Protein AF-A0A376BBU1-F1 (afdb_monomer)

Secondary structure (DSSP, 8-state):
-----B----HHHHHHHHHHHHHHHHHHHHHHHHTSSSSSS-----------PPP-SS-PPPTTHHHHHHHHHHHHHTTS-S----TTS------HHHHHHTTSPPPSSSSS-----STT---HHHHHHHHTT-SSS-S------------HHHHHHHHHHHHHHHHHTT-TT-TTTHHHHHHHHHHHHHHHHTT-THHHHHHHTTSHHHHHHHHHHHHHHHHHHTT-HHHHHHHHHHHHHSTTB-GGGTHHHHHHHHHHHHHHHHHHS-TTS------HHHHHHHHHHHHT---SPP-TTS--SS-STTT--BTTB--HHHHHHHHHHHHHHHHHHHHHHHHHHTT-S-HHHHHHHHHHHHHHHHHHHHHHTSTTGGG-HHHHHHHHHHHHHHHHHHHHHHHH--S--THHHHHHHHHHHHHHHHHHHHHHHHHH-TT----HHHHHHHHHHHHHHHHHHHHHTTTT------------------------------TTTTS-S--------------------------------------------------------------------PPP-PPPP------

InterPro domains:
  IPR007224 Transcription initiation factor Rrn11, conserved region [PF04090] (188-401)
  IPR053029 Transcription initiation factor Rrn11 [PTHR28244] (144-420)

Mean predicted aligned error: 15.41 Å

Organism: NCBI:txid36035

Foldseek 3Di:
DDDFQFDDPDPVVVVLLQLVLLLVLLLVVVVQVVVVPPPDDDDDDDDDDDDDDDDDDDDFQDPCVCVVVVVVVVVVCVVPPDDPDDVPDDPPPDRSVLVSLSRDFQDQQDNDDDDDPDPPDPDPVVCVRVVVVVPDDDDDPDDPDPPPDPDPVNVVVSSVVSLVVLLPVPDPPDPVPPVNVVSVVSVVCCVVVVPDPPVVVVSLVVDPLSVVSVVLVVVLVVCVVVVVLVSNVVSVVVQVPDPRRQCLVCLVSVLVSQQSNVVVVCVPDDVPPVPVPPSVNLVVLVVLCVVQPADAADDSSDDDPDRCNRRHHHLAGDHPSVLVNLVVQLVVLLVQLVVQLVCVLVVNHDPVSNVVSLVSLVVSLVVLVVVCVGGPSVLDLSSLLSSLVSLLSSLQSLLSVLLSVLPPDPCLVVSVVSSVVSLVSSVVSVVVSCVRDVPDDDDPVVSVVSSVVSVCSSCVSVVVVPPPPPDPDDDDDDDDDDDDDDDDDDDDDDPPDPPPPPPPDDPPDPPDPPDDDDDDDDDDDDDDDDDDDDDDDDDDDDDDDDDDDDDDDDDDDDDDDDDDDDDDDDDDDDDDDDDDDDDDDDD

Nearest PDB structures (foldseek):
  5w64-assembly1_Q  TM=8.333E-01  e=3.632E-10  Saccharomyces cerevisiae S288C
  8e0m-assembly3_H  TM=5.101E-01  e=1.725E+00  synthetic construct
  8e0m-assembly4_J  TM=5.090E-01  e=2.253E+00  synthetic construct

pLDDT: mean 71.47, std 23.54, range [28.84, 98.5]

Structure (mmCIF, N/CA/C/O backbone):
data_AF-A0A376BBU1-F1
#
_entry.id   AF-A0A376BBU1-F1
#
loop_
_atom_site.group_PDB
_atom_site.id
_atom_site.type_symbol
_atom_site.label_atom_id
_atom_site.label_alt_id
_atom_site.label_comp_id
_atom_site.label_asym_id
_atom_site.label_entity_id
_atom_site.label_seq_id
_atom_site.pdbx_PDB_ins_code
_atom_site.Cartn_x
_atom_site.Cartn_y
_atom_site.Cartn_z
_atom_site.occupancy
_atom_site.B_iso_or_equiv
_atom_site.auth_seq_id
_atom_site.auth_comp_id
_atom_site.auth_asym_id
_atom_site.auth_atom_id
_atom_site.pdbx_PDB_model_num
ATOM 1 N N . MET A 1 1 ? 3.094 8.650 22.706 1.00 87.75 1 MET A N 1
ATOM 2 C CA . MET A 1 1 ? 3.603 9.532 21.637 1.00 87.75 1 MET A CA 1
ATOM 3 C C . MET A 1 1 ? 3.338 8.920 20.274 1.00 87.75 1 MET A C 1
ATOM 5 O O . MET A 1 1 ? 2.747 9.599 19.453 1.00 87.75 1 MET A O 1
ATOM 9 N N . PHE A 1 2 ? 3.695 7.652 20.062 1.00 91.94 2 PHE A N 1
ATOM 10 C CA . PHE A 1 2 ? 3.474 6.943 18.798 1.00 91.94 2 PHE A CA 1
ATOM 11 C C . PHE A 1 2 ? 2.466 5.797 18.958 1.00 91.94 2 PHE A C 1
ATOM 13 O O . PHE A 1 2 ? 2.210 5.356 20.085 1.00 91.94 2 PHE A O 1
ATOM 20 N N . GLU A 1 3 ? 1.883 5.346 17.846 1.00 90.44 3 GLU A N 1
ATOM 21 C CA . GLU A 1 3 ? 0.980 4.191 17.810 1.00 90.44 3 GLU A CA 1
ATOM 22 C C . GLU A 1 3 ? 1.734 2.904 18.178 1.00 90.44 3 GLU A C 1
ATOM 24 O O . GLU A 1 3 ? 2.892 2.715 17.812 1.00 90.44 3 GLU A O 1
ATOM 29 N N . VAL A 1 4 ? 1.088 2.016 18.937 1.00 92.81 4 VAL A N 1
ATOM 30 C CA . VAL A 1 4 ? 1.690 0.759 19.399 1.00 92.81 4 VAL A CA 1
ATOM 31 C C . VAL A 1 4 ? 1.165 -0.396 18.544 1.00 92.81 4 VAL A C 1
ATOM 33 O O . VAL A 1 4 ? -0.052 -0.564 18.465 1.00 92.81 4 VAL A O 1
ATOM 36 N N . PRO A 1 5 ? 2.031 -1.262 17.988 1.00 93.94 5 PRO A N 1
ATOM 37 C CA . PRO A 1 5 ? 1.639 -2.318 17.053 1.00 93.94 5 PRO A CA 1
ATOM 38 C C . PRO A 1 5 ? 1.051 -3.561 17.737 1.00 93.94 5 PRO A C 1
ATOM 40 O O . PRO A 1 5 ? 1.331 -4.693 17.346 1.00 93.94 5 PRO A O 1
ATOM 43 N N . ILE A 1 6 ? 0.262 -3.373 18.797 1.00 92.12 6 ILE A N 1
ATOM 44 C CA . ILE A 1 6 ? -0.328 -4.455 19.590 1.00 92.12 6 ILE A CA 1
ATOM 45 C C . ILE A 1 6 ? -1.846 -4.377 19.505 1.00 92.12 6 ILE A C 1
ATOM 47 O O . ILE A 1 6 ? -2.456 -3.348 19.800 1.00 92.12 6 ILE A O 1
ATOM 51 N N . VAL A 1 7 ? -2.478 -5.513 19.211 1.00 87.50 7 VAL A N 1
ATOM 52 C CA . VAL A 1 7 ? -3.931 -5.649 19.343 1.00 87.50 7 VAL A CA 1
ATOM 53 C C . VAL A 1 7 ? -4.288 -5.678 20.826 1.00 87.50 7 VAL A C 1
ATOM 55 O O . VAL A 1 7 ? -4.129 -6.692 21.511 1.00 87.50 7 VAL A O 1
ATOM 58 N N . SER A 1 8 ? -4.757 -4.552 21.361 1.00 82.19 8 SER A N 1
ATOM 59 C CA . SER A 1 8 ? -5.140 -4.500 22.770 1.00 82.19 8 SER A CA 1
ATOM 60 C C . SER A 1 8 ? -6.463 -5.247 22.997 1.00 82.19 8 SER A C 1
ATOM 62 O O . SER A 1 8 ? -7.545 -4.825 22.595 1.00 82.19 8 SER A O 1
ATOM 64 N N . HIS A 1 9 ? -6.404 -6.389 23.681 1.00 82.88 9 HIS A N 1
ATOM 65 C CA . HIS A 1 9 ? -7.596 -7.102 24.154 1.00 82.88 9 HIS A CA 1
ATOM 66 C C . HIS A 1 9 ? -7.992 -6.655 25.562 1.00 82.88 9 HIS A C 1
ATOM 68 O O . HIS A 1 9 ? -8.268 -7.471 26.438 1.00 82.88 9 HIS A O 1
ATOM 74 N N . ASN A 1 10 ? -8.014 -5.343 25.805 1.00 85.19 10 ASN A N 1
ATOM 75 C CA . ASN A 1 10 ? -8.431 -4.844 27.105 1.00 85.19 10 ASN A CA 1
ATOM 76 C C . ASN A 1 10 ? -9.963 -4.896 27.225 1.00 85.19 10 ASN A C 1
ATOM 78 O O . ASN A 1 10 ? -10.682 -4.141 26.564 1.00 85.19 10 ASN A O 1
ATOM 82 N N . GLY A 1 11 ? -10.457 -5.759 28.116 1.00 86.56 11 GLY A N 1
ATOM 83 C CA . GLY A 1 11 ? -11.881 -5.877 28.427 1.00 86.56 11 GLY A CA 1
ATOM 84 C C . GLY A 1 11 ? -12.520 -4.554 28.863 1.00 86.56 11 GLY A C 1
ATOM 85 O O . GLY A 1 11 ? -13.666 -4.295 28.511 1.00 86.56 11 GLY A O 1
ATOM 86 N N . GLN A 1 12 ? -11.779 -3.667 29.538 1.00 83.44 12 GLN A N 1
ATOM 87 C CA . GLN A 1 12 ? -12.269 -2.339 29.924 1.00 83.44 12 GLN A CA 1
ATOM 88 C C . GLN A 1 12 ? -12.493 -1.431 28.709 1.00 83.44 12 GLN A C 1
ATOM 90 O O . GLN A 1 12 ? -13.517 -0.753 28.651 1.00 83.44 12 GLN A O 1
ATOM 95 N N . ILE A 1 13 ? -11.587 -1.441 27.721 1.00 83.06 13 ILE A N 1
ATOM 96 C CA . ILE A 1 13 ? -11.756 -0.668 26.477 1.00 83.06 13 ILE A CA 1
ATOM 97 C C . ILE A 1 13 ? -12.969 -1.191 25.710 1.00 83.06 13 ILE A C 1
ATOM 99 O O . ILE A 1 13 ? -13.837 -0.402 25.338 1.00 83.06 13 ILE A O 1
ATOM 103 N N . LYS A 1 14 ? -13.079 -2.517 25.546 1.00 85.75 14 LYS A N 1
ATOM 104 C CA . LYS A 1 14 ? -14.235 -3.149 24.891 1.00 85.75 14 LYS A CA 1
ATOM 105 C C . LYS A 1 14 ? -15.542 -2.801 25.604 1.00 85.75 14 LYS A C 1
ATOM 107 O O . LYS A 1 14 ? -16.504 -2.400 24.960 1.00 85.75 14 LYS A O 1
ATOM 112 N N . ARG A 1 15 ? -15.575 -2.872 26.939 1.00 84.00 15 ARG A N 1
ATOM 113 C CA . ARG A 1 15 ? -16.748 -2.494 27.741 1.00 84.00 15 ARG A CA 1
ATOM 114 C C . ARG A 1 15 ? -17.107 -1.020 27.539 1.00 84.00 15 ARG A C 1
ATOM 116 O O . ARG A 1 15 ? -18.258 -0.723 27.243 1.00 84.00 15 ARG A O 1
ATOM 123 N N . LYS A 1 16 ? -16.135 -0.101 27.606 1.00 83.44 16 LYS A N 1
ATOM 124 C CA . LYS A 1 16 ? -16.347 1.333 27.330 1.00 83.44 16 LYS A CA 1
ATOM 125 C C . LYS A 1 16 ? -16.867 1.579 25.907 1.00 83.44 16 LYS A C 1
ATOM 127 O O . LYS A 1 16 ? -17.755 2.407 25.721 1.00 83.44 16 LYS A O 1
ATOM 132 N N . ALA A 1 17 ? -16.340 0.877 24.904 1.00 85.38 17 ALA A N 1
ATOM 133 C CA . ALA A 1 17 ? -16.813 0.963 23.522 1.00 85.38 17 ALA A CA 1
ATOM 134 C C . ALA A 1 17 ? -18.270 0.488 23.387 1.00 85.38 17 ALA A C 1
ATOM 136 O O . ALA A 1 17 ? -19.097 1.238 22.869 1.00 85.38 17 ALA A O 1
ATOM 137 N N . LYS A 1 18 ? -18.616 -0.673 23.963 1.00 86.62 18 LYS A N 1
ATOM 138 C CA . LYS A 1 18 ? -19.994 -1.193 23.995 1.00 86.62 18 LYS A CA 1
ATOM 139 C C . LYS A 1 18 ? -20.972 -0.204 24.633 1.00 86.62 18 LYS A C 1
ATOM 141 O O . LYS A 1 18 ? -22.039 0.052 24.081 1.00 86.62 18 LYS A O 1
ATOM 146 N N . ILE A 1 19 ? -20.595 0.403 25.761 1.00 84.31 19 ILE A N 1
ATOM 147 C CA . ILE A 1 19 ? -21.417 1.404 26.463 1.00 84.31 19 ILE A CA 1
ATOM 148 C C . ILE A 1 19 ? -21.656 2.632 25.582 1.00 84.31 19 ILE A C 1
ATOM 150 O O . ILE A 1 19 ? -22.796 3.075 25.438 1.00 84.31 19 ILE A O 1
ATOM 154 N N . ARG A 1 20 ? -20.598 3.156 24.947 1.00 85.19 20 ARG A N 1
ATOM 155 C CA . ARG A 1 20 ? -20.704 4.289 24.016 1.00 85.19 20 ARG A CA 1
ATOM 156 C C . ARG A 1 20 ? -21.619 3.967 22.838 1.00 85.19 20 ARG A C 1
ATOM 158 O O . ARG A 1 20 ? -22.455 4.794 22.481 1.00 85.19 20 ARG A O 1
ATOM 165 N N . CYS A 1 21 ? -21.504 2.772 22.266 1.00 89.88 21 CYS A N 1
ATOM 166 C CA . CYS A 1 21 ? -22.344 2.354 21.146 1.00 89.88 21 CYS A CA 1
ATOM 167 C C . CYS A 1 21 ? -23.810 2.182 21.557 1.00 89.88 21 CYS A C 1
ATOM 169 O O . CYS A 1 21 ? -24.688 2.703 20.871 1.00 89.88 21 CYS A O 1
ATOM 171 N N . LYS A 1 22 ? -24.081 1.561 22.715 1.00 87.19 22 LYS A N 1
ATOM 172 C CA . LYS A 1 22 ? -25.434 1.460 23.290 1.00 87.19 22 LYS A CA 1
ATOM 173 C C . LYS A 1 22 ? -26.057 2.843 23.496 1.00 87.19 22 LYS A C 1
ATOM 175 O O . LYS A 1 22 ? -27.188 3.071 23.076 1.00 87.19 22 LYS A O 1
ATOM 180 N N . TYR A 1 23 ? -25.308 3.784 24.074 1.00 85.56 23 TYR A N 1
ATOM 181 C CA . TYR A 1 23 ? -25.772 5.160 24.266 1.00 85.56 23 TYR A CA 1
ATOM 182 C C . TYR A 1 23 ? -26.099 5.855 22.934 1.00 85.56 23 TYR A C 1
ATOM 184 O O . TYR A 1 23 ? -27.194 6.395 22.781 1.00 85.56 23 TYR A O 1
ATOM 192 N N . LYS A 1 24 ? -25.190 5.797 21.947 1.00 88.31 24 LYS A N 1
ATOM 193 C CA . LYS A 1 24 ? -25.405 6.380 20.608 1.00 88.31 24 LYS A CA 1
ATOM 194 C C . LYS A 1 24 ? -26.621 5.776 19.904 1.00 88.31 24 LYS A C 1
ATOM 196 O O . LYS A 1 24 ? -27.410 6.505 19.307 1.00 88.31 24 LYS A O 1
ATOM 201 N N . PHE A 1 25 ? -26.795 4.461 20.005 1.00 89.00 25 PHE A N 1
ATOM 202 C CA . PHE A 1 25 ? -27.940 3.756 19.438 1.00 89.00 25 PHE A CA 1
ATOM 203 C C . PHE A 1 25 ? -29.266 4.231 20.053 1.00 89.00 25 PHE A C 1
ATOM 205 O O . PHE A 1 25 ? -30.192 4.590 19.325 1.00 89.00 25 PHE A O 1
ATOM 212 N N . LEU A 1 26 ? -29.349 4.299 21.387 1.00 85.38 26 LEU A N 1
ATOM 213 C CA . LEU A 1 26 ? -30.545 4.786 22.080 1.00 85.38 26 LEU A CA 1
ATOM 214 C C . LEU A 1 26 ? -30.841 6.247 21.731 1.00 85.38 26 LEU A C 1
ATOM 216 O O . LEU A 1 26 ? -31.986 6.582 21.436 1.00 85.38 26 LEU A O 1
ATOM 220 N N . LEU A 1 27 ? -29.819 7.107 21.694 1.00 85.00 27 LEU A N 1
ATOM 221 C CA . LEU A 1 27 ? -29.976 8.512 21.315 1.00 85.00 27 LEU A CA 1
ATOM 222 C C . LEU A 1 27 ? -30.592 8.657 19.914 1.00 85.00 27 LEU A C 1
ATOM 224 O O . LEU A 1 27 ? -31.517 9.448 19.728 1.00 85.00 27 LEU A O 1
ATOM 228 N N . LYS A 1 28 ? -30.134 7.847 18.952 1.00 86.75 28 LYS A N 1
ATOM 229 C CA . LYS A 1 28 ? -30.680 7.801 17.588 1.00 86.75 28 LYS A CA 1
ATOM 230 C C . LYS A 1 28 ? -32.158 7.392 17.578 1.00 86.75 28 LYS A C 1
ATOM 232 O O . LYS A 1 28 ? -32.964 8.076 16.954 1.00 86.75 28 LYS A O 1
ATOM 237 N N . LYS A 1 29 ? -32.521 6.345 18.331 1.00 85.38 29 LYS A N 1
ATOM 238 C CA . LYS A 1 29 ? -33.908 5.858 18.470 1.00 85.38 29 LYS A CA 1
ATOM 239 C C . LYS A 1 29 ? -34.849 6.895 19.101 1.00 85.38 29 LYS A C 1
ATOM 241 O O . LYS A 1 29 ? -36.017 6.982 18.743 1.00 85.38 29 LYS A O 1
ATOM 246 N N . TYR A 1 30 ? -34.365 7.696 20.050 1.00 81.25 30 TYR A N 1
ATOM 247 C CA . TYR A 1 30 ? -35.192 8.743 20.661 1.00 81.25 30 TYR A CA 1
ATOM 248 C C . TYR A 1 30 ? -35.372 9.968 19.766 1.00 81.25 30 TYR A C 1
ATOM 250 O O . TYR A 1 30 ? -36.423 10.606 19.835 1.00 81.25 30 TYR A O 1
ATOM 258 N N . ASN A 1 31 ? -34.383 10.292 18.931 1.00 79.94 31 ASN A N 1
ATOM 259 C CA . ASN A 1 31 ? -34.514 11.376 17.962 1.00 79.94 31 ASN A CA 1
ATOM 260 C C . ASN A 1 31 ? -35.543 11.037 16.878 1.00 79.94 31 ASN A C 1
ATOM 262 O O . ASN A 1 31 ? -36.361 11.894 16.566 1.00 79.94 31 ASN A O 1
ATOM 266 N N . SER A 1 32 ? -35.576 9.794 16.382 1.00 81.81 32 SER A N 1
ATOM 267 C CA . SER A 1 32 ? -36.566 9.375 15.377 1.00 81.81 32 SER A CA 1
ATOM 268 C C . SER A 1 32 ? -38.006 9.411 15.896 1.00 81.81 32 SER A C 1
ATOM 270 O O . SER A 1 32 ? -38.917 9.759 15.156 1.00 81.81 32 SER A O 1
ATOM 272 N N . ASN A 1 33 ? -38.223 9.095 17.175 1.00 75.50 33 ASN A N 1
ATOM 273 C CA . ASN A 1 33 ? -39.573 9.035 17.746 1.00 75.50 33 ASN A CA 1
ATOM 274 C C . ASN A 1 33 ? -40.124 10.413 18.153 1.00 75.50 33 ASN A C 1
ATOM 276 O O . ASN A 1 33 ? -41.327 10.559 18.347 1.00 75.50 33 ASN A O 1
ATOM 280 N N . GLY A 1 34 ? -39.260 11.419 18.323 1.00 66.19 34 GLY A N 1
ATOM 281 C CA . GLY A 1 34 ? -39.656 12.742 18.816 1.00 66.19 34 GLY A CA 1
ATOM 282 C C . GLY A 1 34 ? -40.423 13.598 17.808 1.00 66.19 34 GLY A C 1
ATOM 283 O O . GLY A 1 34 ? -41.141 14.502 18.228 1.00 66.19 34 GLY A O 1
ATOM 284 N N . ASP A 1 35 ? -40.296 13.309 16.515 1.00 62.62 35 ASP A N 1
ATOM 285 C CA . ASP A 1 35 ? -40.904 14.121 15.457 1.00 62.62 35 ASP A CA 1
ATOM 286 C C . ASP A 1 35 ? -42.304 13.627 15.048 1.00 62.62 35 ASP A C 1
ATOM 288 O O . ASP A 1 35 ? -43.030 14.335 14.358 1.00 62.62 35 ASP A O 1
ATOM 292 N N . GLY A 1 36 ? -42.720 12.439 15.505 1.00 63.09 36 GLY A N 1
ATOM 293 C CA . GLY A 1 36 ? -44.034 11.868 15.183 1.00 63.09 36 GLY A CA 1
ATOM 294 C C . GLY A 1 36 ? -45.197 12.396 16.034 1.00 63.09 36 GLY A C 1
ATOM 295 O O . GLY A 1 36 ? -46.349 12.294 15.624 1.00 63.09 36 GLY A O 1
ATOM 296 N N . GLU A 1 37 ? -44.933 12.975 17.209 1.00 59.56 37 GLU A N 1
ATOM 297 C CA . GLU A 1 37 ? -45.993 13.353 18.163 1.00 59.56 37 GLU A CA 1
ATOM 298 C C . GLU A 1 37 ? -46.434 14.827 18.083 1.00 59.56 37 GLU A C 1
ATOM 300 O O . GLU A 1 37 ? -47.460 15.187 18.660 1.00 59.56 37 GLU A O 1
ATOM 305 N N . SER A 1 38 ? -45.723 15.699 17.359 1.00 55.97 38 SER A N 1
ATOM 306 C CA . SER A 1 38 ? -46.049 17.136 17.288 1.00 55.97 38 SER A CA 1
ATOM 307 C C . SER A 1 38 ? -47.089 17.519 16.222 1.00 55.97 38 SER A C 1
ATOM 309 O O . SER A 1 38 ? -47.426 18.696 16.123 1.00 55.97 38 SER A O 1
ATOM 311 N N . GLY A 1 39 ? -47.622 16.568 15.443 1.00 50.75 39 GLY A N 1
ATOM 312 C CA . GLY A 1 39 ? -48.434 16.871 14.253 1.00 50.75 39 GLY A CA 1
ATOM 313 C C . GLY A 1 39 ? -49.953 16.651 14.319 1.00 50.75 39 GLY A C 1
ATOM 314 O O . GLY A 1 39 ? -50.632 17.045 13.380 1.00 50.75 39 GLY A O 1
ATOM 315 N N . SER A 1 40 ? -50.532 16.034 15.358 1.00 49.44 40 SER A N 1
ATOM 316 C CA . SER A 1 40 ? -51.905 15.484 15.228 1.00 49.44 40 SER A CA 1
ATOM 317 C C . SER A 1 40 ? -53.026 16.171 16.026 1.00 49.44 40 SER A C 1
ATOM 319 O O . SER A 1 40 ? -54.143 15.653 16.044 1.00 49.44 40 SER A O 1
ATOM 321 N N . LYS A 1 41 ? -52.813 17.309 16.695 1.00 49.50 41 LYS A N 1
ATOM 322 C CA . LYS A 1 41 ? -53.911 17.979 17.424 1.00 49.50 41 LYS A CA 1
ATOM 323 C C . LYS A 1 41 ? -53.887 19.492 17.214 1.00 49.50 41 LYS A C 1
ATOM 325 O O . LYS A 1 41 ? -53.156 20.186 17.909 1.00 49.50 41 LYS A O 1
ATOM 330 N N . ASN A 1 42 ? -54.729 19.938 16.274 1.00 48.91 42 ASN A N 1
ATOM 331 C CA . ASN A 1 42 ? -55.239 21.300 16.017 1.00 48.91 42 ASN A CA 1
ATOM 332 C C . ASN A 1 42 ? -54.819 21.899 14.665 1.00 48.91 42 ASN A C 1
ATOM 334 O O . ASN A 1 42 ? -53.860 22.658 14.592 1.00 48.91 42 ASN A O 1
ATOM 338 N N . SER A 1 43 ? -55.603 21.621 13.619 1.00 37.38 43 SER A N 1
ATOM 339 C CA . SER A 1 43 ? -55.862 22.562 12.520 1.00 37.38 43 SER A CA 1
ATOM 340 C C . SER A 1 43 ? -57.014 22.036 11.658 1.00 37.38 43 SER A C 1
ATOM 342 O O . SER A 1 43 ? -56.858 21.115 10.860 1.00 37.38 43 SER A O 1
ATOM 344 N N . SER A 1 44 ? -58.198 22.594 11.888 1.00 43.97 44 SER A N 1
ATOM 345 C CA . SER A 1 44 ? -59.315 22.590 10.954 1.00 43.97 44 SER A CA 1
ATOM 346 C C . SER A 1 44 ? -59.061 23.640 9.868 1.00 43.97 44 SER A C 1
ATOM 348 O O . SER A 1 44 ? -58.779 24.783 10.213 1.00 43.97 44 SER A O 1
ATOM 350 N N . VAL A 1 45 ? -59.274 23.252 8.607 1.00 48.47 45 VAL A N 1
ATOM 351 C CA . VAL A 1 45 ? -59.566 24.118 7.449 1.00 48.47 45 VAL A CA 1
ATOM 352 C C . VAL A 1 45 ? -58.487 25.156 7.121 1.00 48.47 45 VAL A C 1
ATOM 354 O O . VAL A 1 45 ? -58.538 26.269 7.616 1.00 48.47 45 VAL A O 1
ATOM 357 N N . PHE A 1 46 ? -57.559 24.804 6.229 1.00 36.97 46 PHE A N 1
ATOM 358 C CA . PHE A 1 46 ? -57.198 25.614 5.057 1.00 36.97 46 PHE A CA 1
ATOM 359 C C . PHE A 1 46 ? -56.415 24.739 4.069 1.00 36.97 46 PHE A C 1
ATOM 361 O O . PHE A 1 46 ? -55.546 23.960 4.461 1.00 36.97 46 PHE A O 1
ATOM 368 N N . ASP A 1 47 ? -56.795 24.845 2.801 1.00 40.50 47 ASP A N 1
ATOM 369 C CA . ASP A 1 47 ? -56.281 24.063 1.686 1.00 40.50 47 ASP A CA 1
ATOM 370 C C . ASP A 1 47 ? -54.818 24.374 1.330 1.00 40.50 47 ASP A C 1
ATOM 372 O O . ASP A 1 47 ? -54.363 25.514 1.388 1.00 40.50 47 ASP A O 1
ATOM 376 N N . ASN A 1 48 ? -54.183 23.323 0.807 1.00 38.66 48 ASN A N 1
ATOM 377 C CA . ASN A 1 48 ? -53.087 23.280 -0.163 1.00 38.66 48 ASN A CA 1
ATOM 378 C C . ASN A 1 48 ? -51.601 23.397 0.255 1.00 38.66 48 ASN A C 1
ATOM 380 O O . ASN A 1 48 ? -51.124 24.363 0.835 1.00 38.66 48 ASN A O 1
ATOM 384 N N . GLU A 1 49 ? -50.889 22.372 -0.245 1.00 36.84 49 GLU A N 1
ATOM 385 C CA . GLU A 1 49 ? -49.471 22.270 -0.630 1.00 36.84 49 GLU A CA 1
ATOM 386 C C . GLU A 1 49 ? -48.402 21.875 0.413 1.00 36.84 49 GLU A C 1
ATOM 388 O O . GLU A 1 49 ? -47.564 22.645 0.867 1.00 36.84 49 GLU A O 1
ATOM 393 N N . ASN A 1 50 ? -48.388 20.560 0.685 1.00 44.72 50 ASN A N 1
ATOM 394 C CA . ASN A 1 50 ? -47.235 19.641 0.651 1.00 44.72 50 ASN A CA 1
ATOM 395 C C . ASN A 1 50 ? -45.836 20.184 1.025 1.00 44.72 50 ASN A C 1
ATOM 397 O O . ASN A 1 50 ? -45.004 20.435 0.153 1.00 44.72 50 ASN A O 1
ATOM 401 N N . GLN A 1 51 ? -45.494 20.145 2.318 1.00 36.59 51 GLN A N 1
ATOM 402 C CA . GLN A 1 51 ? -44.101 20.047 2.780 1.00 36.59 51 GLN A CA 1
ATOM 403 C C . GLN A 1 51 ? -43.972 19.052 3.939 1.00 36.59 51 GLN A C 1
ATOM 405 O O . GLN A 1 51 ? -44.347 19.327 5.075 1.00 36.59 51 GLN A O 1
ATOM 410 N N . THR A 1 52 ? -43.417 17.876 3.648 1.00 37.22 52 THR A N 1
ATOM 411 C CA . THR A 1 52 ? -43.038 16.866 4.645 1.00 37.22 52 THR A CA 1
ATOM 412 C C . THR A 1 52 ? -41.602 17.147 5.095 1.00 37.22 52 THR A C 1
ATOM 414 O O . THR A 1 52 ? -40.663 16.992 4.317 1.00 37.22 52 THR A O 1
ATOM 417 N N . GLN A 1 53 ? -41.422 17.596 6.338 1.00 37.50 53 GLN A N 1
ATOM 418 C CA . GLN A 1 53 ? -40.110 17.859 6.938 1.00 37.50 53 GLN A CA 1
ATOM 419 C C . GLN A 1 53 ? -39.590 16.591 7.637 1.00 37.50 53 GLN A C 1
ATOM 421 O O . GLN A 1 53 ? -40.201 16.115 8.589 1.00 37.50 53 GLN A O 1
ATOM 426 N N . GLN A 1 54 ? -38.461 16.043 7.173 1.00 38.59 54 GLN A N 1
ATOM 427 C CA . GLN A 1 54 ? -37.680 15.015 7.875 1.00 38.59 54 GLN A CA 1
ATOM 428 C C . GLN A 1 54 ? -36.481 15.678 8.564 1.00 38.59 54 GLN A C 1
ATOM 430 O O . GLN A 1 54 ? -35.670 16.318 7.893 1.00 38.59 54 GLN A O 1
ATOM 435 N N . SER A 1 55 ? -36.339 15.505 9.881 1.00 35.44 55 SER A N 1
ATOM 436 C CA . SER A 1 55 ? -35.121 15.882 10.606 1.00 35.44 55 SER A CA 1
ATOM 437 C C . SER A 1 55 ? -34.082 14.756 10.500 1.00 35.44 55 SER A C 1
ATOM 439 O O . SER A 1 55 ? -34.406 13.574 10.639 1.00 35.44 55 SER A O 1
ATOM 441 N N . VAL A 1 56 ? -32.823 15.093 10.188 1.00 44.06 56 VAL A N 1
ATOM 442 C CA . VAL A 1 56 ? -31.754 14.098 9.990 1.00 44.06 56 VAL A CA 1
ATOM 443 C C . VAL A 1 56 ? -30.432 14.607 10.558 1.00 44.06 56 VAL A C 1
ATOM 445 O O . VAL A 1 56 ? -29.672 15.312 9.899 1.00 44.06 56 VAL A O 1
ATOM 448 N N . ILE A 1 57 ? -30.110 14.149 11.767 1.00 37.47 57 ILE A N 1
ATOM 449 C CA . ILE A 1 57 ? -28.737 14.121 12.276 1.00 37.47 57 ILE A CA 1
ATOM 450 C C . ILE A 1 57 ? -28.154 12.764 11.863 1.00 37.47 57 ILE A C 1
ATOM 452 O O . ILE A 1 57 ? -28.578 11.726 12.373 1.00 37.47 57 ILE A O 1
ATOM 456 N N . THR A 1 58 ? -27.168 12.782 10.955 1.00 40.84 58 THR A N 1
ATOM 457 C CA . THR A 1 58 ? -26.510 11.632 10.278 1.00 40.84 58 THR A CA 1
ATOM 458 C C . THR A 1 58 ? -27.403 10.876 9.269 1.00 40.84 58 THR A C 1
ATOM 460 O O . THR A 1 58 ? -28.499 10.459 9.635 1.00 40.84 58 THR A O 1
ATOM 463 N N . PRO A 1 59 ? -26.984 10.656 8.000 1.00 37.88 59 PRO A N 1
ATOM 464 C CA . PRO A 1 59 ? -27.803 9.918 7.034 1.00 37.88 59 PRO A CA 1
ATOM 465 C C . PRO A 1 59 ? -28.075 8.484 7.526 1.00 37.88 59 PRO A C 1
ATOM 467 O O . PRO A 1 59 ? -27.153 7.689 7.661 1.00 37.88 59 PRO A O 1
ATOM 470 N N . LEU A 1 60 ? -29.345 8.160 7.799 1.00 44.22 60 LEU A N 1
ATOM 471 C CA . LEU A 1 60 ? -29.822 6.781 7.945 1.00 44.22 60 LEU A CA 1
ATOM 472 C C . LEU A 1 60 ? -30.002 6.113 6.565 1.00 44.22 60 LEU A C 1
ATOM 474 O O . LEU A 1 60 ? -30.400 6.820 5.624 1.00 44.22 60 LEU A O 1
ATOM 478 N N . PRO A 1 61 ? -29.798 4.783 6.459 1.00 38.81 61 PRO A N 1
ATOM 479 C CA . PRO A 1 61 ? -30.334 3.978 5.360 1.00 38.81 61 PRO A CA 1
ATOM 480 C C . PRO A 1 61 ? -31.875 4.015 5.375 1.00 38.81 61 PRO A C 1
ATOM 482 O O . PRO A 1 61 ? -32.483 4.162 6.434 1.00 38.81 61 PRO A O 1
ATOM 485 N N . SER A 1 62 ? -32.500 3.943 4.204 1.00 41.91 62 SER A N 1
ATOM 486 C CA . SER A 1 62 ? -33.954 3.844 4.007 1.00 41.91 62 SER A CA 1
ATOM 487 C C . SER A 1 62 ? -34.489 2.438 4.328 1.00 41.91 62 SER A C 1
ATOM 489 O O . SER A 1 62 ? -33.730 1.479 4.293 1.00 41.91 62 SER A O 1
ATOM 491 N N . GLU A 1 63 ? -35.793 2.285 4.587 1.00 43.56 63 GLU A N 1
ATOM 492 C CA . GLU A 1 63 ? -36.452 0.994 4.908 1.00 43.56 63 GLU A CA 1
ATOM 493 C C . GLU A 1 63 ? -36.290 -0.091 3.816 1.00 43.56 63 GLU A C 1
ATOM 495 O O . GLU A 1 63 ? -36.436 -1.274 4.093 1.00 43.56 63 GLU A O 1
ATOM 500 N N . LEU A 1 64 ? -35.901 0.278 2.588 1.00 40.25 64 LEU A N 1
ATOM 501 C CA . LEU A 1 64 ? -35.561 -0.664 1.506 1.00 40.25 64 LEU A CA 1
ATOM 502 C C . LEU A 1 64 ? -34.088 -1.123 1.524 1.00 40.25 64 LEU A C 1
ATOM 504 O O . LEU A 1 64 ? -33.717 -2.037 0.788 1.00 40.25 64 LEU A O 1
ATOM 508 N N . ASP A 1 65 ? -33.239 -0.499 2.346 1.00 43.69 65 ASP A N 1
ATOM 509 C CA . ASP A 1 65 ? -31.861 -0.940 2.589 1.00 43.69 65 ASP A CA 1
ATOM 510 C C . ASP A 1 65 ? -31.816 -2.124 3.558 1.00 43.69 65 ASP A C 1
ATOM 512 O O . ASP A 1 65 ? -30.853 -2.890 3.530 1.00 43.69 65 ASP A O 1
ATOM 516 N N . GLU A 1 66 ? -32.880 -2.343 4.340 1.00 49.31 66 GLU A N 1
ATOM 517 C CA . GLU A 1 66 ? -33.040 -3.578 5.103 1.00 49.31 66 GLU A CA 1
ATOM 518 C C . GLU A 1 66 ? -33.104 -4.789 4.174 1.00 49.31 66 GLU A C 1
ATOM 520 O O . GLU A 1 66 ? -32.533 -5.803 4.522 1.00 49.31 66 GLU A O 1
ATOM 525 N N . GLU A 1 67 ? -33.658 -4.701 2.962 1.00 44.91 67 GLU A N 1
ATOM 526 C CA . GLU A 1 67 ? -33.764 -5.852 2.052 1.00 44.91 67 GLU A CA 1
ATOM 527 C C . GLU A 1 67 ? -32.428 -6.215 1.368 1.00 44.91 67 GLU A C 1
ATOM 529 O O . GLU A 1 67 ? -32.111 -7.390 1.213 1.00 44.91 67 GLU A O 1
ATOM 534 N N . TYR A 1 68 ? -31.579 -5.236 1.020 1.00 44.59 68 TYR A N 1
ATOM 535 C CA . TYR A 1 68 ? -30.241 -5.505 0.456 1.00 44.59 68 TYR A CA 1
ATOM 536 C C . TYR A 1 68 ? -29.230 -5.921 1.535 1.00 44.59 68 TYR A C 1
ATOM 538 O O . TYR A 1 68 ? -28.395 -6.802 1.314 1.00 44.59 68 TYR A O 1
ATOM 546 N N . ILE A 1 69 ? -29.331 -5.322 2.727 1.00 47.12 69 ILE A N 1
ATOM 547 C CA . ILE A 1 69 ? -28.591 -5.762 3.912 1.00 47.12 69 ILE A CA 1
ATOM 548 C C . ILE A 1 69 ? -29.084 -7.157 4.326 1.00 47.12 69 ILE A C 1
ATOM 550 O O . ILE A 1 69 ? -28.249 -8.021 4.563 1.00 47.12 69 ILE A O 1
ATOM 554 N N . ASN A 1 70 ? -30.391 -7.437 4.300 1.00 44.75 70 ASN A N 1
ATOM 555 C CA . ASN A 1 70 ? -30.962 -8.758 4.586 1.00 44.75 70 ASN A CA 1
ATOM 556 C C . ASN A 1 70 ? -30.644 -9.792 3.503 1.00 44.75 70 ASN A C 1
ATOM 558 O O . ASN A 1 70 ? -30.500 -10.950 3.859 1.00 44.75 70 ASN A O 1
ATOM 562 N N . ASN A 1 71 ? -30.458 -9.426 2.230 1.00 43.56 71 ASN A N 1
ATOM 563 C CA . ASN A 1 71 ? -30.042 -10.369 1.181 1.00 43.56 71 ASN A CA 1
ATOM 564 C C . ASN A 1 71 ? -28.551 -10.728 1.277 1.00 43.56 71 ASN A C 1
ATOM 566 O O . ASN A 1 71 ? -28.202 -11.901 1.179 1.00 43.56 71 ASN A O 1
ATOM 570 N N . ASN A 1 72 ? -27.671 -9.764 1.576 1.00 42.41 72 ASN A N 1
ATOM 571 C CA . ASN A 1 72 ? -26.273 -10.071 1.909 1.00 42.41 72 ASN A CA 1
ATOM 572 C C . ASN A 1 72 ? -26.130 -10.765 3.277 1.00 42.41 72 ASN A C 1
ATOM 574 O O . ASN A 1 72 ? -25.132 -11.440 3.515 1.00 42.41 72 ASN A O 1
ATOM 578 N N . ILE A 1 73 ? -27.102 -10.616 4.183 1.00 46.22 73 ILE A N 1
ATOM 579 C CA . ILE A 1 73 ? -27.163 -11.351 5.453 1.00 46.22 73 ILE A CA 1
ATOM 580 C C . ILE A 1 73 ? -27.757 -12.754 5.261 1.00 46.22 73 ILE A C 1
ATOM 582 O O . ILE A 1 73 ? -27.213 -13.672 5.853 1.00 46.22 73 ILE A O 1
ATOM 586 N N . ARG A 1 74 ? -28.770 -12.961 4.404 1.00 40.72 74 ARG A N 1
ATOM 587 C CA . ARG A 1 74 ? -29.363 -14.280 4.091 1.00 40.72 74 ARG A CA 1
ATOM 588 C C . ARG A 1 74 ? -28.334 -15.227 3.489 1.00 40.72 74 ARG A C 1
ATOM 590 O O . ARG A 1 74 ? -28.174 -16.332 3.985 1.00 40.72 74 ARG A O 1
ATOM 597 N N . ILE A 1 75 ? -27.542 -14.742 2.531 1.00 50.59 75 ILE A N 1
ATOM 598 C CA . ILE A 1 75 ? -26.439 -15.516 1.933 1.00 50.59 75 ILE A CA 1
ATOM 599 C C . ILE A 1 75 ? -25.362 -15.878 2.983 1.00 50.59 75 ILE A C 1
ATOM 601 O O . ILE A 1 75 ? -24.641 -16.855 2.821 1.00 50.59 75 ILE A O 1
ATOM 605 N N . ASN A 1 76 ? -25.268 -15.127 4.089 1.00 41.59 76 ASN A N 1
ATOM 606 C CA . ASN A 1 76 ? -24.338 -15.391 5.193 1.00 41.59 76 ASN A CA 1
ATOM 607 C C . ASN A 1 76 ? -24.990 -16.052 6.429 1.00 41.59 76 ASN A C 1
ATOM 609 O O . ASN A 1 76 ? -24.264 -16.370 7.368 1.00 41.59 76 ASN A O 1
ATOM 613 N N . SER A 1 77 ? -26.316 -16.250 6.458 1.00 41.41 77 SER A N 1
ATOM 614 C CA . SER A 1 77 ? -27.048 -16.920 7.549 1.00 41.41 77 SER A CA 1
ATOM 615 C C . SER A 1 77 ? -27.620 -18.279 7.143 1.00 41.41 77 SER A C 1
ATOM 617 O O . SER A 1 77 ? -28.054 -19.028 8.010 1.00 41.41 77 SER A O 1
ATOM 619 N N . GLU A 1 78 ? -27.591 -18.637 5.857 1.00 41.91 78 GLU A N 1
ATOM 620 C CA . GLU A 1 78 ? -27.991 -19.965 5.362 1.00 41.91 78 GLU A CA 1
ATOM 621 C C . GLU A 1 78 ? -27.024 -21.101 5.763 1.00 41.91 78 GLU A C 1
ATOM 623 O O . GLU A 1 78 ? -27.262 -22.255 5.423 1.00 41.91 78 GLU A O 1
ATOM 628 N N . GLY A 1 79 ? -25.963 -20.807 6.527 1.00 43.00 79 GLY A N 1
ATOM 629 C CA . GLY A 1 79 ? -25.042 -21.809 7.078 1.00 43.00 79 GLY A CA 1
ATOM 630 C C . GLY A 1 79 ? -25.307 -22.257 8.523 1.00 43.00 79 GLY A C 1
ATOM 631 O O . GLY A 1 79 ? -24.751 -23.274 8.915 1.00 43.00 79 GLY A O 1
ATOM 632 N N . ASP A 1 80 ? -26.138 -21.545 9.298 1.00 42.62 80 ASP A N 1
ATOM 633 C CA . ASP A 1 80 ? -26.294 -21.772 10.755 1.00 42.62 80 ASP A CA 1
ATOM 634 C C . ASP A 1 80 ? -27.770 -21.822 11.222 1.00 42.62 80 ASP A C 1
ATOM 636 O O . ASP A 1 80 ? -28.072 -21.654 12.402 1.00 42.62 80 ASP A O 1
ATOM 640 N N . LEU A 1 81 ? -28.722 -22.069 10.314 1.00 44.00 81 LEU A N 1
ATOM 641 C CA . LEU A 1 81 ? -30.150 -22.194 10.642 1.00 44.00 81 LEU A CA 1
ATOM 642 C C . LEU A 1 81 ? -30.550 -23.657 10.879 1.00 44.00 81 LEU A C 1
ATOM 644 O O . LEU A 1 81 ? -31.195 -24.290 10.046 1.00 44.00 81 LEU A O 1
ATOM 648 N N . ALA A 1 82 ? -30.193 -24.187 12.045 1.00 41.78 82 ALA A N 1
ATOM 649 C CA . ALA A 1 82 ? -30.886 -25.331 12.627 1.00 41.78 82 ALA A CA 1
ATOM 650 C C . ALA A 1 82 ? -30.981 -25.127 14.146 1.00 41.78 82 ALA A C 1
ATOM 652 O O . ALA A 1 82 ? -29.969 -25.219 14.837 1.00 41.78 82 ALA A O 1
ATOM 653 N N . ASN A 1 83 ? -32.209 -24.882 14.626 1.00 47.72 83 ASN A N 1
ATOM 654 C CA . ASN A 1 83 ? -32.667 -24.744 16.024 1.00 47.72 83 ASN A CA 1
ATOM 655 C C . ASN A 1 83 ? -32.915 -23.300 16.518 1.00 47.72 83 ASN A C 1
ATOM 657 O O . ASN A 1 83 ? -32.197 -22.798 17.378 1.00 47.72 83 ASN A O 1
ATOM 661 N N . GLU A 1 84 ? -33.996 -22.671 16.043 1.00 49.12 84 GLU A N 1
ATOM 662 C CA . GLU A 1 84 ? -34.632 -21.501 16.686 1.00 49.12 84 GLU A CA 1
ATOM 663 C C . GLU A 1 84 ? -36.086 -21.820 17.099 1.00 49.12 84 GLU A C 1
ATOM 665 O O . GLU A 1 84 ? -37.028 -21.156 16.684 1.00 49.12 84 GLU A O 1
ATOM 670 N N . GLU A 1 85 ? -36.286 -22.845 17.930 1.00 45.72 85 GLU A N 1
ATOM 671 C CA . GLU A 1 85 ? -37.561 -23.054 18.639 1.00 45.72 85 GLU A CA 1
ATOM 672 C C . GLU A 1 85 ? -37.299 -23.212 20.144 1.00 45.72 85 GLU A C 1
ATOM 674 O O . GLU A 1 85 ? -37.469 -24.284 20.712 1.00 45.72 85 GLU A O 1
ATOM 679 N N . ASP A 1 86 ? -36.827 -22.140 20.792 1.00 45.75 86 ASP A N 1
ATOM 680 C CA . ASP A 1 86 ? -36.840 -22.024 22.259 1.00 45.75 86 ASP A CA 1
ATOM 681 C C . ASP A 1 86 ? -36.887 -20.536 22.688 1.00 45.75 86 ASP A C 1
ATOM 683 O O . ASP A 1 86 ? -35.909 -19.926 23.130 1.00 45.75 86 ASP A O 1
ATOM 687 N N . GLU A 1 87 ? -38.062 -19.913 22.524 1.00 53.56 87 GLU A N 1
ATOM 688 C CA . GLU A 1 87 ? -38.341 -18.477 22.757 1.00 53.56 87 GLU A CA 1
ATOM 689 C C . GLU A 1 87 ? -38.325 -18.024 24.237 1.00 53.56 87 GLU A C 1
ATOM 691 O O . GLU A 1 87 ? -38.668 -16.883 24.540 1.00 53.56 87 GLU A O 1
ATOM 696 N N . ASN A 1 88 ? -37.892 -18.863 25.182 1.00 50.28 88 ASN A N 1
ATOM 697 C CA . ASN A 1 88 ? -37.841 -18.511 26.612 1.00 50.28 88 ASN A CA 1
ATOM 698 C C . ASN A 1 88 ? -36.428 -18.483 27.215 1.00 50.28 88 ASN A C 1
ATOM 700 O O . ASN A 1 88 ? -36.277 -18.370 28.436 1.00 50.28 88 ASN A O 1
ATOM 704 N N . SER A 1 89 ? -35.379 -18.563 26.394 1.00 46.31 89 SER A N 1
ATOM 705 C CA . SER A 1 89 ? -34.004 -18.487 26.892 1.00 46.31 89 SER A CA 1
ATOM 706 C C . SER A 1 89 ? -33.519 -17.034 27.015 1.00 46.31 89 SER A C 1
ATOM 708 O O . SER A 1 89 ? -33.732 -16.216 26.126 1.00 46.31 89 SER A O 1
ATOM 710 N N . LEU A 1 90 ? -32.926 -16.733 28.179 1.00 54.97 90 LEU A N 1
ATOM 711 C CA . LEU A 1 90 ? -32.189 -15.524 28.570 1.00 54.97 90 LEU A CA 1
ATOM 712 C C . LEU A 1 90 ? -32.040 -14.442 27.490 1.00 54.97 90 LEU A C 1
ATOM 714 O O . LEU A 1 90 ? -31.367 -14.662 26.488 1.00 54.97 90 LEU A O 1
ATOM 718 N N . GLU A 1 91 ? -32.548 -13.245 27.801 1.00 57.41 91 GLU A N 1
ATOM 719 C CA . GLU A 1 91 ? -32.283 -11.968 27.128 1.00 57.41 91 GLU A CA 1
ATOM 720 C C . GLU A 1 91 ? -30.850 -11.920 26.569 1.00 57.41 91 GLU A C 1
ATOM 722 O O . GLU A 1 91 ? -29.874 -11.675 27.284 1.00 57.41 91 GLU A O 1
ATOM 727 N N . SER A 1 92 ? -30.724 -12.266 25.287 1.00 59.91 92 SER A N 1
ATOM 728 C CA . SER A 1 92 ? -29.434 -12.475 24.651 1.00 59.91 92 SER A CA 1
ATOM 729 C C . SER A 1 92 ? -28.702 -11.141 24.556 1.00 59.91 92 SER A C 1
ATOM 731 O O . SER A 1 92 ? -29.301 -10.089 24.323 1.00 59.91 92 SER A O 1
ATOM 733 N N . ASP A 1 93 ? -27.392 -11.174 24.798 1.00 79.94 93 ASP A N 1
ATOM 734 C CA . ASP A 1 93 ? -26.512 -10.007 24.874 1.00 79.94 93 ASP A CA 1
ATOM 735 C C . ASP A 1 93 ? -26.550 -9.226 23.540 1.00 79.94 93 ASP A C 1
ATOM 737 O O . ASP A 1 93 ? -25.794 -9.491 22.604 1.00 79.94 93 ASP A O 1
ATOM 741 N N . VAL A 1 94 ? -27.480 -8.271 23.416 1.00 87.31 94 VAL A N 1
ATOM 742 C CA . VAL A 1 94 ? -27.703 -7.529 22.170 1.00 87.31 94 VAL A CA 1
ATOM 743 C C . VAL A 1 94 ? -26.435 -6.763 21.786 1.00 87.31 94 VAL A C 1
ATOM 745 O O . VAL A 1 94 ? -26.007 -5.850 22.500 1.00 87.31 94 VAL A O 1
ATOM 748 N N . ASP A 1 95 ? -25.870 -7.061 20.612 1.00 90.19 95 ASP A N 1
ATOM 749 C CA . ASP A 1 95 ? -24.718 -6.326 20.079 1.00 90.19 95 ASP A CA 1
ATOM 750 C C . ASP A 1 95 ? -25.138 -4.965 19.496 1.00 90.19 95 ASP A C 1
ATOM 752 O O . ASP A 1 95 ? -25.393 -4.785 18.299 1.00 90.19 95 ASP A O 1
ATOM 756 N N . TYR A 1 96 ? -25.228 -3.974 20.383 1.00 89.75 96 TYR A N 1
ATOM 757 C CA . TYR A 1 96 ? -25.511 -2.586 20.022 1.00 89.75 96 TYR A CA 1
ATOM 758 C C . TYR A 1 96 ? -24.454 -1.975 19.095 1.00 89.75 96 TYR A C 1
ATOM 760 O O . TYR A 1 96 ? -24.777 -1.047 18.356 1.00 89.75 96 TYR A O 1
ATOM 768 N N . GLU A 1 97 ? -23.207 -2.453 19.130 1.00 90.50 97 GLU A N 1
ATOM 769 C CA . GLU A 1 97 ? -22.128 -1.931 18.292 1.00 90.50 97 GLU A CA 1
ATOM 770 C C . GLU A 1 97 ? -22.341 -2.349 16.839 1.00 90.50 97 GLU A C 1
ATOM 772 O O . GLU A 1 97 ? -22.412 -1.485 15.964 1.00 90.50 97 GLU A O 1
ATOM 777 N N . SER A 1 98 ? -22.587 -3.637 16.587 1.00 90.88 98 SER A N 1
ATOM 778 C CA . SER A 1 98 ? -22.941 -4.109 15.246 1.00 90.88 98 SER A CA 1
ATOM 779 C C . SER A 1 98 ? -24.236 -3.477 14.733 1.00 90.88 98 SER A C 1
ATOM 781 O O . SER A 1 98 ? -24.291 -3.071 13.574 1.00 90.88 98 SER A O 1
ATOM 783 N N . LYS A 1 99 ? -25.271 -3.315 15.574 1.00 91.25 99 LYS A N 1
ATOM 784 C CA . LYS A 1 99 ? -26.514 -2.620 15.171 1.00 91.25 99 LYS A CA 1
ATOM 785 C C . LYS A 1 99 ? -26.277 -1.154 14.807 1.00 91.25 99 LYS A C 1
ATOM 787 O O . LYS A 1 99 ? -26.866 -0.665 13.846 1.00 91.25 99 LYS A O 1
ATOM 792 N N . LEU A 1 100 ? -25.425 -0.452 15.555 1.00 90.81 100 LEU A N 1
ATOM 793 C CA . LEU A 1 100 ? -25.073 0.934 15.258 1.00 90.81 100 LEU A CA 1
ATOM 794 C C . LEU A 1 100 ? -24.300 1.027 13.938 1.00 90.81 100 LEU A C 1
ATOM 796 O O . LEU A 1 100 ? -24.649 1.844 13.088 1.00 90.81 100 LEU A O 1
ATOM 800 N N . LEU A 1 101 ? -23.286 0.176 13.765 1.00 89.69 101 LEU A N 1
ATOM 801 C CA . LEU A 1 101 ? -22.389 0.194 12.612 1.00 89.69 101 LEU A CA 1
ATOM 802 C C . LEU A 1 101 ? -23.045 -0.298 11.322 1.00 89.69 101 LEU A C 1
ATOM 804 O O . LEU A 1 101 ? -22.645 0.164 10.265 1.00 89.69 101 LEU A O 1
ATOM 808 N N . LYS A 1 102 ? -24.100 -1.123 11.381 1.00 89.81 102 LYS A N 1
ATOM 809 C CA . LYS A 1 102 ? -24.922 -1.475 10.204 1.00 89.81 102 LYS A CA 1
ATOM 810 C C . LYS A 1 102 ? -25.491 -0.251 9.471 1.00 89.81 102 LYS A C 1
ATOM 812 O O . LYS A 1 102 ? -25.787 -0.339 8.287 1.00 89.81 102 LYS A O 1
ATOM 817 N N . GLY A 1 103 ? -25.644 0.884 10.158 1.00 87.62 103 GLY A N 1
ATOM 818 C CA . GLY A 1 103 ? -26.084 2.140 9.547 1.00 87.62 103 GLY A CA 1
ATOM 819 C C . GLY A 1 103 ? -24.984 2.938 8.839 1.00 87.62 103 GLY A C 1
ATOM 820 O O . GLY A 1 103 ? -25.290 4.003 8.311 1.00 87.62 103 GLY A O 1
ATOM 821 N N . TYR A 1 104 ? -23.733 2.471 8.863 1.00 89.75 104 TYR A N 1
ATOM 822 C CA . TYR A 1 104 ? -22.568 3.155 8.306 1.00 89.75 104 TYR A CA 1
ATOM 823 C C . TYR A 1 104 ? -21.816 2.224 7.351 1.00 89.75 104 TYR A C 1
ATOM 825 O O . TYR A 1 104 ? -21.682 1.030 7.607 1.00 89.75 104 TYR A O 1
ATOM 833 N N . ILE A 1 105 ? -21.282 2.783 6.268 1.00 89.62 105 ILE A N 1
ATOM 834 C CA . ILE A 1 105 ? -20.356 2.073 5.383 1.00 89.62 105 ILE A CA 1
ATOM 835 C C . ILE A 1 105 ? -18.944 2.365 5.884 1.00 89.62 105 ILE A C 1
ATOM 837 O O . ILE A 1 105 ? -18.550 3.528 5.992 1.00 89.62 105 ILE A O 1
ATOM 841 N N . LYS A 1 106 ? -18.178 1.327 6.214 1.00 91.12 106 LYS A N 1
ATOM 842 C CA . LYS A 1 106 ? -16.790 1.478 6.654 1.00 91.12 106 LYS A CA 1
ATOM 843 C C . LYS A 1 106 ? -15.909 1.700 5.425 1.00 91.12 106 LYS A C 1
ATOM 845 O O . LYS A 1 106 ? -16.057 0.933 4.465 1.00 91.12 106 LYS A O 1
ATOM 850 N N . PRO A 1 107 ? -15.037 2.722 5.438 1.00 91.56 107 PRO A N 1
ATOM 851 C CA . PRO A 1 107 ? -14.067 2.888 4.375 1.00 91.56 107 PRO A CA 1
ATOM 852 C C . PRO A 1 107 ? -13.061 1.737 4.460 1.00 91.56 107 PRO A C 1
ATOM 854 O O . PRO A 1 107 ? -12.666 1.302 5.544 1.00 91.56 107 PRO A O 1
ATOM 857 N N . GLU A 1 108 ? -12.735 1.182 3.303 1.00 89.56 108 GLU A N 1
ATOM 858 C CA . GLU A 1 108 ? -11.895 -0.010 3.185 1.00 89.56 108 GLU A CA 1
ATOM 859 C C . GLU A 1 108 ? -10.508 0.337 2.643 1.00 89.56 108 GLU A C 1
ATOM 861 O O . GLU A 1 108 ? -9.507 -0.181 3.128 1.00 89.56 108 GLU A O 1
ATOM 866 N N . ASN A 1 109 ? -10.472 1.252 1.675 1.00 88.69 109 ASN A N 1
ATOM 867 C CA . ASN A 1 109 ? -9.291 1.727 0.961 1.00 88.69 109 ASN A CA 1
ATOM 868 C C . ASN A 1 109 ? -8.770 3.086 1.467 1.00 88.69 109 ASN A C 1
ATOM 870 O O . ASN A 1 109 ? -7.688 3.510 1.069 1.00 88.69 109 ASN A O 1
ATOM 874 N N . THR A 1 110 ? -9.511 3.775 2.338 1.00 90.44 110 THR A N 1
ATOM 875 C CA . THR A 1 110 ? -9.141 5.080 2.907 1.00 90.44 110 THR A CA 1
ATOM 876 C C . THR A 1 110 ? -9.418 5.132 4.410 1.00 90.44 110 THR A C 1
ATOM 878 O O . THR A 1 110 ? -10.186 4.336 4.947 1.00 90.44 110 THR A O 1
ATOM 881 N N . TYR A 1 111 ? -8.788 6.068 5.123 1.00 89.31 111 TYR A N 1
ATOM 882 C CA . TYR A 1 111 ? -9.087 6.290 6.546 1.00 89.31 111 TYR A CA 1
ATOM 883 C C . TYR A 1 111 ? -10.482 6.879 6.760 1.00 89.31 111 TYR A C 1
ATOM 885 O O . TYR A 1 111 ? -11.197 6.518 7.693 1.00 89.31 111 TYR A O 1
ATOM 893 N N . GLU A 1 112 ? -10.853 7.802 5.880 1.00 90.88 112 GLU A N 1
ATOM 894 C CA . GLU A 1 112 ? -12.097 8.551 5.927 1.00 90.88 112 GLU A CA 1
ATOM 895 C C . GLU A 1 112 ? -12.710 8.577 4.530 1.00 90.88 112 GLU A C 1
ATOM 897 O O . GLU A 1 112 ? -12.005 8.477 3.521 1.00 90.88 112 GLU A O 1
ATOM 902 N N . TRP A 1 113 ? -14.033 8.701 4.471 1.00 86.31 113 TRP A N 1
ATOM 903 C CA . TRP A 1 113 ? -14.720 8.940 3.210 1.00 86.31 113 TRP A CA 1
ATOM 904 C C . TRP A 1 113 ? -14.510 10.395 2.802 1.00 86.31 113 TRP A C 1
ATOM 906 O O . TRP A 1 113 ? -15.044 11.305 3.438 1.00 86.31 113 TRP A O 1
ATOM 916 N N . TRP A 1 114 ? -13.733 10.589 1.743 1.00 84.94 114 TRP A N 1
ATOM 917 C CA . TRP A 1 114 ? -13.566 11.878 1.088 1.00 84.94 114 TRP A CA 1
ATOM 918 C C . TRP A 1 114 ? -14.585 11.971 -0.041 1.00 84.94 114 TRP A C 1
ATOM 920 O O . TRP A 1 114 ? -14.716 11.042 -0.831 1.00 84.94 114 TRP A O 1
ATOM 930 N N . PHE A 1 115 ? -15.329 13.073 -0.079 1.00 80.88 115 PHE A N 1
ATOM 931 C CA . PHE A 1 115 ? -16.303 13.346 -1.127 1.00 80.88 115 PHE A CA 1
ATOM 932 C C . PHE A 1 115 ? -15.858 14.585 -1.884 1.00 80.88 115 PHE A C 1
ATOM 934 O O . PHE A 1 115 ? -15.610 15.631 -1.272 1.00 80.88 115 PHE A O 1
ATOM 941 N N . ASP A 1 116 ? -15.793 14.479 -3.207 1.00 78.06 116 ASP A N 1
ATOM 942 C CA . ASP A 1 116 ? -15.575 15.642 -4.046 1.00 78.06 116 ASP A CA 1
ATOM 943 C C . ASP A 1 116 ? -16.798 16.553 -3.962 1.00 78.06 116 ASP A C 1
ATOM 945 O O . ASP A 1 116 ? -17.903 16.212 -4.378 1.00 78.06 116 ASP A O 1
ATOM 949 N N . ASN A 1 117 ? -16.596 17.763 -3.444 1.00 77.44 117 ASN A N 1
ATOM 950 C CA . ASN A 1 117 ? -17.643 18.786 -3.365 1.00 77.44 117 ASN A CA 1
ATOM 951 C C . ASN A 1 117 ? -18.044 19.344 -4.752 1.00 77.44 117 ASN A C 1
ATOM 953 O O . ASN A 1 117 ? -18.820 20.297 -4.832 1.00 77.44 117 ASN A O 1
ATOM 957 N N . GLY A 1 118 ? -17.489 18.803 -5.842 1.00 73.69 118 GLY A N 1
ATOM 958 C CA . GLY A 1 118 ? -17.745 19.230 -7.214 1.00 73.69 118 GLY A CA 1
ATOM 959 C C . GLY A 1 118 ? -18.968 18.542 -7.827 1.00 73.69 118 GLY A C 1
ATOM 960 O O . GLY A 1 118 ? -19.135 17.333 -7.720 1.00 73.69 118 GLY A O 1
ATOM 961 N N . ASN A 1 119 ? -19.790 19.306 -8.553 1.00 56.25 119 ASN A N 1
ATOM 962 C CA . ASN A 1 119 ? -21.033 18.866 -9.213 1.00 56.25 119 ASN A CA 1
ATOM 963 C C . ASN A 1 119 ? -20.884 17.759 -10.288 1.00 56.25 119 ASN A C 1
ATOM 965 O O . ASN A 1 119 ? -21.872 17.423 -10.937 1.00 56.25 119 ASN A O 1
ATOM 969 N N . ASN A 1 120 ? -19.693 17.193 -10.503 1.00 54.47 120 ASN A N 1
ATOM 970 C CA . ASN A 1 120 ? -19.401 16.371 -11.681 1.00 54.47 120 ASN A CA 1
ATOM 971 C C . ASN A 1 120 ? -19.145 14.880 -11.410 1.00 54.47 120 ASN A C 1
ATOM 973 O O . ASN A 1 120 ? -18.986 14.134 -12.376 1.00 54.47 120 ASN A O 1
ATOM 977 N N . SER A 1 121 ? -19.161 14.399 -10.161 1.00 52.41 121 SER A N 1
ATOM 978 C CA . SER A 1 121 ? -18.991 12.958 -9.920 1.00 52.41 121 SER A CA 1
ATOM 979 C C . SER A 1 121 ? -20.293 12.185 -10.190 1.00 52.41 121 SER A C 1
ATOM 981 O O . SER A 1 121 ? -21.252 12.203 -9.414 1.00 52.41 121 SER A O 1
ATOM 983 N N . LYS A 1 122 ? -20.339 11.501 -11.340 1.00 53.19 122 LYS A N 1
ATOM 984 C CA . LYS A 1 122 ? -21.369 10.520 -11.729 1.00 53.19 122 LYS A CA 1
ATOM 985 C C . LYS A 1 122 ? -20.986 9.111 -11.250 1.00 53.19 122 LYS A C 1
ATOM 987 O O . LYS A 1 122 ? -21.013 8.168 -12.037 1.00 53.19 122 LYS A O 1
ATOM 992 N N . ASN A 1 123 ? -20.624 8.929 -9.986 1.00 53.69 123 ASN A N 1
ATOM 993 C CA . ASN A 1 123 ? -20.321 7.590 -9.482 1.00 53.69 123 ASN A CA 1
ATOM 994 C C . ASN A 1 123 ? -21.585 6.732 -9.368 1.00 53.69 123 ASN A C 1
ATOM 996 O O . ASN A 1 123 ? -22.476 7.028 -8.580 1.00 53.69 123 ASN A O 1
ATOM 1000 N N . ASP A 1 124 ? -21.678 5.629 -10.115 1.00 53.41 124 ASP A N 1
ATOM 1001 C CA . ASP A 1 124 ? -22.870 4.764 -10.150 1.00 53.41 124 ASP A CA 1
ATOM 1002 C C . ASP A 1 124 ? -23.049 3.876 -8.904 1.00 53.41 124 ASP A C 1
ATOM 1004 O O . ASP A 1 124 ? -24.176 3.482 -8.579 1.00 53.41 124 ASP A O 1
ATOM 1008 N N . HIS A 1 125 ? -21.979 3.605 -8.151 1.00 52.94 125 HIS A N 1
ATOM 1009 C CA . HIS A 1 125 ? -22.081 2.962 -6.834 1.00 52.94 125 HIS A CA 1
ATOM 1010 C C . HIS A 1 125 ? -22.568 3.939 -5.752 1.00 52.94 125 HIS A C 1
ATOM 1012 O O . HIS A 1 125 ? -23.373 3.573 -4.893 1.00 52.94 125 HIS A O 1
ATOM 1018 N N . GLU A 1 126 ? -22.166 5.203 -5.862 1.00 53.56 126 GLU A N 1
ATOM 1019 C CA . GLU A 1 126 ? -22.525 6.314 -4.977 1.00 53.56 126 GLU A CA 1
ATOM 1020 C C . GLU A 1 126 ? -23.939 6.843 -5.270 1.00 53.56 126 GLU A C 1
ATOM 1022 O O . GLU A 1 126 ? -24.752 7.117 -4.378 1.00 53.56 126 GLU A O 1
ATOM 1027 N N . ALA A 1 127 ? -24.298 6.858 -6.550 1.00 50.69 127 ALA A N 1
ATOM 1028 C CA . ALA A 1 127 ? -25.600 7.248 -7.032 1.00 50.69 127 ALA A CA 1
ATOM 1029 C C . ALA A 1 127 ? -26.669 6.215 -6.680 1.00 50.69 127 ALA A C 1
ATOM 1031 O O . ALA A 1 127 ? -27.814 6.602 -6.539 1.00 50.69 127 ALA A O 1
ATOM 1032 N N . LYS A 1 128 ? -26.372 4.930 -6.460 1.00 55.62 128 LYS A N 1
ATOM 1033 C CA . LYS A 1 128 ? -27.398 3.993 -5.955 1.00 55.62 128 LYS A CA 1
ATOM 1034 C C . LYS A 1 128 ? -27.802 4.301 -4.507 1.00 55.62 128 LYS A C 1
ATOM 1036 O O . LYS A 1 128 ? -28.985 4.190 -4.184 1.00 55.62 128 LYS A O 1
ATOM 1041 N N . PHE A 1 129 ? -26.863 4.765 -3.678 1.00 53.38 129 PHE A N 1
ATOM 1042 C CA . PHE A 1 129 ? -27.133 5.159 -2.290 1.00 53.38 129 PHE A CA 1
ATOM 1043 C C . PHE A 1 129 ? -27.878 6.504 -2.205 1.00 53.38 129 PHE A C 1
ATOM 1045 O O . PHE A 1 129 ? -28.774 6.673 -1.378 1.00 53.38 129 PHE A O 1
ATOM 1052 N N . GLN A 1 130 ? -27.570 7.453 -3.099 1.00 52.34 130 GLN A N 1
ATOM 1053 C CA . GLN A 1 130 ? -28.233 8.765 -3.123 1.00 52.34 130 GLN A CA 1
ATOM 1054 C C . GLN A 1 130 ? -29.503 8.807 -4.006 1.00 52.34 130 GLN A C 1
ATOM 1056 O O . GLN A 1 130 ? -30.502 9.414 -3.614 1.00 52.34 130 GLN A O 1
ATOM 1061 N N . LYS A 1 131 ? -29.550 8.108 -5.154 1.00 51.94 131 LYS A N 1
ATOM 1062 C CA . LYS A 1 131 ? -30.703 8.099 -6.087 1.00 51.94 131 LYS A CA 1
ATOM 1063 C C . LYS A 1 131 ? -31.944 7.418 -5.501 1.00 51.94 131 LYS A C 1
ATOM 1065 O O . LYS A 1 131 ? -33.048 7.819 -5.860 1.00 51.94 131 LYS A O 1
ATOM 1070 N N . LYS A 1 132 ? -31.828 6.472 -4.556 1.00 51.91 132 LYS A N 1
ATOM 1071 C CA . LYS A 1 132 ? -33.020 5.915 -3.874 1.00 51.91 132 LYS A CA 1
ATOM 1072 C C . LYS A 1 132 ? -33.719 6.923 -2.945 1.00 51.91 132 LYS A C 1
ATOM 1074 O O . LYS A 1 132 ? -34.915 6.776 -2.713 1.00 51.91 132 LYS A O 1
ATOM 1079 N N . LYS A 1 133 ? -33.040 8.001 -2.516 1.00 50.97 133 LYS A N 1
ATOM 1080 C CA . LYS A 1 133 ? -33.670 9.167 -1.856 1.00 50.97 133 LYS A CA 1
ATOM 1081 C C . LYS A 1 133 ? -34.164 10.243 -2.838 1.00 50.97 133 LYS A C 1
ATOM 1083 O O . LYS A 1 133 ? -34.967 11.081 -2.444 1.00 50.97 133 LYS A O 1
ATOM 1088 N N . LYS A 1 134 ? -33.760 10.206 -4.117 1.00 48.12 134 LYS A N 1
ATOM 1089 C CA . LYS A 1 134 ? -34.096 11.219 -5.143 1.00 48.12 134 LYS A CA 1
ATOM 1090 C C . LYS A 1 134 ? -35.475 11.062 -5.806 1.00 48.12 134 LYS A C 1
ATOM 1092 O O . LYS A 1 134 ? -35.778 11.802 -6.737 1.00 48.12 134 LYS A O 1
ATOM 1097 N N . LYS A 1 135 ? -36.356 10.153 -5.367 1.00 51.75 135 LYS A N 1
ATOM 1098 C CA . LYS A 1 135 ? -37.639 9.946 -6.077 1.00 51.75 135 LYS A CA 1
ATOM 1099 C C . LYS A 1 135 ? -38.657 11.094 -5.963 1.00 51.75 135 LYS A C 1
ATOM 1101 O O . LYS A 1 135 ? -39.698 11.004 -6.605 1.00 51.75 135 LYS A O 1
ATOM 1106 N N . LYS A 1 136 ? -38.382 12.181 -5.229 1.00 48.62 136 LYS A N 1
ATOM 1107 C CA . LYS A 1 136 ? -39.220 13.395 -5.237 1.00 48.62 136 LYS A CA 1
ATOM 1108 C C . LYS A 1 136 ? -38.389 14.682 -5.094 1.00 48.62 136 LYS A C 1
ATOM 1110 O O . LYS A 1 136 ? -38.183 15.156 -3.987 1.00 48.62 136 LYS A O 1
ATOM 1115 N N . GLY A 1 137 ? -37.985 15.259 -6.229 1.00 48.28 137 GLY A N 1
ATOM 1116 C CA . GLY A 1 137 ? -37.781 16.709 -6.379 1.00 48.28 137 GLY A CA 1
ATOM 1117 C C . GLY A 1 137 ? -36.340 17.239 -6.351 1.00 48.28 137 GLY A C 1
ATOM 1118 O O . GLY A 1 137 ? -35.705 17.246 -5.306 1.00 48.28 137 GLY A O 1
ATOM 1119 N N . GLY A 1 138 ? -35.907 17.797 -7.491 1.00 54.88 138 GLY A N 1
ATOM 1120 C CA . GLY A 1 138 ? -34.943 18.907 -7.587 1.00 54.88 138 GLY A CA 1
ATOM 1121 C C . GLY A 1 138 ? -33.455 18.551 -7.500 1.00 54.88 138 GLY A C 1
ATOM 1122 O O . GLY A 1 138 ? -32.963 18.109 -6.471 1.00 54.88 138 GLY A O 1
ATOM 1123 N N . ASP A 1 139 ? -32.714 18.811 -8.575 1.00 54.00 139 ASP A N 1
ATOM 1124 C CA . ASP A 1 139 ? -31.377 18.261 -8.835 1.00 54.00 139 ASP A CA 1
ATOM 1125 C C . ASP A 1 139 ? -30.182 19.012 -8.203 1.00 54.00 139 ASP A C 1
ATOM 1127 O O . ASP A 1 139 ? -29.059 18.875 -8.671 1.00 54.00 139 ASP A O 1
ATOM 1131 N N . ASN A 1 140 ? -30.366 19.761 -7.110 1.00 57.06 140 ASN A N 1
ATOM 1132 C CA . ASN A 1 140 ? -29.259 20.483 -6.463 1.00 57.06 140 ASN A CA 1
ATOM 1133 C C . ASN A 1 140 ? -28.984 19.943 -5.054 1.00 57.06 140 ASN A C 1
ATOM 1135 O O . ASN A 1 140 ? -29.720 20.197 -4.103 1.00 57.06 140 ASN A O 1
ATOM 1139 N N . HIS A 1 141 ? -27.890 19.188 -4.934 1.00 55.91 141 HIS A N 1
ATOM 1140 C CA . HIS A 1 141 ? -27.528 18.363 -3.778 1.00 55.91 141 HIS A CA 1
ATOM 1141 C C . HIS A 1 141 ? -26.905 19.124 -2.593 1.00 55.91 141 HIS A C 1
ATOM 1143 O O . HIS A 1 141 ? -26.208 18.527 -1.774 1.00 55.91 141 HIS A O 1
ATOM 1149 N N . VAL A 1 142 ? -27.173 20.421 -2.435 1.00 67.31 142 VAL A N 1
ATOM 1150 C CA . VAL A 1 142 ? -26.803 21.112 -1.194 1.00 67.31 142 VAL A CA 1
ATOM 1151 C C . VAL A 1 142 ? -27.865 20.770 -0.161 1.00 67.31 142 VAL A C 1
ATOM 1153 O O . VAL A 1 142 ? -29.014 21.196 -0.280 1.00 67.31 142 VAL A O 1
ATOM 1156 N N . ARG A 1 143 ? -27.501 19.969 0.850 1.00 68.50 143 ARG A N 1
ATOM 1157 C CA . ARG A 1 143 ? -28.407 19.719 1.978 1.00 68.50 143 ARG A CA 1
ATOM 1158 C C . ARG A 1 143 ? -28.826 21.080 2.545 1.00 68.50 143 ARG A C 1
ATOM 1160 O O . ARG A 1 143 ? -27.940 21.887 2.834 1.00 68.50 143 ARG A O 1
ATOM 1167 N N . PRO A 1 144 ? -30.134 21.360 2.685 1.00 77.31 144 PRO A N 1
ATOM 1168 C CA . PRO A 1 144 ? -30.571 22.625 3.247 1.00 77.31 144 PRO A CA 1
ATOM 1169 C C . PRO A 1 144 ? -29.940 22.781 4.629 1.00 77.31 144 PRO A C 1
ATOM 1171 O O . PRO A 1 144 ? -29.896 21.825 5.407 1.00 77.31 144 PRO A O 1
ATOM 1174 N N . ILE A 1 145 ? -29.417 23.976 4.910 1.00 83.38 145 ILE A N 1
ATOM 1175 C CA . ILE A 1 145 ? -28.873 24.292 6.229 1.00 83.38 145 ILE A CA 1
ATOM 1176 C C . ILE A 1 145 ? -30.008 24.099 7.231 1.00 83.38 145 ILE A C 1
ATOM 1178 O O . ILE A 1 145 ? -30.999 24.834 7.197 1.00 83.38 145 ILE A O 1
ATOM 1182 N N . ASP A 1 146 ? -29.868 23.104 8.106 1.00 81.31 146 ASP A N 1
ATOM 1183 C CA . ASP A 1 146 ? -30.825 22.880 9.178 1.00 81.31 146 ASP A CA 1
ATOM 1184 C C . ASP A 1 146 ? -30.748 24.065 10.148 1.00 81.31 146 ASP A C 1
ATOM 1186 O O . ASP A 1 146 ? -29.757 24.264 10.852 1.00 81.31 146 ASP A O 1
ATOM 1190 N N . ARG A 1 147 ? -31.790 24.902 10.139 1.00 84.00 147 ARG A N 1
ATOM 1191 C CA . ARG A 1 147 ? -31.889 26.075 11.017 1.00 84.00 147 ARG A CA 1
ATOM 1192 C C . ARG A 1 147 ? -32.316 25.701 12.438 1.00 84.00 147 ARG A C 1
ATOM 1194 O O . ARG A 1 147 ? -32.386 26.588 13.290 1.00 84.00 147 ARG A O 1
ATOM 1201 N N . GLN A 1 148 ? -32.616 24.430 12.723 1.00 79.31 148 GLN A N 1
ATOM 1202 C CA . GLN A 1 148 ? -32.976 24.006 14.070 1.00 79.31 148 GLN A CA 1
ATOM 1203 C C . GLN A 1 148 ? -31.752 24.035 14.988 1.00 79.31 148 GLN A C 1
ATOM 1205 O O . GLN A 1 148 ? -30.970 23.091 15.084 1.00 79.31 148 GLN A O 1
ATOM 1210 N N . VAL A 1 149 ? -31.608 25.134 15.731 1.00 72.62 149 VAL A N 1
ATOM 1211 C CA . VAL A 1 149 ? -30.607 25.237 16.793 1.00 72.62 149 VAL A CA 1
ATOM 1212 C C . VAL A 1 149 ? -30.920 24.196 17.865 1.00 72.62 149 VAL A C 1
ATOM 1214 O O . VAL A 1 149 ? -31.994 24.193 18.477 1.00 72.62 149 VAL A O 1
ATOM 1217 N N . VAL A 1 150 ? -29.959 23.310 18.118 1.00 80.44 150 VAL A N 1
ATOM 1218 C CA . VAL A 1 150 ? -30.047 22.293 19.165 1.00 80.44 150 VAL A CA 1
ATOM 1219 C C . VAL A 1 150 ? -30.144 22.984 20.530 1.00 80.44 150 VAL A C 1
ATOM 1221 O O . VAL A 1 150 ? -29.160 23.440 21.105 1.00 80.44 150 VAL A O 1
ATOM 1224 N N . ASN A 1 151 ? -31.361 23.079 21.069 1.00 87.50 151 ASN A N 1
ATOM 1225 C CA . ASN A 1 151 ? -31.589 23.698 22.370 1.00 87.50 151 ASN A CA 1
ATOM 1226 C C . ASN A 1 151 ? -31.036 22.802 23.492 1.00 87.50 151 ASN A C 1
ATOM 1228 O O . ASN A 1 151 ? -31.418 21.633 23.610 1.00 87.50 151 ASN A O 1
ATOM 1232 N N . SER A 1 152 ? -30.214 23.370 24.381 1.00 88.38 152 SER A N 1
ATOM 1233 C CA . SER A 1 152 ? -29.670 22.692 25.570 1.00 88.38 152 SER A CA 1
ATOM 1234 C C . SER A 1 152 ? -30.745 21.965 26.395 1.00 88.38 152 SER A C 1
ATOM 1236 O O . SER A 1 152 ? -30.508 20.860 26.885 1.00 88.38 152 SER A O 1
ATOM 1238 N N . LYS A 1 153 ? -31.964 22.520 26.507 1.00 89.69 153 LYS A N 1
ATOM 1239 C CA . LYS A 1 153 ? -33.087 21.868 27.208 1.00 89.69 153 LYS A CA 1
ATOM 1240 C C . LYS A 1 153 ? -33.523 20.564 26.526 1.00 89.69 153 LYS A C 1
ATOM 1242 O O . LYS A 1 153 ? -33.797 19.585 27.221 1.00 89.69 153 LYS A O 1
ATOM 1247 N N . ARG A 1 154 ? -33.555 20.529 25.185 1.00 85.00 154 ARG A N 1
ATOM 1248 C CA . ARG A 1 154 ? -33.891 19.327 24.395 1.00 85.00 154 ARG A CA 1
ATOM 1249 C C . ARG A 1 154 ? -32.812 18.262 24.576 1.00 85.00 154 ARG A C 1
ATOM 1251 O O . ARG A 1 154 ? -33.156 17.127 24.891 1.00 85.00 154 ARG A O 1
ATOM 1258 N N . VAL A 1 155 ? -31.534 18.647 24.492 1.00 84.44 155 VAL A N 1
ATOM 1259 C CA . VAL A 1 155 ? -30.396 17.739 24.733 1.00 84.44 155 VAL A CA 1
ATOM 1260 C C . VAL A 1 155 ? -30.471 17.142 26.133 1.00 84.44 155 VAL A C 1
ATOM 1262 O O . VAL A 1 155 ? -30.505 15.927 26.267 1.00 84.44 155 VAL A O 1
ATOM 1265 N N . LYS A 1 156 ? -30.619 17.967 27.178 1.00 87.94 156 LYS A N 1
ATOM 1266 C CA . LYS A 1 156 ? -30.738 17.486 28.566 1.00 87.94 156 LYS A CA 1
ATOM 1267 C C . LYS A 1 156 ? -31.916 16.525 28.753 1.00 87.94 156 LYS A C 1
ATOM 1269 O O . LYS A 1 156 ? -31.768 15.510 29.431 1.00 87.94 156 LYS A O 1
ATOM 1274 N N . LYS A 1 157 ? -33.077 16.811 28.147 1.00 89.00 157 LYS A N 1
ATOM 1275 C CA . LYS A 1 157 ? -34.260 15.934 28.211 1.00 89.00 157 LYS A CA 1
ATOM 1276 C C . LYS A 1 157 ? -34.003 14.591 27.521 1.00 89.00 157 LYS A C 1
ATOM 1278 O O . LYS A 1 157 ? -34.365 13.558 28.079 1.00 89.00 157 LYS A O 1
ATOM 1283 N N . LEU A 1 158 ? -33.374 14.599 26.345 1.00 82.88 158 LEU A N 1
ATOM 1284 C CA . LEU A 1 158 ? -33.007 13.388 25.603 1.00 82.88 158 LEU A CA 1
ATOM 1285 C C . LEU A 1 158 ? -31.964 12.564 26.358 1.00 82.88 158 LEU A C 1
ATOM 1287 O O . LEU A 1 158 ? -32.185 11.380 26.588 1.00 82.88 158 LEU A O 1
ATOM 1291 N N . THR A 1 159 ? -30.887 13.191 26.830 1.00 84.50 159 THR A N 1
ATOM 1292 C CA . THR A 1 159 ? -29.853 12.528 27.631 1.00 84.50 159 THR A CA 1
ATOM 1293 C C . THR A 1 159 ? -30.450 11.904 28.890 1.00 84.50 159 THR A C 1
ATOM 1295 O O . THR A 1 159 ? -30.167 10.746 29.175 1.00 84.50 159 THR A O 1
ATOM 1298 N N . LYS A 1 160 ? -31.351 12.603 29.599 1.00 87.81 160 LYS A N 1
ATOM 1299 C CA . LYS A 1 160 ? -32.044 12.046 30.772 1.00 87.81 160 LYS A CA 1
ATOM 1300 C C . LYS A 1 160 ? -32.910 10.835 30.412 1.00 87.81 160 LYS A C 1
ATOM 1302 O O . LYS A 1 160 ? -32.876 9.842 31.128 1.00 87.81 160 LYS A O 1
ATOM 1307 N N . LYS A 1 161 ? -33.656 10.883 29.300 1.00 86.50 161 LYS A N 1
ATOM 1308 C CA . LYS A 1 161 ? -34.434 9.726 28.818 1.00 86.50 161 LYS A CA 1
ATOM 1309 C C . LYS A 1 161 ? -33.531 8.532 28.504 1.00 86.50 161 LYS A C 1
ATOM 1311 O O . LYS A 1 161 ? -33.845 7.424 28.923 1.00 86.50 161 LYS A O 1
ATOM 1316 N N . VAL A 1 162 ? -32.408 8.761 27.820 1.00 83.56 162 VAL A N 1
ATOM 1317 C CA . VAL A 1 162 ? -31.446 7.703 27.479 1.00 83.56 162 VAL A CA 1
ATOM 1318 C C . VAL A 1 162 ? -30.831 7.095 28.741 1.00 83.56 162 VAL A C 1
ATOM 1320 O O . VAL A 1 162 ? -30.814 5.873 28.857 1.00 83.56 162 VAL A O 1
ATOM 1323 N N . ILE A 1 163 ? -30.395 7.917 29.702 1.00 82.19 163 ILE A N 1
ATOM 1324 C CA . ILE A 1 163 ? -29.852 7.448 30.989 1.00 82.19 163 ILE A CA 1
ATOM 1325 C C . ILE A 1 163 ? -30.890 6.598 31.723 1.00 82.19 163 ILE A C 1
ATOM 1327 O O . ILE A 1 163 ? -30.611 5.447 32.041 1.00 82.19 163 ILE A O 1
ATOM 1331 N N . ASN A 1 164 ? -32.113 7.108 31.886 1.00 84.25 164 ASN A N 1
ATOM 1332 C CA . ASN A 1 164 ? -33.182 6.375 32.560 1.00 84.25 164 ASN A CA 1
ATOM 1333 C C . ASN A 1 164 ? -33.512 5.054 31.845 1.00 84.25 164 ASN A C 1
ATOM 1335 O O . ASN A 1 164 ? -33.751 4.046 32.498 1.00 84.25 164 ASN A O 1
ATOM 1339 N N . SER A 1 165 ? -33.505 5.032 30.507 1.00 81.12 165 SER A N 1
ATOM 1340 C CA . SER A 1 165 ? -33.737 3.802 29.738 1.00 81.12 165 SER A CA 1
ATOM 1341 C C . SER A 1 165 ? -32.600 2.788 29.884 1.00 81.12 165 SER A C 1
ATOM 1343 O O . SER A 1 165 ? -32.845 1.585 29.914 1.00 81.12 165 SER A O 1
ATOM 1345 N N . ALA A 1 166 ? -31.358 3.266 30.009 1.00 71.81 166 ALA A N 1
ATOM 1346 C CA . ALA A 1 166 ? -30.197 2.419 30.232 1.00 71.81 166 ALA A CA 1
ATOM 1347 C C . ALA A 1 166 ? -30.195 1.820 31.646 1.00 71.81 166 ALA A C 1
ATOM 1349 O O . ALA A 1 166 ? -29.765 0.680 31.800 1.00 71.81 166 ALA A O 1
ATOM 1350 N N . GLU A 1 167 ? -30.699 2.559 32.639 1.00 72.50 167 GLU A N 1
ATOM 1351 C CA . GLU A 1 167 ? -30.880 2.094 34.019 1.00 72.50 167 GLU A CA 1
ATOM 1352 C C . GLU A 1 167 ? -32.060 1.114 34.147 1.00 72.50 167 GLU A C 1
ATOM 1354 O O . GLU A 1 167 ? -31.934 0.086 34.809 1.00 72.50 167 GLU A O 1
ATOM 1359 N N . PHE A 1 168 ? -33.185 1.387 33.474 1.00 66.94 168 PHE A N 1
ATOM 1360 C CA . PHE A 1 168 ? -34.410 0.581 33.564 1.00 66.94 168 PHE A CA 1
ATOM 1361 C C . PHE A 1 168 ? -34.313 -0.767 32.837 1.00 66.94 168 PHE A C 1
ATOM 1363 O O . PHE A 1 168 ? -34.804 -1.774 33.339 1.00 66.94 168 PHE A O 1
ATOM 1370 N N . ALA A 1 169 ? -33.603 -0.827 31.705 1.00 62.72 169 ALA A N 1
ATOM 1371 C CA . ALA A 1 169 ? -33.328 -2.084 31.000 1.00 62.72 169 ALA A CA 1
ATOM 1372 C C . ALA A 1 169 ? -32.428 -3.058 31.799 1.00 62.72 169 ALA A C 1
ATOM 1374 O O . ALA A 1 169 ? -32.065 -4.110 31.292 1.00 62.72 169 ALA A O 1
ATOM 1375 N N . GLY A 1 170 ? -32.018 -2.700 33.022 1.00 57.00 170 GLY A N 1
ATOM 1376 C CA . GLY A 1 170 ? -31.235 -3.548 33.918 1.00 57.00 170 GLY A CA 1
ATOM 1377 C C . GLY A 1 170 ? -32.038 -4.520 34.791 1.00 57.00 170 GLY A C 1
ATOM 1378 O O . GLY A 1 170 ? -31.394 -5.298 35.488 1.00 57.00 170 GLY A O 1
ATOM 1379 N N . GLY A 1 171 ? -33.380 -4.480 34.766 1.00 50.91 171 GLY A N 1
ATOM 1380 C CA . GLY A 1 171 ? -34.279 -5.436 35.433 1.00 50.91 171 GLY A CA 1
ATOM 1381 C C . GLY A 1 171 ? -34.186 -5.489 36.971 1.00 50.91 171 GLY A C 1
ATOM 1382 O O . GLY A 1 171 ? -33.115 -5.582 37.567 1.00 50.91 171 GLY A O 1
ATOM 1383 N N . GLU A 1 172 ? -35.331 -5.502 37.652 1.00 49.97 172 GLU A N 1
ATOM 1384 C CA . GLU A 1 172 ? -35.454 -5.447 39.123 1.00 49.97 172 GLU A CA 1
ATOM 1385 C C . GLU A 1 172 ? -34.853 -6.650 39.890 1.00 49.97 172 GLU A C 1
ATOM 1387 O O . GLU A 1 172 ? -34.796 -6.635 41.118 1.00 49.97 172 GLU A O 1
ATOM 1392 N N . ASN A 1 173 ? -34.313 -7.661 39.200 1.00 47.00 173 ASN A N 1
ATOM 1393 C CA . ASN A 1 173 ? -33.819 -8.897 39.816 1.00 47.00 173 ASN A CA 1
ATOM 1394 C C . ASN A 1 173 ? -32.300 -8.978 40.049 1.00 47.00 173 ASN A C 1
ATOM 1396 O O . ASN A 1 173 ? -31.809 -10.014 40.496 1.00 47.00 173 ASN A O 1
ATOM 1400 N N . THR A 1 174 ? -31.522 -7.912 39.834 1.00 45.91 174 THR A N 1
ATOM 1401 C CA . THR A 1 174 ? -30.067 -7.956 40.081 1.00 45.91 174 THR A CA 1
ATOM 1402 C C . THR A 1 174 ? -29.650 -7.174 41.334 1.00 45.91 174 THR A C 1
ATOM 1404 O O . THR A 1 174 ? -29.162 -6.050 41.279 1.00 45.91 174 THR A O 1
ATOM 1407 N N . LYS A 1 175 ? -29.717 -7.812 42.514 1.00 53.28 175 LYS A N 1
ATOM 1408 C CA . LYS A 1 175 ? -29.075 -7.308 43.755 1.00 53.28 175 LYS A CA 1
ATOM 1409 C C . LYS A 1 175 ? -27.534 -7.194 43.659 1.00 53.28 175 LYS A C 1
ATOM 1411 O O . LYS A 1 175 ? -26.894 -6.710 44.586 1.00 53.28 175 LYS A O 1
ATOM 1416 N N . HIS A 1 176 ? -26.929 -7.538 42.518 1.00 49.38 176 HIS A N 1
ATOM 1417 C CA . HIS A 1 176 ? -25.506 -7.344 42.196 1.00 49.38 176 HIS A CA 1
ATOM 1418 C C . HIS A 1 176 ? -25.209 -6.036 41.422 1.00 49.38 176 HIS A C 1
ATOM 1420 O O . HIS A 1 176 ? -24.267 -5.959 40.631 1.00 49.38 176 HIS A O 1
ATOM 1426 N N . ASN A 1 177 ? -26.003 -4.983 41.644 1.00 48.47 177 ASN A N 1
ATOM 1427 C CA . ASN A 1 177 ? -26.066 -3.782 40.800 1.00 48.47 177 ASN A CA 1
ATOM 1428 C C . ASN A 1 177 ? -24.912 -2.758 40.952 1.00 48.47 177 ASN A C 1
ATOM 1430 O O . ASN A 1 177 ? -25.084 -1.566 40.687 1.00 48.47 177 ASN A O 1
ATOM 1434 N N . THR A 1 178 ? -23.707 -3.186 41.343 1.00 57.16 178 THR A N 1
ATOM 1435 C CA . THR A 1 178 ? -22.499 -2.338 41.249 1.00 57.16 178 THR A CA 1
ATOM 1436 C C . THR A 1 178 ? -22.181 -1.985 39.791 1.00 57.16 178 THR A C 1
ATOM 1438 O O . THR A 1 178 ? -21.725 -0.881 39.503 1.00 57.16 178 THR A O 1
ATOM 1441 N N . LYS A 1 179 ? -22.540 -2.868 38.848 1.00 59.56 179 LYS A N 1
ATOM 1442 C CA . LYS A 1 179 ? -22.306 -2.700 37.405 1.00 59.56 179 LYS A CA 1
ATOM 1443 C C . LYS A 1 179 ? -23.132 -1.576 36.752 1.00 59.56 179 LYS A C 1
ATOM 1445 O O . LYS A 1 179 ? -22.628 -0.960 35.816 1.00 59.56 179 LYS A O 1
ATOM 1450 N N . ASN A 1 180 ? -24.349 -1.267 37.225 1.00 56.84 180 ASN A N 1
ATOM 1451 C CA . ASN A 1 180 ? -25.134 -0.141 36.681 1.00 56.84 180 ASN A CA 1
ATOM 1452 C C . ASN A 1 180 ? -24.715 1.215 37.262 1.00 56.84 180 ASN A C 1
ATOM 1454 O O . ASN A 1 180 ? -24.662 2.196 36.527 1.00 56.84 180 ASN A O 1
ATOM 1458 N N . LYS A 1 181 ? -24.300 1.278 38.536 1.00 65.88 181 LYS A N 1
ATOM 1459 C CA . LYS A 1 181 ? -23.652 2.493 39.062 1.00 65.88 181 LYS A CA 1
ATOM 1460 C C . LYS A 1 181 ? -22.342 2.782 38.325 1.00 65.88 181 LYS A C 1
ATOM 1462 O O . LYS A 1 181 ? -22.095 3.930 37.969 1.00 65.88 181 LYS A O 1
ATOM 1467 N N . GLU A 1 182 ? -21.552 1.750 38.017 1.00 66.31 182 GLU A N 1
ATOM 1468 C CA . GLU A 1 182 ? -20.376 1.877 37.145 1.00 66.31 182 GLU A CA 1
ATOM 1469 C C . GLU A 1 182 ? -20.732 2.415 35.757 1.00 66.31 182 GLU A C 1
ATOM 1471 O O . GLU A 1 182 ? -19.987 3.234 35.239 1.00 66.31 182 GLU A O 1
ATOM 1476 N N . LEU A 1 183 ? -21.850 1.993 35.155 1.00 66.00 183 LEU A N 1
ATOM 1477 C CA . LEU A 1 183 ? -22.318 2.491 33.857 1.00 66.00 183 LEU A CA 1
ATOM 1478 C C . LEU A 1 183 ? -22.651 3.981 33.899 1.00 66.00 183 LEU A C 1
ATOM 1480 O O . LEU A 1 183 ? -22.190 4.717 33.031 1.00 66.00 183 LEU A O 1
ATOM 1484 N N . THR A 1 184 ? -23.407 4.437 34.899 1.00 67.00 184 THR A N 1
ATOM 1485 C CA . THR A 1 184 ? -23.775 5.854 35.035 1.00 67.00 184 THR A CA 1
ATOM 1486 C C . THR A 1 184 ? -22.551 6.712 35.374 1.00 67.00 184 THR A C 1
ATOM 1488 O O . THR A 1 184 ? -22.396 7.808 34.833 1.00 67.00 184 THR A O 1
ATOM 1491 N N . ILE A 1 185 ? -21.628 6.204 36.200 1.00 74.12 185 ILE A N 1
ATOM 1492 C CA . ILE A 1 185 ? -20.340 6.859 36.476 1.00 74.12 185 ILE A CA 1
ATOM 1493 C C . ILE A 1 185 ? -19.490 6.907 35.206 1.00 74.12 185 ILE A C 1
ATOM 1495 O O . ILE A 1 185 ? -19.034 7.984 34.847 1.00 74.12 185 ILE A O 1
ATOM 1499 N N . LEU A 1 186 ? -19.344 5.797 34.478 1.00 68.44 186 LEU A N 1
ATOM 1500 C CA . LEU A 1 186 ? -18.598 5.733 33.219 1.00 68.44 186 LEU A CA 1
ATOM 1501 C C . LEU A 1 186 ? -19.199 6.638 32.159 1.00 68.44 186 LEU A C 1
ATOM 1503 O O . LEU A 1 186 ? -18.450 7.268 31.432 1.00 68.44 186 LEU A O 1
ATOM 1507 N N . LEU A 1 187 ? -20.523 6.720 32.053 1.00 70.69 187 LEU A N 1
ATOM 1508 C CA . LEU A 1 187 ? -21.179 7.604 31.099 1.00 70.69 187 LEU A CA 1
ATOM 1509 C C . LEU A 1 187 ? -20.898 9.066 31.452 1.00 70.69 187 LEU A C 1
ATOM 1511 O O . LEU A 1 187 ? -20.509 9.839 30.584 1.00 70.69 187 LEU A O 1
ATOM 1515 N N . ASN A 1 188 ? -21.026 9.427 32.729 1.00 73.19 188 ASN A N 1
ATOM 1516 C CA . ASN A 1 188 ? -20.693 10.763 33.210 1.00 73.19 188 ASN A CA 1
ATOM 1517 C C . ASN A 1 188 ? -19.201 11.073 33.058 1.00 73.19 188 ASN A C 1
ATOM 1519 O O . ASN A 1 188 ? -18.851 12.201 32.737 1.00 73.19 188 ASN A O 1
ATOM 1523 N N . GLU A 1 189 ? -18.318 10.096 33.254 1.00 73.00 189 GLU A N 1
ATOM 1524 C CA . GLU A 1 189 ? -16.889 10.243 33.002 1.00 73.00 189 GLU A CA 1
ATOM 1525 C C . GLU A 1 189 ? -16.598 10.382 31.515 1.00 73.00 189 GLU A C 1
ATOM 1527 O O . GLU A 1 189 ? -15.847 11.269 31.154 1.00 73.00 189 GLU A O 1
ATOM 1532 N N . ILE A 1 190 ? -17.206 9.576 30.646 1.00 69.44 190 ILE A N 1
ATOM 1533 C CA . ILE A 1 190 ? -17.043 9.673 29.191 1.00 69.44 190 ILE A CA 1
ATOM 1534 C C . ILE A 1 190 ? -17.500 11.054 28.718 1.00 69.44 190 ILE A C 1
ATOM 1536 O O . ILE A 1 190 ? -16.752 11.723 28.017 1.00 69.44 190 ILE A O 1
ATOM 1540 N N . LEU A 1 191 ? -18.669 11.519 29.170 1.00 68.62 191 LEU A N 1
ATOM 1541 C CA . LEU A 1 191 ? -19.201 12.844 28.839 1.00 68.62 191 LEU A CA 1
ATOM 1542 C C . LEU A 1 191 ? -18.348 13.991 29.405 1.00 68.62 191 LEU A C 1
ATOM 1544 O O . LEU A 1 191 ? -18.321 15.070 28.825 1.00 68.62 191 LEU A O 1
ATOM 1548 N N . LYS A 1 192 ? -17.654 13.781 30.530 1.00 74.88 192 LYS A N 1
ATOM 1549 C CA . LYS A 1 192 ? -16.741 14.774 31.124 1.00 74.88 192 LYS A CA 1
ATOM 1550 C C . LYS A 1 192 ? -15.315 14.708 30.561 1.00 74.88 192 LYS A C 1
ATOM 1552 O O . LYS A 1 192 ? -14.604 15.704 30.633 1.00 74.88 192 LYS A O 1
ATOM 1557 N N . ARG A 1 193 ? -14.875 13.553 30.046 1.00 63.38 193 ARG A N 1
ATOM 1558 C CA . ARG A 1 193 ? -13.480 13.239 29.677 1.00 63.38 193 ARG A CA 1
ATOM 1559 C C . ARG A 1 193 ? -13.245 13.079 28.176 1.00 63.38 193 ARG A C 1
ATOM 1561 O O . ARG A 1 193 ? -12.180 12.582 27.816 1.00 63.38 193 ARG A O 1
ATOM 1568 N N . GLU A 1 194 ? -14.140 13.525 27.292 1.00 59.56 194 GLU A N 1
ATOM 1569 C CA . GLU A 1 194 ? -13.855 13.534 25.840 1.00 59.56 194 GLU A CA 1
ATOM 1570 C C . GLU A 1 194 ? -12.525 14.246 25.475 1.00 59.56 194 GLU A C 1
ATOM 1572 O O . GLU A 1 194 ? -12.008 14.032 24.385 1.00 59.56 194 GLU A O 1
ATOM 1577 N N . ASN A 1 195 ? -11.887 14.954 26.422 1.00 55.19 195 ASN A N 1
ATOM 1578 C CA . ASN A 1 195 ? -10.595 15.627 26.266 1.00 55.19 195 ASN A CA 1
ATOM 1579 C C . ASN A 1 195 ? -9.362 14.950 26.930 1.00 55.19 195 ASN A C 1
ATOM 1581 O O . ASN A 1 195 ? -8.282 15.531 26.883 1.00 55.19 195 ASN A O 1
ATOM 1585 N N . SER A 1 196 ? -9.451 13.767 27.564 1.00 59.91 196 SER A N 1
ATOM 1586 C CA . SER A 1 196 ? -8.296 13.159 28.273 1.00 59.91 196 SER A CA 1
ATOM 1587 C C . SER A 1 196 ? -7.619 12.030 27.481 1.00 59.91 196 SER A C 1
ATOM 1589 O O . SER A 1 196 ? -7.960 10.853 27.611 1.00 59.91 196 SER A O 1
ATOM 1591 N N . SER A 1 197 ? -6.596 12.367 26.693 1.00 59.75 197 SER A N 1
ATOM 1592 C CA . SER A 1 197 ? -5.697 11.403 26.031 1.00 59.75 197 SER A CA 1
ATOM 1593 C C . SER A 1 197 ? -4.822 10.595 27.011 1.00 59.75 197 SER A C 1
ATOM 1595 O O . SER A 1 197 ? -4.252 9.567 26.633 1.00 59.75 197 SER A O 1
ATOM 1597 N N . ALA A 1 198 ? -4.747 11.009 28.281 1.00 62.03 198 ALA A N 1
ATOM 1598 C CA . ALA A 1 198 ? -3.911 10.393 29.313 1.00 62.03 198 ALA A CA 1
ATOM 1599 C C . ALA A 1 198 ? -4.336 8.955 29.680 1.00 62.03 198 ALA A C 1
ATOM 1601 O O . ALA A 1 198 ? -3.496 8.133 30.055 1.00 62.03 198 ALA A O 1
ATOM 1602 N N . ASP A 1 199 ? -5.618 8.610 29.515 1.00 63.56 199 ASP A N 1
ATOM 1603 C CA . ASP A 1 199 ? -6.151 7.295 29.899 1.00 63.56 199 ASP A CA 1
ATOM 1604 C C . ASP A 1 199 ? -5.623 6.144 29.014 1.00 63.56 199 ASP A C 1
ATOM 1606 O O . ASP A 1 199 ? -5.558 4.998 29.458 1.00 63.56 199 ASP A O 1
ATOM 1610 N N . ASN A 1 200 ? -5.188 6.419 27.781 1.00 66.44 200 ASN A N 1
ATOM 1611 C CA . ASN A 1 200 ? -4.648 5.375 26.902 1.00 66.44 200 ASN A CA 1
ATOM 1612 C C . ASN A 1 200 ? -3.246 4.913 27.343 1.00 66.44 200 ASN A C 1
ATOM 1614 O O . ASN A 1 200 ? -2.922 3.728 27.242 1.00 66.44 200 ASN A O 1
ATOM 1618 N N . ILE A 1 201 ? -2.437 5.822 27.899 1.00 64.31 201 ILE A N 1
ATOM 1619 C CA . ILE A 1 201 ? -1.085 5.518 28.398 1.00 64.31 201 ILE A CA 1
ATOM 1620 C C . ILE A 1 201 ? -1.166 4.669 29.673 1.00 64.31 201 ILE A C 1
ATOM 1622 O O . ILE A 1 201 ? -0.423 3.700 29.829 1.00 64.31 201 ILE A O 1
ATOM 1626 N N . THR A 1 202 ? -2.111 4.971 30.568 1.00 65.62 202 THR A N 1
ATOM 1627 C CA . THR A 1 202 ? -2.270 4.210 31.820 1.00 65.62 202 THR A CA 1
ATOM 1628 C C . THR A 1 202 ? -2.679 2.758 31.569 1.00 65.62 202 THR A C 1
ATOM 1630 O O . THR A 1 202 ? -2.253 1.861 32.296 1.00 65.62 202 THR A O 1
ATOM 1633 N N . ILE A 1 203 ? -3.444 2.499 30.507 1.00 70.69 203 ILE A N 1
ATOM 1634 C CA . ILE A 1 203 ? -3.829 1.145 30.100 1.00 70.69 203 ILE A CA 1
ATOM 1635 C C . ILE A 1 203 ? -2.627 0.344 29.586 1.00 70.69 203 ILE A C 1
ATOM 1637 O O . ILE A 1 203 ? -2.482 -0.829 29.940 1.00 70.69 203 ILE A O 1
ATOM 1641 N N . LEU A 1 204 ? -1.761 0.964 28.782 1.00 69.69 204 LEU A N 1
ATOM 1642 C CA . LEU A 1 204 ? -0.527 0.337 28.298 1.00 69.69 204 LEU A CA 1
ATOM 1643 C C . LEU A 1 204 ? 0.420 -0.003 29.459 1.00 69.69 204 LEU A C 1
ATOM 1645 O O . LEU A 1 204 ? 1.016 -1.077 29.463 1.00 69.69 204 LEU A O 1
ATOM 1649 N N . ASN A 1 205 ? 0.475 0.854 30.482 1.00 72.44 205 ASN A N 1
ATOM 1650 C CA . ASN A 1 205 ? 1.371 0.704 31.631 1.00 72.44 205 ASN A CA 1
ATOM 1651 C C . ASN A 1 205 ? 1.058 -0.485 32.553 1.00 72.44 205 ASN A C 1
ATOM 1653 O O . ASN A 1 205 ? 1.917 -0.860 33.348 1.00 72.44 205 ASN A O 1
ATOM 1657 N N . ARG A 1 206 ? -0.135 -1.091 32.471 1.00 82.62 206 ARG A N 1
ATOM 1658 C CA . ARG A 1 206 ? -0.496 -2.230 33.337 1.00 82.62 206 ARG A CA 1
ATOM 1659 C C . ARG A 1 206 ? 0.153 -3.547 32.924 1.00 82.62 206 ARG A C 1
ATOM 1661 O O . ARG A 1 206 ? 0.291 -4.432 33.760 1.00 82.62 206 ARG A O 1
ATOM 1668 N N . ASN A 1 207 ? 0.519 -3.702 31.652 1.00 88.56 207 ASN A N 1
ATOM 1669 C CA . ASN A 1 207 ? 1.187 -4.905 31.169 1.00 88.56 207 ASN A CA 1
ATOM 1670 C C . ASN A 1 207 ? 2.657 -4.586 30.891 1.00 88.56 207 ASN A C 1
ATOM 1672 O O . ASN A 1 207 ? 2.962 -3.737 30.053 1.00 88.56 207 ASN A O 1
ATOM 1676 N N . PHE A 1 208 ? 3.550 -5.298 31.577 1.00 92.56 208 PHE A N 1
ATOM 1677 C CA . PHE A 1 208 ? 4.995 -5.149 31.440 1.00 92.56 208 PHE A CA 1
ATOM 1678 C C . PHE A 1 208 ? 5.446 -5.242 29.975 1.00 92.56 208 PHE A C 1
ATOM 1680 O O . PHE A 1 208 ? 6.147 -4.354 29.494 1.00 92.56 208 PHE A O 1
ATOM 1687 N N . LEU A 1 209 ? 4.952 -6.236 29.227 1.00 93.19 209 LEU A N 1
ATOM 1688 C CA . LEU A 1 209 ? 5.276 -6.396 27.807 1.00 93.19 209 LEU A CA 1
ATOM 1689 C C . LEU A 1 209 ? 4.839 -5.175 26.989 1.00 93.19 209 LEU A C 1
ATOM 1691 O O . LEU A 1 209 ? 5.620 -4.652 26.201 1.00 93.19 209 LEU A O 1
ATOM 1695 N N . ASN A 1 210 ? 3.618 -4.678 27.202 1.00 92.25 210 ASN A N 1
ATOM 1696 C CA . ASN A 1 210 ? 3.101 -3.523 26.461 1.00 92.25 210 ASN A CA 1
ATOM 1697 C C . ASN A 1 210 ? 3.907 -2.253 26.755 1.00 92.25 210 ASN A C 1
ATOM 1699 O O . ASN A 1 210 ? 4.152 -1.465 25.844 1.00 92.25 210 ASN A O 1
ATOM 1703 N N . LYS A 1 211 ? 4.350 -2.073 28.006 1.00 93.19 211 LYS A N 1
ATOM 1704 C CA . LYS A 1 211 ? 5.242 -0.975 28.395 1.00 93.19 211 LYS A CA 1
ATOM 1705 C C . LYS A 1 211 ? 6.586 -1.073 27.668 1.00 93.19 211 LYS A C 1
ATOM 1707 O O . LYS A 1 211 ? 7.068 -0.067 27.151 1.00 93.19 211 LYS A O 1
ATOM 1712 N N . HIS A 1 212 ? 7.161 -2.272 27.564 1.00 94.88 212 HIS A N 1
ATOM 1713 C CA . HIS A 1 212 ? 8.390 -2.486 26.797 1.00 94.88 212 HIS A CA 1
ATOM 1714 C C . HIS A 1 212 ? 8.208 -2.214 25.309 1.00 94.88 212 HIS A C 1
ATOM 1716 O O . HIS A 1 212 ? 9.022 -1.498 24.736 1.00 94.88 212 HIS A O 1
ATOM 1722 N N . VAL A 1 213 ? 7.133 -2.710 24.693 1.00 96.00 213 VAL A N 1
ATOM 1723 C CA . VAL A 1 213 ? 6.855 -2.435 23.277 1.00 96.00 213 VAL A CA 1
ATOM 1724 C C . VAL A 1 213 ? 6.660 -0.938 23.045 1.00 96.00 213 VAL A C 1
ATOM 1726 O O . VAL A 1 213 ? 7.248 -0.393 22.118 1.00 96.00 213 VAL A O 1
ATOM 1729 N N . TYR A 1 214 ? 5.917 -0.244 23.910 1.00 95.00 214 TYR A N 1
ATOM 1730 C CA . TYR A 1 214 ? 5.752 1.210 23.825 1.00 95.00 214 TYR A CA 1
ATOM 1731 C C . TYR A 1 214 ? 7.093 1.958 23.898 1.00 95.00 214 TYR A C 1
ATOM 1733 O O . TYR A 1 214 ? 7.355 2.850 23.085 1.00 95.00 214 TYR A O 1
ATOM 1741 N N . ASN A 1 215 ? 7.961 1.577 24.839 1.00 95.75 215 ASN A N 1
ATOM 1742 C CA . ASN A 1 215 ? 9.289 2.171 24.976 1.00 95.75 215 ASN A CA 1
ATOM 1743 C C . ASN A 1 215 ? 10.162 1.880 23.751 1.00 95.75 215 ASN A C 1
ATOM 1745 O O . ASN A 1 215 ? 10.789 2.797 23.233 1.00 95.75 215 ASN A O 1
ATOM 1749 N N . LEU A 1 216 ? 10.162 0.640 23.250 1.00 97.56 216 LEU A N 1
ATOM 1750 C CA . LEU A 1 216 ? 10.911 0.253 22.053 1.00 97.56 216 LEU A CA 1
ATOM 1751 C C . LEU A 1 216 ? 10.445 1.026 20.819 1.00 97.56 216 LEU A C 1
ATOM 1753 O O . LEU A 1 216 ? 11.281 1.554 20.099 1.00 97.56 216 LEU A O 1
ATOM 1757 N N . ILE A 1 217 ? 9.135 1.162 20.603 1.00 97.38 217 ILE A N 1
ATOM 1758 C CA . ILE A 1 217 ? 8.584 1.959 19.497 1.00 97.38 217 ILE A CA 1
ATOM 1759 C C . ILE A 1 217 ? 8.991 3.426 19.629 1.00 97.38 217 ILE A C 1
ATOM 1761 O O . ILE A 1 217 ? 9.446 4.031 18.663 1.00 97.38 217 ILE A O 1
ATOM 1765 N N . THR A 1 218 ? 8.901 3.993 20.834 1.00 96.69 218 THR A N 1
ATOM 1766 C CA . THR A 1 218 ? 9.329 5.376 21.079 1.00 96.69 218 THR A CA 1
ATOM 1767 C C . THR A 1 218 ? 10.821 5.547 20.791 1.00 96.69 218 THR A C 1
ATOM 1769 O O . THR A 1 218 ? 11.207 6.471 20.082 1.00 96.69 218 THR A O 1
ATOM 1772 N N . MET A 1 219 ? 11.664 4.626 21.266 1.00 98.06 219 MET A N 1
ATOM 1773 C CA . MET A 1 219 ? 13.099 4.628 20.975 1.00 98.06 219 MET A CA 1
ATOM 1774 C C . MET A 1 219 ? 13.387 4.449 19.484 1.00 98.06 219 MET A C 1
ATOM 1776 O O . MET A 1 219 ? 14.318 5.070 18.983 1.00 98.06 219 MET A O 1
ATOM 1780 N N . TRP A 1 220 ? 12.608 3.630 18.774 1.00 98.06 220 TRP A N 1
ATOM 1781 C CA . TRP A 1 220 ? 12.768 3.414 17.339 1.00 98.06 220 TRP A CA 1
ATOM 1782 C C . TRP A 1 220 ? 12.476 4.689 16.556 1.00 98.06 220 TRP A C 1
ATOM 1784 O O . TRP A 1 220 ? 13.314 5.111 15.769 1.00 98.06 220 TRP A O 1
ATOM 1794 N N . HIS A 1 221 ? 11.354 5.359 16.830 1.00 98.00 221 HIS A N 1
ATOM 1795 C CA . HIS A 1 221 ? 11.030 6.639 16.197 1.00 98.00 221 HIS A CA 1
ATOM 1796 C C . HIS A 1 221 ? 12.075 7.717 16.495 1.00 98.00 221 HIS A C 1
ATOM 1798 O O . HIS A 1 221 ? 12.478 8.436 15.584 1.00 98.00 221 HIS A O 1
ATOM 1804 N N . MET A 1 222 ? 12.555 7.807 17.740 1.00 98.06 222 MET A N 1
ATOM 1805 C CA . MET A 1 222 ? 13.616 8.755 18.096 1.00 98.06 222 MET A CA 1
ATOM 1806 C C . MET A 1 222 ? 14.940 8.425 17.391 1.00 98.06 222 MET A C 1
ATOM 1808 O O . MET A 1 222 ? 15.644 9.335 16.965 1.00 98.06 222 MET A O 1
ATOM 1812 N N . ALA A 1 223 ? 15.270 7.142 17.220 1.00 98.00 223 ALA A N 1
ATOM 1813 C CA . ALA A 1 223 ? 16.455 6.719 16.478 1.00 98.00 223 ALA A CA 1
ATOM 1814 C C . ALA A 1 223 ? 16.327 6.995 14.969 1.00 98.00 223 ALA A C 1
ATOM 1816 O O . ALA A 1 223 ? 17.301 7.434 14.365 1.00 98.00 223 ALA A O 1
ATOM 1817 N N . ILE A 1 224 ? 15.137 6.811 14.378 1.00 97.62 224 ILE A N 1
ATOM 1818 C CA . ILE A 1 224 ? 14.857 7.179 12.978 1.00 97.62 224 ILE A CA 1
ATOM 1819 C C . ILE A 1 224 ? 15.020 8.690 12.803 1.00 97.62 224 ILE A C 1
ATOM 1821 O O . ILE A 1 224 ? 15.679 9.132 11.867 1.00 97.62 224 ILE A O 1
ATOM 1825 N N . TYR A 1 225 ? 14.465 9.481 13.727 1.00 97.62 225 TYR A N 1
ATOM 1826 C CA . TYR A 1 225 ? 14.609 10.936 13.720 1.00 97.62 225 TYR A CA 1
ATOM 1827 C C . TYR A 1 225 ? 16.080 11.368 13.823 1.00 97.62 225 TYR A C 1
ATOM 1829 O O . TYR A 1 225 ? 16.511 12.270 13.113 1.00 97.62 225 TYR A O 1
ATOM 1837 N N . GLY A 1 226 ? 16.866 10.682 14.658 1.00 97.75 226 GLY A N 1
ATOM 1838 C CA . GLY A 1 226 ? 18.311 10.883 14.776 1.00 97.75 226 GLY A CA 1
ATOM 1839 C C . GLY A 1 226 ? 19.155 10.235 13.671 1.00 97.75 226 GLY A C 1
ATOM 1840 O O . GLY A 1 226 ? 20.376 10.320 13.741 1.00 97.75 226 GLY A O 1
ATOM 1841 N N . GLN A 1 227 ? 18.538 9.573 12.683 1.00 96.75 227 GLN A N 1
ATOM 1842 C CA . GLN A 1 227 ? 19.210 8.839 11.599 1.00 96.75 227 GLN A CA 1
ATOM 1843 C C . GLN A 1 227 ? 20.241 7.790 12.076 1.00 96.75 227 GLN A C 1
ATOM 1845 O O . GLN A 1 227 ? 21.199 7.463 11.370 1.00 96.75 227 GLN A O 1
ATOM 1850 N N . ASP A 1 228 ? 20.043 7.223 13.271 1.00 97.31 228 ASP A N 1
ATOM 1851 C CA . ASP A 1 228 ? 20.866 6.138 13.818 1.00 97.31 228 ASP A CA 1
ATOM 1852 C C . ASP A 1 228 ? 20.319 4.781 13.347 1.00 97.31 228 ASP A C 1
ATOM 1854 O O . ASP A 1 228 ? 19.575 4.080 14.046 1.00 97.31 228 ASP A O 1
ATOM 1858 N N . TRP A 1 229 ? 20.660 4.418 12.108 1.00 96.50 229 TRP A N 1
ATOM 1859 C CA . TRP A 1 229 ? 20.117 3.233 11.436 1.00 96.50 229 TRP A CA 1
ATOM 1860 C C . TRP A 1 229 ? 20.564 1.911 12.068 1.00 96.50 229 TRP A C 1
ATOM 1862 O O . TRP A 1 229 ? 19.798 0.947 12.066 1.00 96.50 229 TRP A O 1
ATOM 1872 N N . ASN A 1 230 ? 21.747 1.875 12.689 1.00 95.81 230 ASN A N 1
ATOM 1873 C CA . ASN A 1 230 ? 22.238 0.703 13.416 1.00 95.81 230 ASN A CA 1
ATOM 1874 C C . ASN A 1 230 ? 21.354 0.405 14.628 1.00 95.81 230 ASN A C 1
ATOM 1876 O O . ASN A 1 230 ? 20.944 -0.739 14.858 1.00 95.81 230 ASN A O 1
ATOM 1880 N N . ARG A 1 231 ? 21.008 1.444 15.395 1.00 97.56 231 ARG A N 1
ATOM 1881 C CA . ARG A 1 231 ? 20.077 1.318 16.515 1.00 97.56 231 ARG A CA 1
ATOM 1882 C C . ARG A 1 231 ? 18.666 0.990 16.044 1.00 97.56 231 ARG A C 1
ATOM 1884 O O . ARG A 1 231 ? 18.035 0.115 16.635 1.00 97.56 231 ARG A O 1
ATOM 1891 N N . CYS A 1 232 ? 18.193 1.622 14.969 1.00 98.06 232 CYS A N 1
ATOM 1892 C CA . CYS A 1 232 ? 16.893 1.307 14.373 1.00 98.06 232 CYS A CA 1
ATOM 1893 C C . CYS A 1 232 ? 16.792 -0.170 13.990 1.00 98.06 232 CYS A C 1
ATOM 1895 O O . CYS A 1 232 ? 15.829 -0.832 14.365 1.00 98.06 232 CYS A O 1
ATOM 1897 N N . TYR A 1 233 ? 17.805 -0.706 13.304 1.00 97.62 233 TYR A N 1
ATOM 1898 C CA . TYR A 1 233 ? 17.831 -2.098 12.863 1.00 97.62 233 TYR A CA 1
ATOM 1899 C C . TYR A 1 233 ? 17.809 -3.084 14.039 1.00 97.62 233 TYR A C 1
ATOM 1901 O O . TYR A 1 233 ? 17.056 -4.062 14.016 1.00 97.62 233 TYR A O 1
ATOM 1909 N N . LYS A 1 234 ? 18.572 -2.805 15.107 1.00 97.94 234 LYS A N 1
ATOM 1910 C CA . LYS A 1 234 ? 18.550 -3.604 16.345 1.00 97.94 234 LYS A CA 1
ATOM 1911 C C . LYS A 1 234 ? 17.177 -3.567 17.019 1.00 97.94 234 LYS A C 1
ATOM 1913 O O . LYS A 1 234 ? 16.658 -4.616 17.395 1.00 97.94 234 LYS A O 1
ATOM 1918 N N . ILE A 1 235 ? 16.566 -2.386 17.141 1.00 98.31 235 ILE A N 1
ATOM 1919 C CA . ILE A 1 235 ? 15.237 -2.247 17.755 1.00 98.31 235 ILE A CA 1
ATOM 1920 C C . ILE A 1 235 ? 14.174 -2.961 16.912 1.00 98.31 235 ILE A C 1
ATOM 1922 O O . ILE A 1 235 ? 13.388 -3.731 17.460 1.00 98.31 235 ILE A O 1
ATOM 1926 N N . PHE A 1 236 ? 14.185 -2.770 15.592 1.00 98.06 236 PHE A N 1
ATOM 1927 C CA . PHE A 1 236 ? 13.282 -3.450 14.663 1.00 98.06 236 PHE A CA 1
ATOM 1928 C C . PHE A 1 236 ? 13.408 -4.975 14.772 1.00 98.06 236 PHE A C 1
ATOM 1930 O O . PHE A 1 236 ? 12.408 -5.671 14.932 1.00 98.06 236 PHE A O 1
ATOM 1937 N N . SER A 1 237 ? 14.642 -5.484 14.803 1.00 97.44 237 SER A N 1
ATOM 1938 C CA . SER A 1 237 ? 14.949 -6.905 14.995 1.00 97.44 237 SER A CA 1
ATOM 1939 C C . SER A 1 237 ? 14.380 -7.467 16.302 1.00 97.44 237 SER A C 1
ATOM 1941 O O . SER A 1 237 ? 13.896 -8.599 16.330 1.00 97.44 237 SER A O 1
ATOM 1943 N N . ILE A 1 238 ? 14.434 -6.706 17.396 1.00 98.19 238 ILE A N 1
ATOM 1944 C CA . ILE A 1 238 ? 13.839 -7.120 18.673 1.00 98.19 238 ILE A CA 1
ATOM 1945 C C . ILE A 1 238 ? 12.311 -7.105 18.569 1.00 98.19 238 ILE A C 1
ATOM 1947 O O . ILE A 1 238 ? 11.674 -8.084 18.947 1.00 98.19 238 ILE A O 1
ATOM 1951 N N . LEU A 1 239 ? 11.725 -6.034 18.023 1.00 97.69 239 LEU A N 1
ATOM 1952 C CA . LEU A 1 239 ? 10.274 -5.873 17.898 1.00 97.69 239 LEU A CA 1
ATOM 1953 C C . LEU A 1 239 ? 9.633 -7.035 17.131 1.00 97.69 239 LEU A C 1
ATOM 1955 O O . LEU A 1 239 ? 8.706 -7.651 17.642 1.00 97.69 239 LEU A O 1
ATOM 1959 N N . ILE A 1 240 ? 10.146 -7.408 15.959 1.00 97.06 240 ILE A N 1
ATOM 1960 C CA . ILE A 1 240 ? 9.539 -8.491 15.159 1.00 97.06 240 ILE A CA 1
ATOM 1961 C C . ILE A 1 240 ? 9.547 -9.862 15.859 1.00 97.06 240 ILE A C 1
ATOM 1963 O O . ILE A 1 240 ? 8.777 -10.740 15.485 1.00 97.06 240 ILE A O 1
ATOM 1967 N N . ARG A 1 241 ? 10.400 -10.055 16.876 1.00 97.50 241 ARG A N 1
ATOM 1968 C CA . ARG A 1 241 ? 10.475 -11.292 17.670 1.00 97.50 241 ARG A CA 1
ATOM 1969 C C . ARG A 1 241 ? 9.522 -11.297 18.866 1.00 97.50 241 ARG A C 1
ATOM 1971 O O . ARG A 1 241 ? 9.313 -12.349 19.468 1.00 97.50 241 ARG A O 1
ATOM 1978 N N . LEU A 1 242 ? 8.962 -10.147 19.242 1.00 96.69 242 LEU A N 1
ATOM 1979 C CA . LEU A 1 242 ? 8.043 -10.067 20.372 1.00 96.69 242 LEU A CA 1
ATOM 1980 C C . LEU A 1 242 ? 6.662 -10.617 19.988 1.00 96.69 242 LEU A C 1
ATOM 1982 O O . LEU A 1 242 ? 6.144 -10.330 18.905 1.00 96.69 242 LEU A O 1
ATOM 1986 N N . PRO A 1 243 ? 6.016 -11.382 20.883 1.00 95.56 243 PRO A N 1
ATOM 1987 C CA . PRO A 1 243 ? 4.714 -11.959 20.596 1.00 95.56 243 PRO A CA 1
ATOM 1988 C C . PRO A 1 243 ? 3.642 -10.869 20.495 1.00 95.56 243 PRO A C 1
ATOM 1990 O O . PRO A 1 243 ? 3.701 -9.849 21.182 1.00 95.56 243 PRO A O 1
ATOM 1993 N N . LYS A 1 244 ? 2.600 -11.137 19.697 1.00 93.19 244 LYS A N 1
ATOM 1994 C CA . LYS A 1 244 ? 1.421 -10.264 19.502 1.00 93.19 244 LYS A CA 1
ATOM 1995 C C . LYS A 1 244 ? 1.712 -8.916 18.832 1.00 93.19 244 LYS A C 1
ATOM 1997 O O . LYS A 1 244 ? 0.816 -8.070 18.792 1.00 93.19 244 LYS A O 1
ATOM 2002 N N . ILE A 1 245 ? 2.921 -8.722 18.306 1.00 95.25 245 ILE A N 1
ATOM 2003 C CA . ILE A 1 245 ? 3.225 -7.588 17.439 1.00 95.25 245 ILE A CA 1
ATOM 2004 C C . ILE A 1 245 ? 2.698 -7.887 16.043 1.00 95.25 245 ILE A C 1
ATOM 2006 O O . I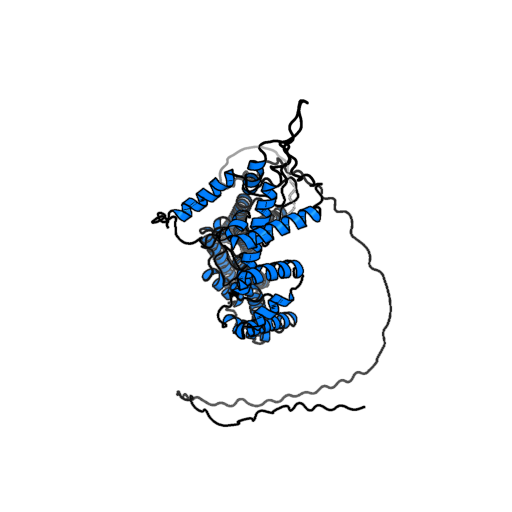LE A 1 245 ? 3.015 -8.914 15.448 1.00 95.25 245 ILE A O 1
ATOM 2010 N N . ASP A 1 246 ? 1.876 -6.982 15.523 1.00 94.88 246 ASP A N 1
ATOM 2011 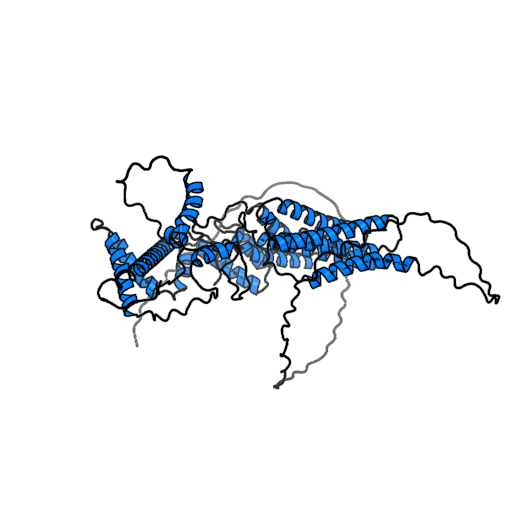C CA . ASP A 1 246 ? 1.425 -7.072 14.142 1.00 94.88 246 ASP A CA 1
ATOM 2012 C C . ASP A 1 246 ? 2.408 -6.343 13.226 1.00 94.88 246 ASP A C 1
ATOM 2014 O O . ASP A 1 246 ? 2.421 -5.111 13.142 1.00 94.88 246 ASP A O 1
ATOM 2018 N N . ILE A 1 247 ? 3.211 -7.121 12.503 1.00 95.94 247 ILE A N 1
ATOM 2019 C CA . ILE A 1 247 ? 4.236 -6.622 11.579 1.00 95.94 247 ILE A CA 1
ATOM 2020 C C . ILE A 1 247 ? 3.624 -5.692 10.517 1.00 95.94 247 ILE A C 1
ATOM 2022 O O . ILE A 1 247 ? 4.248 -4.708 10.123 1.00 95.94 247 ILE A O 1
ATOM 2026 N N . ARG A 1 248 ? 2.360 -5.908 10.134 1.00 95.00 248 ARG A N 1
ATOM 2027 C CA . ARG A 1 248 ? 1.642 -5.081 9.151 1.00 95.00 248 ARG A CA 1
ATOM 2028 C C . ARG A 1 248 ? 1.352 -3.662 9.640 1.00 95.00 248 ARG A C 1
ATOM 2030 O O . ARG A 1 248 ? 0.946 -2.827 8.850 1.00 95.00 248 ARG A O 1
ATOM 2037 N N . SER A 1 249 ? 1.523 -3.367 10.925 1.00 93.31 249 SER A N 1
ATOM 2038 C CA . SER A 1 249 ? 1.424 -1.987 11.429 1.00 93.31 249 SER A CA 1
ATOM 2039 C C . SER A 1 249 ? 2.757 -1.246 11.454 1.00 93.31 249 SER A C 1
ATOM 2041 O O . SER A 1 249 ? 2.774 -0.031 11.590 1.00 93.31 249 SER A O 1
ATOM 2043 N N . ILE A 1 250 ? 3.874 -1.962 11.299 1.00 95.62 250 ILE A N 1
ATOM 2044 C CA . ILE A 1 250 ? 5.227 -1.394 11.367 1.00 95.62 250 ILE A CA 1
ATOM 2045 C C . ILE A 1 250 ? 6.036 -1.609 10.089 1.00 95.62 250 ILE A C 1
ATOM 2047 O O . ILE A 1 250 ? 7.215 -1.259 10.054 1.00 95.62 250 ILE A O 1
ATOM 2051 N N . TRP A 1 251 ? 5.437 -2.181 9.039 1.00 96.75 251 TRP A N 1
ATOM 2052 C CA . TRP A 1 251 ? 6.164 -2.530 7.820 1.00 96.75 251 TRP A CA 1
ATOM 2053 C C . TRP A 1 251 ? 6.815 -1.314 7.164 1.00 96.75 251 TRP A C 1
ATOM 2055 O O . TRP A 1 251 ? 7.949 -1.420 6.714 1.00 96.75 251 TRP A O 1
ATOM 2065 N N . SER A 1 252 ? 6.148 -0.157 7.153 1.00 96.25 252 SER A N 1
ATOM 2066 C CA . SER A 1 252 ? 6.653 1.059 6.508 1.00 96.25 252 SER A CA 1
ATOM 2067 C C . SER A 1 252 ? 7.941 1.549 7.174 1.00 96.25 252 SER A C 1
ATOM 2069 O O . SER A 1 252 ? 8.946 1.781 6.504 1.00 96.25 252 SER A O 1
ATOM 2071 N N . LEU A 1 253 ? 7.955 1.607 8.508 1.00 96.88 253 LEU A N 1
ATOM 2072 C CA . LEU A 1 253 ? 9.149 1.922 9.298 1.00 96.88 253 LEU A CA 1
ATOM 2073 C C . LEU A 1 253 ? 10.227 0.840 9.158 1.00 96.88 253 LEU A C 1
ATOM 2075 O O . LEU A 1 253 ? 11.419 1.154 9.129 1.00 96.88 253 LEU A O 1
ATOM 2079 N N . GLY A 1 254 ? 9.812 -0.425 9.040 1.00 97.62 254 GLY A N 1
ATOM 2080 C CA . GLY A 1 254 ? 10.690 -1.556 8.750 1.00 97.62 254 GLY A CA 1
ATOM 2081 C C . GLY A 1 254 ? 11.421 -1.379 7.420 1.00 97.62 254 GLY A C 1
ATOM 2082 O O . GLY A 1 254 ? 12.646 -1.447 7.390 1.00 97.62 254 GLY A O 1
ATOM 2083 N N . VAL A 1 255 ? 10.701 -1.051 6.345 1.00 97.31 255 VAL A N 1
ATOM 2084 C CA . VAL A 1 255 ? 11.267 -0.779 5.014 1.00 97.31 255 VAL A CA 1
ATOM 2085 C C . VAL A 1 255 ? 12.248 0.386 5.062 1.00 97.31 255 VAL A C 1
ATOM 2087 O O . VAL A 1 255 ? 13.363 0.254 4.564 1.00 97.31 255 VAL A O 1
ATOM 2090 N N . VAL A 1 256 ? 11.882 1.499 5.708 1.00 97.25 256 VAL A N 1
ATOM 2091 C CA . VAL A 1 256 ? 12.782 2.655 5.874 1.00 97.25 256 VAL A CA 1
ATOM 2092 C C . VAL A 1 256 ? 14.048 2.255 6.632 1.00 97.25 256 VAL A C 1
ATOM 2094 O O . VAL A 1 256 ? 15.153 2.605 6.219 1.00 97.25 256 VAL A O 1
ATOM 2097 N N . THR A 1 257 ? 13.907 1.484 7.710 1.00 97.19 257 THR A N 1
ATOM 2098 C CA . THR A 1 257 ? 15.043 1.009 8.509 1.00 97.19 257 THR A CA 1
ATOM 2099 C C . THR A 1 257 ? 15.958 0.104 7.687 1.00 97.19 257 THR A C 1
ATOM 2101 O O . THR A 1 257 ? 17.166 0.315 7.679 1.00 97.19 257 THR A O 1
ATOM 2104 N N . LEU A 1 258 ? 15.402 -0.875 6.968 1.00 96.44 258 LEU A N 1
ATOM 2105 C CA . LEU A 1 258 ? 16.164 -1.823 6.152 1.00 96.44 258 LEU A CA 1
ATOM 2106 C C . LEU A 1 258 ? 16.867 -1.136 4.979 1.00 96.44 258 LEU A C 1
ATOM 2108 O O . LEU A 1 258 ? 18.040 -1.409 4.732 1.00 96.44 258 LEU A O 1
ATOM 2112 N N . LYS A 1 259 ? 16.177 -0.221 4.290 1.00 94.88 259 LYS A N 1
ATOM 2113 C CA . LYS A 1 259 ? 16.732 0.528 3.159 1.00 94.88 259 LYS A CA 1
ATOM 2114 C C . LYS A 1 259 ? 17.957 1.343 3.575 1.00 94.88 259 LYS A C 1
ATOM 2116 O O . LYS A 1 259 ? 18.993 1.250 2.926 1.00 94.88 259 LYS A O 1
ATOM 2121 N N . ASN A 1 260 ? 17.863 2.091 4.674 1.00 94.88 260 ASN A N 1
ATOM 2122 C CA . ASN A 1 260 ? 18.967 2.936 5.138 1.00 94.88 260 ASN A CA 1
ATOM 2123 C C . ASN A 1 260 ? 20.077 2.149 5.855 1.00 94.88 260 ASN A C 1
ATOM 2125 O O . ASN A 1 260 ? 21.246 2.515 5.764 1.00 94.88 260 ASN A O 1
ATOM 2129 N N . ALA A 1 261 ? 19.739 1.063 6.559 1.00 92.12 261 ALA A N 1
ATOM 2130 C CA . ALA A 1 261 ? 20.745 0.204 7.182 1.00 92.12 261 ALA A CA 1
ATOM 2131 C C . ALA A 1 261 ? 21.624 -0.486 6.128 1.00 92.12 261 ALA A C 1
ATOM 2133 O O . ALA A 1 261 ? 22.836 -0.560 6.309 1.00 92.12 261 ALA A O 1
ATOM 2134 N N . GLN A 1 262 ? 21.033 -0.942 5.017 1.00 86.81 262 GLN A N 1
ATOM 2135 C CA . GLN A 1 262 ? 21.778 -1.566 3.922 1.00 86.81 262 GLN A CA 1
ATOM 2136 C C . GLN A 1 262 ? 22.763 -0.580 3.276 1.00 86.81 262 GLN A C 1
ATOM 2138 O O . GLN A 1 262 ? 23.933 -0.910 3.128 1.00 86.81 262 GLN A O 1
ATOM 2143 N N . GLN A 1 263 ? 22.325 0.655 3.007 1.00 83.88 263 GLN A N 1
ATOM 2144 C CA . GLN A 1 263 ? 23.171 1.693 2.401 1.00 83.88 263 GLN A CA 1
ATOM 2145 C C . GLN A 1 263 ? 24.448 1.994 3.198 1.00 83.88 263 GLN A C 1
ATOM 2147 O O . GLN A 1 263 ? 25.462 2.334 2.601 1.00 83.88 263 GLN A O 1
ATOM 2152 N N . ARG A 1 264 ? 24.414 1.869 4.533 1.00 83.38 264 ARG A N 1
ATOM 2153 C CA . ARG A 1 264 ? 25.610 2.048 5.372 1.00 83.38 264 ARG A CA 1
ATOM 2154 C C . ARG A 1 264 ? 26.550 0.848 5.353 1.00 83.38 264 ARG A C 1
ATOM 2156 O O . ARG A 1 264 ? 27.753 1.015 5.458 1.00 83.38 264 ARG A O 1
ATOM 2163 N N . ILE A 1 265 ? 26.018 -0.364 5.231 1.00 79.12 265 ILE A N 1
ATOM 2164 C CA . ILE A 1 265 ? 26.869 -1.555 5.110 1.00 79.12 265 ILE A CA 1
ATOM 2165 C C . ILE A 1 265 ? 27.622 -1.507 3.777 1.00 79.12 265 ILE A C 1
ATOM 2167 O O . ILE A 1 265 ? 28.815 -1.799 3.738 1.00 79.12 265 ILE A O 1
ATOM 2171 N N . ASP A 1 266 ? 26.939 -1.077 2.715 1.00 75.50 266 ASP A N 1
ATOM 2172 C CA . ASP A 1 266 ? 27.516 -0.967 1.375 1.00 75.50 266 ASP A CA 1
ATOM 2173 C C . ASP A 1 266 ? 28.568 0.159 1.267 1.00 75.50 266 ASP A C 1
ATOM 2175 O O . ASP A 1 266 ? 29.399 0.119 0.365 1.00 75.50 266 ASP A O 1
ATOM 2179 N N . SER A 1 267 ? 28.564 1.157 2.166 1.00 78.12 267 SER A N 1
ATOM 2180 C CA . SER A 1 267 ? 29.606 2.197 2.196 1.00 78.12 267 SER A CA 1
ATOM 2181 C C . SER A 1 267 ? 30.900 1.750 2.873 1.00 78.12 267 SER A C 1
ATOM 2183 O O . SER A 1 267 ? 31.963 2.267 2.539 1.00 78.12 267 SER A O 1
ATOM 2185 N N . ASP A 1 268 ? 30.813 0.816 3.822 1.00 75.94 268 ASP A N 1
ATOM 2186 C CA . ASP A 1 268 ? 31.935 0.454 4.696 1.00 75.94 268 ASP A CA 1
ATOM 2187 C C . ASP A 1 268 ? 32.745 -0.740 4.155 1.00 75.94 268 ASP A C 1
ATOM 2189 O O . ASP A 1 268 ? 33.933 -0.867 4.452 1.00 75.94 268 ASP A O 1
ATOM 2193 N N . PHE A 1 269 ? 32.133 -1.605 3.339 1.00 67.88 269 PHE A N 1
ATOM 2194 C CA . PHE A 1 269 ? 32.794 -2.738 2.682 1.00 67.88 269 PHE A CA 1
ATOM 2195 C C . PHE A 1 269 ? 32.877 -2.489 1.174 1.00 67.88 269 PHE A C 1
ATOM 2197 O O . PHE A 1 269 ? 31.868 -2.187 0.546 1.00 67.88 269 PHE A O 1
ATOM 2204 N N . SER A 1 270 ? 34.084 -2.594 0.605 1.00 57.97 270 SER A N 1
ATOM 2205 C CA . SER A 1 270 ? 34.400 -2.198 -0.773 1.00 57.97 270 SER A CA 1
ATOM 2206 C C . SER A 1 270 ? 33.341 -2.633 -1.796 1.00 57.97 270 SER A C 1
ATOM 2208 O O . SER A 1 270 ? 32.949 -3.798 -1.886 1.00 57.97 270 SER A O 1
ATOM 2210 N N . ALA A 1 271 ? 32.900 -1.666 -2.603 1.00 58.47 271 ALA A N 1
ATOM 2211 C CA . ALA A 1 271 ? 31.809 -1.765 -3.573 1.00 58.47 271 ALA A CA 1
ATOM 2212 C C . ALA A 1 271 ? 32.016 -2.790 -4.713 1.00 58.47 271 ALA A C 1
ATOM 2214 O O . ALA A 1 271 ? 31.187 -2.875 -5.617 1.00 58.47 271 ALA A O 1
ATOM 2215 N N . GLU A 1 272 ? 33.109 -3.555 -4.712 1.00 57.22 272 GLU A N 1
ATOM 2216 C CA . GLU A 1 272 ? 33.554 -4.319 -5.880 1.00 57.22 272 GLU A CA 1
ATOM 2217 C C . GLU A 1 272 ? 32.979 -5.737 -5.987 1.00 57.22 272 GLU A C 1
ATOM 2219 O O . GLU A 1 272 ? 33.039 -6.305 -7.072 1.00 57.22 272 GLU A O 1
ATOM 2224 N N . ASN A 1 273 ? 32.367 -6.308 -4.938 1.00 53.62 273 ASN A N 1
ATOM 2225 C CA . ASN A 1 273 ? 31.934 -7.720 -4.983 1.00 53.62 273 ASN A CA 1
ATOM 2226 C C . ASN A 1 273 ? 30.439 -7.994 -4.730 1.00 53.62 273 ASN A C 1
ATOM 2228 O O . ASN A 1 273 ? 30.000 -9.139 -4.823 1.00 53.62 273 ASN A O 1
ATOM 2232 N N . ASN A 1 274 ? 29.618 -6.971 -4.475 1.00 50.88 274 ASN A N 1
ATOM 2233 C CA . ASN A 1 274 ? 28.181 -7.137 -4.200 1.00 50.88 274 ASN A CA 1
ATOM 2234 C C . ASN A 1 274 ? 27.29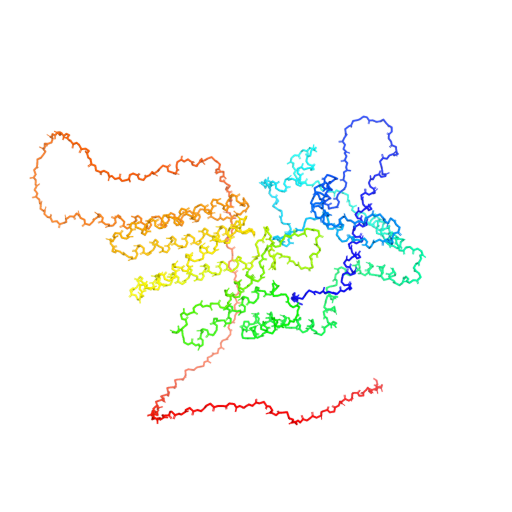8 -6.949 -5.448 1.00 50.88 274 ASN A C 1
ATOM 2236 O O . ASN A 1 274 ? 26.286 -6.254 -5.418 1.00 50.88 274 ASN A O 1
ATOM 2240 N N . ASN A 1 275 ? 27.631 -7.628 -6.550 1.00 55.22 275 ASN A N 1
ATOM 2241 C CA . ASN A 1 275 ? 26.741 -7.701 -7.720 1.00 55.22 275 ASN A CA 1
ATOM 2242 C C . ASN A 1 275 ? 25.455 -8.517 -7.461 1.00 55.22 275 ASN A C 1
ATOM 2244 O O . ASN A 1 275 ? 24.502 -8.437 -8.242 1.00 55.22 275 ASN A O 1
ATOM 2248 N N . ASN A 1 276 ? 25.370 -9.240 -6.338 1.00 54.38 276 ASN A N 1
ATOM 2249 C CA . ASN A 1 276 ? 24.142 -9.907 -5.904 1.00 54.38 276 ASN A CA 1
ATOM 2250 C C . ASN A 1 276 ? 23.248 -8.950 -5.102 1.00 54.38 276 ASN A C 1
ATOM 2252 O O . ASN A 1 276 ? 23.142 -8.989 -3.878 1.00 54.38 276 ASN A O 1
ATOM 2256 N N . ASN A 1 277 ? 22.607 -8.097 -5.901 1.00 59.69 277 ASN A N 1
ATOM 2257 C CA . ASN A 1 277 ? 21.629 -7.034 -5.664 1.00 59.69 277 ASN A CA 1
ATOM 2258 C C . ASN A 1 277 ? 20.344 -7.419 -4.893 1.00 59.69 277 ASN A C 1
ATOM 2260 O O . ASN A 1 277 ? 19.285 -6.840 -5.149 1.00 59.69 277 ASN A O 1
ATOM 2264 N N . ASN A 1 278 ? 20.380 -8.354 -3.942 1.00 68.69 278 ASN A N 1
ATOM 2265 C CA . ASN A 1 278 ? 19.193 -8.631 -3.131 1.00 68.69 278 ASN A CA 1
ATOM 2266 C C . ASN A 1 278 ? 19.050 -7.563 -2.045 1.00 68.69 278 ASN A C 1
ATOM 2268 O O . ASN A 1 278 ? 19.593 -7.642 -0.939 1.00 68.69 278 ASN A O 1
ATOM 2272 N N . LYS A 1 279 ? 18.324 -6.502 -2.401 1.00 87.69 279 LYS A N 1
ATOM 2273 C CA . LYS A 1 279 ? 17.948 -5.436 -1.478 1.00 87.69 279 LYS A CA 1
ATOM 2274 C C . LYS A 1 279 ? 16.985 -6.017 -0.449 1.00 87.69 279 LYS A C 1
ATOM 2276 O O . LYS A 1 279 ? 15.798 -6.144 -0.716 1.00 87.69 279 LYS A O 1
ATOM 2281 N N . LYS A 1 280 ? 17.479 -6.272 0.766 1.00 91.00 280 LYS A N 1
ATOM 2282 C CA . LYS A 1 280 ? 16.722 -6.887 1.878 1.00 91.00 280 LYS A CA 1
ATOM 2283 C C . LYS A 1 280 ? 15.334 -6.288 2.134 1.00 91.00 280 LYS A C 1
ATOM 2285 O O . LYS A 1 280 ? 14.450 -6.978 2.628 1.00 91.00 280 LYS A O 1
ATOM 2290 N N . TYR A 1 281 ? 15.127 -4.997 1.859 1.00 95.44 281 TYR A N 1
ATOM 2291 C CA . TYR A 1 281 ? 13.812 -4.373 2.035 1.00 95.44 281 TYR A CA 1
ATOM 2292 C C . TYR A 1 281 ? 12.810 -4.752 0.928 1.00 95.44 281 TYR A C 1
ATOM 2294 O O . TYR A 1 281 ? 11.612 -4.761 1.200 1.00 95.44 281 TYR A O 1
ATOM 2302 N N . ILE A 1 282 ? 13.275 -5.06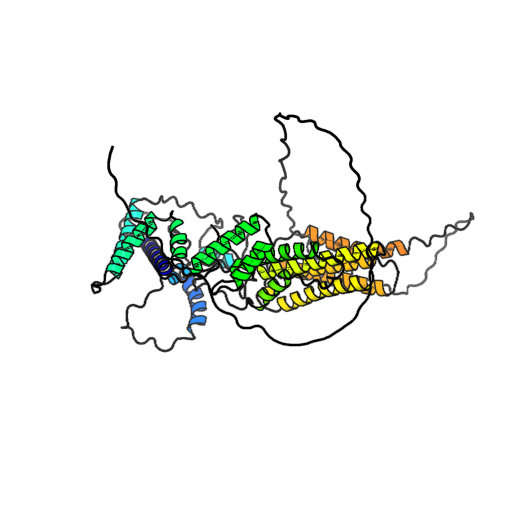1 -0.290 1.00 95.06 282 ILE A N 1
ATOM 2303 C CA . ILE A 1 282 ? 12.446 -5.604 -1.376 1.00 95.06 282 ILE A CA 1
ATOM 2304 C C . ILE A 1 282 ? 12.029 -7.025 -1.004 1.00 95.06 282 ILE A C 1
ATOM 2306 O O . ILE A 1 282 ? 10.835 -7.308 -1.018 1.00 95.06 282 ILE A O 1
ATOM 2310 N N . ASP A 1 283 ? 12.974 -7.854 -0.554 1.00 95.31 283 ASP A N 1
ATOM 2311 C CA . ASP A 1 283 ? 12.692 -9.216 -0.076 1.00 95.31 283 ASP A CA 1
ATOM 2312 C C . ASP A 1 283 ? 11.698 -9.198 1.096 1.00 95.31 283 ASP A C 1
ATOM 2314 O O . ASP A 1 283 ? 10.788 -10.017 1.179 1.00 95.31 283 ASP A O 1
ATOM 2318 N N . PHE A 1 284 ? 11.827 -8.224 2.004 1.00 96.81 284 PHE A N 1
ATOM 2319 C CA . PHE A 1 284 ? 10.878 -8.033 3.101 1.00 96.81 284 PHE A CA 1
ATOM 2320 C C . PHE A 1 284 ? 9.468 -7.675 2.606 1.00 96.81 284 PHE A C 1
ATOM 2322 O O . PHE A 1 284 ? 8.481 -8.172 3.147 1.00 96.81 284 PHE A O 1
ATOM 2329 N N . LEU A 1 285 ? 9.356 -6.827 1.582 1.00 97.00 285 LEU A N 1
ATOM 2330 C CA . LEU A 1 285 ? 8.077 -6.450 0.979 1.00 97.00 285 LEU A CA 1
ATOM 2331 C C . LEU A 1 285 ? 7.434 -7.606 0.196 1.00 97.00 285 LEU A C 1
ATOM 2333 O O . LEU A 1 285 ? 6.221 -7.801 0.287 1.00 97.00 285 LEU A O 1
ATOM 2337 N N . GLU A 1 286 ? 8.234 -8.402 -0.509 1.00 95.81 286 GLU A N 1
ATOM 2338 C CA . GLU A 1 286 ? 7.791 -9.639 -1.159 1.00 95.81 286 GLU A CA 1
ATOM 2339 C C . GLU A 1 286 ? 7.334 -10.680 -0.128 1.00 95.81 286 GLU A C 1
ATOM 2341 O O . GLU A 1 286 ? 6.273 -11.296 -0.246 1.00 95.81 286 GLU A O 1
ATOM 2346 N N . TRP A 1 287 ? 8.089 -10.841 0.956 1.00 96.56 287 TRP A N 1
ATOM 2347 C CA . TRP A 1 287 ? 7.682 -11.696 2.064 1.00 96.56 287 TRP A CA 1
ATOM 2348 C C . TRP A 1 287 ? 6.346 -11.236 2.672 1.00 96.56 287 TRP A C 1
ATOM 2350 O O . TRP A 1 287 ? 5.471 -12.055 2.954 1.00 96.56 287 TRP A O 1
ATOM 2360 N N . LEU A 1 288 ? 6.124 -9.925 2.815 1.00 96.38 288 LEU A N 1
ATOM 2361 C CA . LEU A 1 288 ? 4.833 -9.404 3.270 1.00 96.38 288 LEU A CA 1
ATOM 2362 C C . LEU A 1 288 ? 3.696 -9.715 2.291 1.00 96.38 288 LEU A C 1
ATOM 2364 O O . LEU A 1 288 ? 2.613 -10.096 2.739 1.00 96.38 288 LEU A O 1
ATOM 2368 N N . SER A 1 289 ? 3.925 -9.578 0.981 1.00 94.38 289 SER A N 1
ATOM 2369 C CA . SER A 1 289 ? 2.904 -9.851 -0.040 1.00 94.38 289 SER A CA 1
ATOM 2370 C C . SER A 1 289 ? 2.527 -11.330 -0.120 1.00 94.38 289 SER A C 1
ATOM 2372 O O . SER A 1 289 ? 1.351 -11.656 -0.298 1.00 94.38 289 SER A O 1
ATOM 2374 N N . THR A 1 290 ? 3.490 -12.224 0.102 1.00 93.81 290 THR A N 1
ATOM 2375 C CA . THR A 1 290 ? 3.265 -13.674 0.129 1.00 93.81 290 THR A CA 1
ATOM 2376 C C . THR A 1 290 ? 2.560 -14.130 1.408 1.00 93.81 290 THR A C 1
ATOM 2378 O O . THR A 1 290 ? 1.575 -14.868 1.334 1.00 93.81 290 THR A O 1
ATOM 2381 N N . VAL A 1 291 ? 3.001 -13.665 2.583 1.00 95.19 291 VAL A N 1
ATOM 2382 C CA . VAL A 1 291 ? 2.430 -14.081 3.877 1.00 95.19 291 VAL A CA 1
ATOM 2383 C C . VAL A 1 291 ? 1.044 -13.484 4.119 1.00 95.19 291 VAL A C 1
ATOM 2385 O O . VAL A 1 291 ? 0.163 -14.164 4.647 1.00 95.19 291 VAL A O 1
ATOM 2388 N N . PHE A 1 292 ? 0.817 -12.228 3.730 1.00 93.38 292 PHE A N 1
ATOM 2389 C CA . PHE A 1 292 ? -0.418 -11.499 4.032 1.00 93.38 292 PHE A CA 1
ATOM 2390 C C . PHE A 1 292 ? -1.313 -11.286 2.807 1.00 93.38 292 PHE A C 1
ATOM 2392 O O . PHE A 1 292 ? -1.936 -10.235 2.668 1.00 93.38 292 PHE A O 1
ATOM 2399 N N . SER A 1 293 ? -1.420 -12.299 1.942 1.00 86.25 293 SER A N 1
ATOM 2400 C CA . SER A 1 293 ? -2.241 -12.216 0.727 1.00 86.25 293 SER A CA 1
ATOM 2401 C C . SER A 1 293 ? -3.693 -11.779 1.005 1.00 86.25 293 SER A C 1
ATOM 2403 O O . SER A 1 293 ? -4.346 -12.227 1.951 1.00 86.25 293 SER A O 1
ATOM 2405 N N . SER A 1 294 ? -4.218 -10.898 0.153 1.00 77.00 294 SER A N 1
ATOM 2406 C CA . SER A 1 294 ? -5.486 -10.173 0.319 1.00 77.00 294 SER A CA 1
ATOM 2407 C C . SER A 1 294 ? -6.739 -10.971 -0.066 1.00 77.00 294 SER A C 1
ATOM 2409 O O . SER A 1 294 ? -7.741 -10.410 -0.488 1.00 77.00 294 SER A O 1
ATOM 2411 N N . LYS A 1 295 ? -6.747 -12.296 0.100 1.00 84.38 295 LYS A N 1
ATOM 2412 C CA . LYS A 1 295 ? -7.869 -13.139 -0.366 1.00 84.38 295 LYS A CA 1
ATOM 2413 C C . LYS A 1 295 ? -9.128 -13.059 0.508 1.00 84.38 295 LYS A C 1
ATOM 2415 O O . LYS A 1 295 ? -10.123 -13.722 0.223 1.00 84.38 295 LYS A O 1
ATOM 2420 N N . THR A 1 296 ? -9.103 -12.293 1.597 1.00 88.50 296 THR A N 1
ATOM 2421 C CA . THR A 1 296 ? -10.227 -12.196 2.529 1.00 88.50 296 THR A CA 1
ATOM 2422 C C . THR A 1 296 ? -11.237 -11.147 2.072 1.00 88.50 296 THR A C 1
ATOM 2424 O O . THR A 1 296 ? -10.894 -10.036 1.677 1.00 88.50 296 THR A O 1
ATOM 2427 N N . ILE A 1 297 ? -12.522 -11.492 2.134 1.00 91.12 297 ILE A N 1
ATOM 2428 C CA . ILE A 1 297 ? -13.597 -10.537 1.853 1.00 91.12 297 ILE A CA 1
ATOM 2429 C C . ILE A 1 297 ? -13.707 -9.579 3.041 1.00 91.12 297 ILE A C 1
ATOM 2431 O O . ILE A 1 297 ? -13.852 -10.016 4.189 1.00 91.12 297 ILE A O 1
ATOM 2435 N N . PHE A 1 298 ? -13.679 -8.274 2.772 1.00 92.44 298 PHE A N 1
ATOM 2436 C CA . PHE A 1 298 ? -13.923 -7.269 3.797 1.00 92.44 298 PHE A CA 1
ATOM 2437 C C . PHE A 1 298 ? -15.383 -7.311 4.256 1.00 92.44 298 PHE A C 1
ATOM 2439 O O . PHE A 1 298 ? -16.325 -7.145 3.478 1.00 92.44 298 PHE A O 1
ATOM 2446 N N . ARG A 1 299 ? -15.586 -7.562 5.550 1.00 92.00 299 ARG A N 1
ATOM 2447 C CA . ARG A 1 299 ? -16.904 -7.728 6.160 1.00 92.00 299 ARG A CA 1
ATOM 2448 C C . ARG A 1 299 ? -17.320 -6.434 6.841 1.00 92.00 299 ARG A C 1
ATOM 2450 O O . ARG A 1 299 ? -16.933 -6.164 7.974 1.00 92.00 299 ARG A O 1
ATOM 2457 N N . GLN A 1 300 ? -18.203 -5.681 6.191 1.00 90.56 300 GLN A N 1
ATOM 2458 C CA . GLN A 1 300 ? -18.766 -4.433 6.724 1.00 90.56 300 GLN A CA 1
ATOM 2459 C C . GLN A 1 300 ? -19.431 -4.605 8.108 1.00 90.56 300 GLN A C 1
ATOM 2461 O O . GLN A 1 300 ? -19.413 -3.693 8.936 1.00 90.56 300 GLN A O 1
ATOM 2466 N N . SER A 1 301 ? -19.958 -5.794 8.413 1.00 89.50 301 SER A N 1
ATOM 2467 C CA . SER A 1 301 ? -20.578 -6.116 9.706 1.00 89.50 301 SER A CA 1
ATOM 2468 C C . SER A 1 301 ? -19.581 -6.334 10.852 1.00 89.50 301 SER A C 1
ATOM 2470 O O . SER A 1 301 ? -19.963 -6.181 12.012 1.00 89.50 301 SER A O 1
ATOM 2472 N N . THR A 1 302 ? -18.315 -6.647 10.560 1.00 90.25 302 THR A N 1
ATOM 2473 C CA . THR A 1 302 ? -17.305 -6.990 11.572 1.00 90.25 302 THR A CA 1
ATOM 2474 C C . THR A 1 302 ? -16.679 -5.742 12.182 1.00 90.25 302 THR A C 1
ATOM 2476 O O . THR A 1 302 ? -16.316 -4.801 11.475 1.00 90.25 302 THR A O 1
ATOM 2479 N N . ASN A 1 303 ? -16.508 -5.720 13.503 1.00 89.19 303 ASN A N 1
ATOM 2480 C CA . ASN A 1 303 ? -15.838 -4.617 14.192 1.00 89.19 303 ASN A CA 1
ATOM 2481 C C . ASN A 1 303 ? -14.323 -4.799 14.096 1.00 89.19 303 ASN A C 1
ATOM 2483 O O . ASN A 1 303 ? -13.733 -5.634 14.783 1.00 89.19 303 ASN A O 1
ATOM 2487 N N . TYR A 1 304 ? -13.703 -4.021 13.214 1.00 89.00 304 TYR A N 1
ATOM 2488 C CA . TYR A 1 304 ? -12.256 -3.967 13.080 1.00 89.00 304 TYR A CA 1
ATOM 2489 C C . TYR A 1 304 ? -11.689 -3.067 14.180 1.00 89.00 304 TYR A C 1
ATOM 2491 O O . TYR A 1 304 ? -12.085 -1.915 14.317 1.00 89.00 304 TYR A O 1
ATOM 2499 N N . PHE A 1 305 ? -10.779 -3.610 14.990 1.00 84.12 305 PHE A N 1
ATOM 2500 C CA . PHE A 1 305 ? -10.092 -2.852 16.047 1.00 84.12 305 PHE A CA 1
ATOM 2501 C C . PHE A 1 305 ? -8.898 -2.049 15.531 1.00 84.12 305 PHE A C 1
ATOM 2503 O O . PHE A 1 305 ? -8.327 -1.265 16.281 1.00 84.12 305 PHE A O 1
ATOM 2510 N N . LEU A 1 306 ? -8.485 -2.321 14.298 1.00 82.81 306 LEU A N 1
ATOM 2511 C CA . LEU A 1 306 ? -7.291 -1.792 13.667 1.00 82.81 306 LEU A CA 1
ATOM 2512 C C . LEU A 1 306 ? -7.654 -1.368 12.255 1.00 82.81 306 LEU A C 1
ATOM 2514 O O . LEU A 1 306 ? -8.468 -2.038 11.613 1.00 82.81 306 LEU A O 1
ATOM 2518 N N . ASP A 1 307 ? -7.014 -0.306 11.786 1.00 78.88 307 ASP A N 1
ATOM 2519 C CA . ASP A 1 307 ? -7.329 0.275 10.489 1.00 78.88 307 ASP A CA 1
ATOM 2520 C C . ASP A 1 307 ? -6.899 -0.677 9.362 1.00 78.88 307 ASP A C 1
ATOM 2522 O O . ASP A 1 307 ? -5.711 -1.002 9.252 1.00 78.88 307 ASP A O 1
ATOM 2526 N N . PRO A 1 308 ? -7.841 -1.164 8.534 1.00 79.62 308 PRO A N 1
ATOM 2527 C CA . PRO A 1 308 ? -7.543 -2.177 7.526 1.00 79.62 308 PRO A CA 1
ATOM 2528 C C . PRO A 1 308 ? -6.632 -1.637 6.414 1.00 79.62 308 PRO A C 1
ATOM 2530 O O . PRO A 1 308 ? -5.726 -2.346 5.988 1.00 79.62 308 PRO A O 1
ATOM 2533 N N . VAL A 1 309 ? -6.807 -0.370 6.031 1.00 78.94 309 VAL A N 1
ATOM 2534 C CA . VAL A 1 309 ? -6.214 0.294 4.852 1.00 78.94 309 VAL A CA 1
ATOM 2535 C C . VAL A 1 309 ? -4.702 0.075 4.700 1.00 78.94 309 VAL A C 1
ATOM 2537 O O . VAL A 1 309 ? -4.204 -0.222 3.621 1.00 78.94 309 VAL A O 1
ATOM 2540 N N . TRP A 1 310 ? -3.940 0.184 5.792 1.00 78.69 310 TRP A N 1
ATOM 2541 C CA . TRP A 1 310 ? -2.467 0.132 5.745 1.00 78.69 310 TRP A CA 1
ATOM 2542 C C . TRP A 1 310 ? -1.884 -1.247 5.999 1.00 78.69 310 TRP A C 1
ATOM 2544 O O . TRP A 1 310 ? -0.679 -1.459 5.846 1.00 78.69 310 TRP A O 1
ATOM 2554 N N . ARG A 1 311 ? -2.734 -2.173 6.436 1.00 85.19 311 ARG A N 1
ATOM 2555 C CA . ARG A 1 311 ? -2.310 -3.429 7.049 1.00 85.19 311 ARG A CA 1
ATOM 2556 C C . ARG A 1 311 ? -2.757 -4.617 6.232 1.00 85.19 311 ARG A C 1
ATOM 2558 O O . ARG A 1 311 ? -2.041 -5.606 6.143 1.00 85.19 311 ARG A O 1
ATOM 2565 N N . SER A 1 312 ? -3.954 -4.552 5.680 1.00 87.88 312 SER A N 1
ATOM 2566 C CA . SER A 1 312 ? -4.613 -5.676 5.041 1.00 87.88 312 SER A CA 1
ATOM 2567 C C . SER A 1 312 ? -5.275 -5.216 3.765 1.00 87.88 312 SER A C 1
ATOM 2569 O O . SER A 1 312 ? -6.021 -4.245 3.768 1.00 87.88 312 SER A O 1
ATOM 2571 N N . GLY A 1 313 ? -5.057 -5.977 2.705 1.00 89.56 313 GLY A N 1
ATOM 2572 C CA . GLY A 1 313 ? -5.945 -5.918 1.564 1.00 89.56 313 GLY A CA 1
ATOM 2573 C C . GLY A 1 313 ? -7.158 -6.807 1.775 1.00 89.56 313 GLY A C 1
ATOM 2574 O O . GLY A 1 313 ? -7.261 -7.557 2.751 1.00 89.56 313 GLY A O 1
ATOM 2575 N N . SER A 1 314 ? -8.037 -6.747 0.797 1.00 93.00 314 SER A N 1
ATOM 2576 C CA . SER A 1 314 ? -9.196 -7.604 0.653 1.00 93.00 314 SER A CA 1
ATOM 2577 C C . SER A 1 314 ? -9.326 -8.064 -0.795 1.00 93.00 314 SER A C 1
ATOM 2579 O O . SER A 1 314 ? -8.542 -7.675 -1.658 1.00 93.00 314 SER A O 1
ATOM 2581 N N . THR A 1 315 ? -10.386 -8.809 -1.096 1.00 92.00 315 THR A N 1
ATOM 2582 C CA . THR A 1 315 ? -10.747 -9.157 -2.475 1.00 92.00 315 THR A CA 1
ATOM 2583 C C . THR A 1 315 ? -11.017 -7.952 -3.379 1.00 92.00 315 THR A C 1
ATOM 2585 O O . THR A 1 315 ? -11.052 -8.126 -4.589 1.00 92.00 315 THR A O 1
ATOM 2588 N N . LYS A 1 316 ? -11.257 -6.758 -2.821 1.00 91.06 316 LYS A N 1
ATOM 2589 C CA . LYS A 1 316 ? -11.556 -5.521 -3.566 1.00 91.06 316 LYS A CA 1
ATOM 2590 C C . LYS A 1 316 ? -10.505 -4.427 -3.396 1.00 91.06 316 LYS A C 1
ATOM 2592 O O . LYS A 1 316 ? -10.589 -3.402 -4.059 1.00 91.06 316 LYS A O 1
ATOM 2597 N N . HIS A 1 317 ? -9.559 -4.610 -2.481 1.00 93.19 317 HIS A N 1
ATOM 2598 C CA . HIS A 1 317 ? -8.580 -3.593 -2.139 1.00 93.19 317 HIS A CA 1
ATOM 2599 C C . HIS A 1 317 ? -7.187 -4.202 -2.027 1.00 93.19 317 HIS A C 1
ATOM 2601 O O . HIS A 1 317 ? -6.946 -5.103 -1.220 1.00 93.19 317 HIS A O 1
ATOM 2607 N N . THR A 1 318 ? -6.251 -3.686 -2.813 1.00 94.94 318 THR A N 1
ATOM 2608 C CA . THR A 1 318 ? -4.850 -4.089 -2.728 1.00 94.94 318 THR A CA 1
ATOM 2609 C C . THR A 1 318 ? -4.166 -3.412 -1.535 1.00 94.94 318 THR A C 1
ATOM 2611 O O . THR A 1 318 ? -4.267 -2.197 -1.379 1.00 94.94 318 THR A O 1
ATOM 2614 N N . PRO A 1 319 ? -3.427 -4.160 -0.694 1.00 94.38 319 PRO A N 1
ATOM 2615 C CA . PRO A 1 319 ? -2.678 -3.570 0.406 1.00 94.38 319 PRO A CA 1
ATOM 2616 C C . PRO A 1 319 ? -1.556 -2.636 -0.075 1.00 94.38 319 PRO A C 1
ATOM 2618 O O . PRO A 1 319 ? -0.822 -2.947 -1.013 1.00 94.38 319 PRO A O 1
ATOM 2621 N N . ILE A 1 320 ? -1.323 -1.549 0.664 1.00 95.38 320 ILE A N 1
ATOM 2622 C CA . ILE A 1 320 ? -0.343 -0.502 0.310 1.00 95.38 320 ILE A CA 1
ATOM 2623 C C . ILE A 1 320 ? 1.104 -1.014 0.208 1.00 95.38 320 ILE A C 1
ATOM 2625 O O . ILE A 1 320 ? 1.885 -0.518 -0.612 1.00 95.38 320 ILE A O 1
ATOM 2629 N N . TYR A 1 321 ? 1.486 -2.020 0.999 1.00 96.06 321 TYR A N 1
ATOM 2630 C CA . TYR A 1 321 ? 2.827 -2.602 0.895 1.00 96.06 321 TYR A CA 1
ATOM 2631 C C . TYR A 1 321 ? 3.050 -3.315 -0.449 1.00 96.06 321 TYR A C 1
ATOM 2633 O O . TYR A 1 321 ? 4.190 -3.380 -0.892 1.00 96.06 321 TYR A O 1
ATOM 2641 N N . ILE A 1 322 ? 1.997 -3.781 -1.137 1.00 96.38 322 ILE A N 1
ATOM 2642 C CA . ILE A 1 322 ? 2.115 -4.367 -2.482 1.00 96.38 322 ILE A CA 1
ATOM 2643 C C . ILE A 1 322 ? 2.413 -3.278 -3.511 1.00 96.38 322 ILE A C 1
ATOM 2645 O O . ILE A 1 322 ? 3.334 -3.436 -4.306 1.00 96.38 322 ILE A O 1
ATOM 2649 N N . TYR A 1 323 ? 1.718 -2.136 -3.462 1.00 96.56 323 TYR A N 1
ATOM 2650 C CA . TYR A 1 323 ? 2.080 -0.997 -4.314 1.00 96.56 323 TYR A CA 1
ATOM 2651 C C . TYR A 1 323 ? 3.518 -0.553 -4.051 1.00 96.56 323 TYR A C 1
ATOM 2653 O O . TYR A 1 323 ? 4.285 -0.331 -4.982 1.00 96.56 323 TYR A O 1
ATOM 2661 N N . SER A 1 324 ? 3.898 -0.465 -2.775 1.00 97.12 324 SER A N 1
ATOM 2662 C CA . SER A 1 324 ? 5.246 -0.057 -2.370 1.00 97.12 324 SER A CA 1
ATOM 2663 C C . SER A 1 324 ? 6.310 -1.038 -2.856 1.00 97.12 324 SER A C 1
ATOM 2665 O O . SER A 1 324 ? 7.390 -0.611 -3.263 1.00 97.12 324 SER A O 1
ATOM 2667 N N . TRP A 1 325 ? 6.003 -2.336 -2.841 1.00 97.31 325 TRP A N 1
ATOM 2668 C CA . TRP A 1 325 ? 6.849 -3.394 -3.383 1.00 97.31 325 TRP A CA 1
ATOM 2669 C C . TRP A 1 325 ? 7.066 -3.223 -4.882 1.00 97.31 325 TRP A C 1
ATOM 2671 O O . TRP A 1 325 ? 8.208 -3.075 -5.309 1.00 97.31 325 TRP A O 1
ATOM 2681 N N . LEU A 1 326 ? 5.983 -3.169 -5.661 1.00 97.31 326 LEU A N 1
ATOM 2682 C CA . LEU A 1 326 ? 6.047 -3.085 -7.119 1.00 97.31 326 LEU A CA 1
ATOM 2683 C C . LEU A 1 326 ? 6.712 -1.786 -7.588 1.00 97.31 326 LEU A C 1
ATOM 2685 O O . LEU A 1 326 ? 7.579 -1.823 -8.459 1.00 97.31 326 LEU A O 1
ATOM 2689 N N . TRP A 1 327 ? 6.382 -0.648 -6.968 1.00 97.75 327 TRP A N 1
ATOM 2690 C CA . TRP A 1 327 ? 7.047 0.623 -7.263 1.00 97.75 327 TRP A CA 1
ATOM 2691 C C . TRP A 1 327 ? 8.534 0.585 -6.924 1.00 97.75 327 TRP A C 1
ATOM 2693 O O . TRP A 1 327 ? 9.350 1.024 -7.729 1.00 97.75 327 TRP A O 1
ATOM 2703 N N . SER A 1 328 ? 8.906 0.047 -5.759 1.00 96.06 328 SER A N 1
ATOM 2704 C CA . SER A 1 328 ? 10.321 -0.061 -5.380 1.00 96.06 328 SER A CA 1
ATOM 2705 C C . SER A 1 328 ? 11.085 -0.953 -6.351 1.00 96.06 328 SER A C 1
ATOM 2707 O O . SER A 1 328 ? 12.182 -0.606 -6.768 1.00 96.06 328 SER A O 1
ATOM 2709 N N . LEU A 1 329 ? 10.494 -2.080 -6.733 1.00 95.25 329 LEU A N 1
ATOM 2710 C CA . LEU A 1 329 ? 11.078 -3.035 -7.663 1.00 95.25 329 LEU A CA 1
ATOM 2711 C C . LEU A 1 329 ? 11.282 -2.414 -9.058 1.00 95.25 329 LEU A C 1
ATOM 2713 O O . LEU A 1 329 ? 12.358 -2.546 -9.641 1.00 95.25 329 LEU A O 1
ATOM 2717 N N . LEU A 1 330 ? 10.294 -1.667 -9.559 1.00 96.38 330 LEU A N 1
ATOM 2718 C CA . LEU A 1 330 ? 10.381 -0.968 -10.843 1.00 96.38 330 LEU A CA 1
ATOM 2719 C C . LEU A 1 330 ? 11.400 0.182 -10.824 1.00 96.38 330 LEU A C 1
ATOM 2721 O O . LEU A 1 330 ? 12.202 0.306 -11.744 1.00 96.38 330 LEU A O 1
ATOM 2725 N N . ILE A 1 331 ? 11.401 1.014 -9.778 1.00 95.44 331 ILE A N 1
ATOM 2726 C CA . ILE A 1 331 ? 12.344 2.139 -9.657 1.00 95.44 331 ILE A CA 1
ATOM 2727 C C . ILE A 1 331 ? 13.784 1.629 -9.614 1.00 95.44 331 ILE A C 1
ATOM 2729 O O . ILE A 1 331 ? 14.658 2.182 -10.278 1.00 95.44 331 ILE A O 1
ATOM 2733 N N . GLU A 1 332 ? 14.033 0.569 -8.849 1.00 92.06 332 GLU A N 1
ATOM 2734 C CA . GLU A 1 332 ? 15.382 0.037 -8.681 1.00 92.06 332 GLU A CA 1
ATOM 2735 C C . GLU A 1 332 ? 15.896 -0.641 -9.951 1.00 92.06 332 GLU A C 1
ATOM 2737 O O . GLU A 1 332 ? 17.036 -0.411 -10.350 1.00 92.06 332 GLU A O 1
ATOM 2742 N N . THR A 1 333 ? 15.044 -1.395 -10.650 1.00 92.12 333 THR A N 1
ATOM 2743 C CA . THR A 1 333 ? 15.412 -1.977 -11.951 1.00 92.12 333 THR A CA 1
ATOM 2744 C C . THR A 1 333 ? 15.633 -0.912 -13.023 1.00 92.12 333 THR A C 1
ATOM 2746 O O . THR A 1 333 ? 16.609 -0.997 -13.770 1.00 92.12 333 THR A O 1
ATOM 2749 N N . ALA A 1 334 ? 14.807 0.137 -13.067 1.00 92.75 334 ALA A N 1
ATOM 2750 C CA . ALA A 1 334 ? 14.988 1.254 -13.993 1.00 92.75 334 ALA A CA 1
ATOM 2751 C C . ALA A 1 334 ? 16.296 2.029 -13.733 1.00 92.75 334 ALA A C 1
ATOM 2753 O O . ALA A 1 334 ? 17.011 2.385 -14.676 1.00 92.75 334 ALA A O 1
ATOM 2754 N N . ALA A 1 335 ? 16.645 2.257 -12.462 1.00 91.38 335 ALA A N 1
ATOM 2755 C CA . ALA A 1 335 ? 17.878 2.943 -12.076 1.00 91.38 335 ALA A CA 1
ATOM 2756 C C . ALA A 1 335 ? 19.136 2.140 -12.455 1.00 91.38 335 ALA A C 1
ATOM 2758 O O . ALA A 1 335 ? 20.096 2.709 -12.990 1.00 91.38 335 ALA A O 1
ATOM 2759 N N . SER A 1 336 ? 19.120 0.819 -12.236 1.00 88.25 336 SER A N 1
ATOM 2760 C CA . SER A 1 336 ? 20.197 -0.082 -12.671 1.00 88.25 336 SER A CA 1
ATOM 2761 C C . SER A 1 336 ? 20.359 -0.075 -14.193 1.00 88.25 336 SER A C 1
ATOM 2763 O O . SER A 1 336 ? 21.462 0.182 -14.679 1.00 88.25 336 SER A O 1
ATOM 2765 N N . SER A 1 337 ? 19.250 -0.211 -14.929 1.00 87.12 337 SER A N 1
ATOM 2766 C CA . SER A 1 337 ? 19.235 -0.231 -16.402 1.00 87.12 337 SER A CA 1
ATOM 2767 C C . SER A 1 337 ? 19.792 1.062 -17.013 1.00 87.12 337 SER A C 1
ATOM 2769 O O . SER A 1 337 ? 20.587 1.055 -17.948 1.00 87.12 337 SER A O 1
ATOM 2771 N N . THR A 1 338 ? 19.418 2.217 -16.455 1.00 86.62 338 THR A N 1
ATOM 2772 C CA . THR A 1 338 ? 19.899 3.522 -16.948 1.00 86.62 338 THR A CA 1
ATOM 2773 C C . THR A 1 338 ? 21.409 3.678 -16.739 1.00 86.62 338 THR A C 1
ATOM 2775 O O . THR A 1 338 ? 22.126 4.225 -17.585 1.00 86.62 338 THR A O 1
ATOM 2778 N N . SER A 1 339 ? 21.914 3.168 -15.614 1.00 86.88 339 SER A N 1
ATOM 2779 C CA . SER A 1 339 ? 23.335 3.228 -15.270 1.00 86.88 339 SER A CA 1
ATOM 2780 C C . SER A 1 339 ? 24.177 2.334 -16.185 1.00 86.88 339 SER A C 1
ATOM 2782 O O . SER A 1 339 ? 25.237 2.764 -16.649 1.00 86.88 339 SER A O 1
ATOM 2784 N N . SER A 1 340 ? 23.706 1.117 -16.485 1.00 85.31 340 SER A N 1
ATOM 2785 C CA . SER A 1 340 ? 24.388 0.186 -17.395 1.00 85.31 340 SER A CA 1
ATOM 2786 C C . SER A 1 340 ? 24.421 0.726 -18.828 1.00 85.31 340 SER A C 1
ATOM 2788 O O . SER A 1 340 ? 25.481 0.745 -19.461 1.00 85.31 340 SER A O 1
ATOM 2790 N N . LEU A 1 341 ? 23.312 1.297 -19.300 1.00 84.31 341 LEU A N 1
ATOM 2791 C CA . LEU A 1 341 ? 23.224 1.924 -20.617 1.00 84.31 341 LEU A CA 1
ATOM 2792 C C . LEU A 1 341 ? 24.181 3.119 -20.775 1.00 84.31 341 LEU A C 1
ATOM 2794 O O . LEU A 1 341 ? 24.858 3.255 -21.797 1.00 84.31 341 LEU A O 1
ATOM 2798 N N . THR A 1 342 ? 24.292 3.955 -19.739 1.00 84.69 342 THR A N 1
ATOM 2799 C CA . THR A 1 342 ? 25.225 5.091 -19.724 1.00 84.69 342 THR A CA 1
ATOM 2800 C C . THR A 1 342 ? 26.670 4.609 -19.855 1.00 84.69 342 THR A C 1
ATOM 2802 O O . THR A 1 342 ? 27.414 5.114 -20.691 1.00 84.69 342 THR A O 1
ATOM 2805 N N . ARG A 1 343 ? 27.066 3.572 -19.103 1.00 85.06 343 ARG A N 1
ATOM 2806 C CA . ARG A 1 343 ? 28.415 2.981 -19.204 1.00 85.06 343 ARG A CA 1
ATOM 2807 C C . ARG A 1 343 ? 28.689 2.377 -20.583 1.00 85.06 343 ARG A C 1
ATOM 2809 O O . ARG A 1 343 ? 29.793 2.535 -21.104 1.00 85.06 343 ARG A O 1
ATOM 2816 N N . LYS A 1 344 ? 27.688 1.738 -21.199 1.00 85.38 344 LYS A N 1
ATOM 2817 C CA . LYS A 1 344 ? 27.787 1.200 -22.564 1.00 85.38 344 LYS A CA 1
ATOM 2818 C C . LYS A 1 344 ? 28.003 2.303 -23.599 1.00 85.38 344 LYS A C 1
ATOM 2820 O O . LYS A 1 344 ? 28.839 2.144 -24.482 1.00 85.38 344 LYS A O 1
ATOM 2825 N N . SER A 1 345 ? 27.328 3.447 -23.455 1.00 84.62 345 SER A N 1
ATOM 2826 C CA . SER A 1 345 ? 27.539 4.607 -24.335 1.00 84.62 345 SER A CA 1
ATOM 2827 C C . SER A 1 345 ? 28.976 5.142 -24.295 1.00 84.62 345 SER A C 1
ATOM 2829 O O . SER A 1 345 ? 29.419 5.739 -25.274 1.00 84.62 345 SER A O 1
ATOM 2831 N N . TYR A 1 346 ? 29.700 4.934 -23.194 1.00 85.94 346 TYR A N 1
ATOM 2832 C CA . TYR A 1 346 ? 31.114 5.299 -23.059 1.00 85.94 346 TYR A CA 1
ATOM 2833 C C . TYR A 1 346 ? 32.083 4.174 -23.458 1.00 85.94 346 TYR A C 1
ATOM 2835 O O . TYR A 1 346 ? 33.291 4.354 -23.348 1.00 85.94 346 TYR A O 1
ATOM 2843 N N . GLY A 1 347 ? 31.582 3.023 -23.923 1.00 83.94 347 GLY A N 1
ATOM 2844 C CA . GLY A 1 347 ? 32.408 1.873 -24.308 1.00 83.94 347 GLY A CA 1
ATOM 2845 C C . GLY A 1 347 ? 33.061 1.144 -23.130 1.00 83.94 347 GLY A C 1
ATOM 2846 O O . GLY A 1 347 ? 34.062 0.466 -23.328 1.00 83.94 347 GLY A O 1
ATOM 2847 N N . ILE A 1 348 ? 32.529 1.306 -21.912 1.00 81.38 348 ILE A N 1
ATOM 2848 C CA . ILE A 1 348 ? 33.129 0.772 -20.675 1.00 81.38 348 ILE A CA 1
ATOM 2849 C C . ILE A 1 348 ? 32.495 -0.566 -20.256 1.00 81.38 348 ILE A C 1
ATOM 2851 O O . ILE A 1 348 ? 33.110 -1.331 -19.522 1.00 81.38 348 ILE A O 1
ATOM 2855 N N . ALA A 1 349 ? 31.255 -0.844 -20.669 1.00 67.12 349 ALA A N 1
ATOM 2856 C CA . ALA A 1 349 ? 30.481 -1.976 -20.158 1.00 67.12 349 ALA A CA 1
ATOM 2857 C C . ALA A 1 349 ? 30.472 -3.192 -21.093 1.00 67.12 349 ALA A C 1
ATOM 2859 O O . ALA A 1 349 ? 30.292 -3.043 -22.304 1.00 67.12 349 ALA A O 1
ATOM 2860 N N . ASP A 1 350 ? 30.543 -4.379 -20.487 1.00 72.31 350 ASP A N 1
ATOM 2861 C CA . ASP A 1 350 ? 30.296 -5.664 -21.142 1.00 72.31 350 ASP A CA 1
ATOM 2862 C C . ASP A 1 350 ? 28.818 -5.814 -21.538 1.00 72.31 350 ASP A C 1
ATOM 2864 O O . ASP A 1 350 ? 27.903 -5.414 -20.801 1.00 72.31 350 ASP A O 1
ATOM 2868 N N . ASP A 1 351 ? 28.593 -6.412 -22.712 1.00 71.81 351 ASP A N 1
ATOM 2869 C CA . ASP A 1 351 ? 27.280 -6.546 -23.364 1.00 71.81 351 ASP A CA 1
ATOM 2870 C C . ASP A 1 351 ? 26.257 -7.299 -22.484 1.00 71.81 351 ASP A C 1
ATOM 2872 O O . ASP A 1 351 ? 25.078 -6.929 -22.435 1.00 71.81 351 ASP A O 1
ATOM 2876 N N . ASP A 1 352 ? 26.732 -8.262 -21.688 1.00 79.00 352 ASP A N 1
ATOM 2877 C CA . ASP A 1 352 ? 25.918 -9.150 -20.847 1.00 79.00 352 ASP A CA 1
ATOM 2878 C C . ASP A 1 352 ? 25.134 -8.418 -19.744 1.00 79.00 352 ASP A C 1
ATOM 2880 O O . ASP A 1 352 ? 24.022 -8.816 -19.395 1.00 79.00 352 ASP A O 1
ATOM 2884 N N . SER A 1 353 ? 25.659 -7.307 -19.215 1.00 78.75 353 SER A N 1
ATOM 2885 C CA . SER A 1 353 ? 25.016 -6.583 -18.104 1.00 78.75 353 SER A CA 1
ATOM 2886 C C . SER A 1 353 ? 23.657 -5.982 -18.485 1.00 78.75 353 SER A C 1
ATOM 2888 O O . SER A 1 353 ? 22.709 -6.018 -17.701 1.00 78.75 353 SER A O 1
ATOM 2890 N N . THR A 1 354 ? 23.538 -5.476 -19.715 1.00 78.75 354 THR A N 1
ATOM 2891 C CA . THR A 1 354 ? 22.306 -4.834 -20.202 1.00 78.75 354 THR A CA 1
ATOM 2892 C C . THR A 1 354 ? 21.177 -5.826 -20.468 1.00 78.75 354 THR A C 1
ATOM 2894 O O . THR A 1 354 ? 20.006 -5.481 -20.303 1.00 78.75 354 THR A O 1
ATOM 2897 N N . ALA A 1 355 ? 21.513 -7.065 -20.838 1.00 82.94 355 ALA A N 1
ATOM 2898 C CA . ALA A 1 355 ? 20.531 -8.126 -21.035 1.00 82.94 355 ALA A CA 1
ATOM 2899 C C . ALA A 1 355 ? 19.880 -8.532 -19.704 1.00 82.94 355 ALA A C 1
ATOM 2901 O O . ALA A 1 355 ? 18.657 -8.616 -19.614 1.00 82.94 355 ALA A O 1
ATOM 2902 N N . ILE A 1 356 ? 20.685 -8.664 -18.644 1.00 82.12 356 ILE A N 1
ATOM 2903 C CA . ILE A 1 356 ? 20.214 -9.044 -17.304 1.00 82.12 356 ILE A CA 1
ATOM 2904 C C . ILE A 1 356 ? 19.183 -8.042 -16.762 1.00 82.12 356 ILE A C 1
ATOM 2906 O O . ILE A 1 356 ? 18.188 -8.430 -16.150 1.00 82.12 356 ILE A O 1
ATOM 2910 N N . ASP A 1 357 ? 19.404 -6.746 -16.970 1.00 86.06 357 ASP A N 1
ATOM 2911 C CA . ASP A 1 357 ? 18.489 -5.711 -16.486 1.00 86.06 357 ASP A CA 1
ATOM 2912 C C . ASP A 1 357 ? 17.148 -5.712 -17.248 1.00 86.06 357 ASP A C 1
ATOM 2914 O O . ASP A 1 357 ? 16.081 -5.580 -16.638 1.00 86.06 357 ASP A O 1
ATOM 2918 N N . LEU A 1 358 ? 17.177 -5.955 -18.563 1.00 88.81 358 LEU A N 1
ATOM 2919 C CA . LEU A 1 358 ? 15.970 -6.127 -19.379 1.00 88.81 358 LEU A CA 1
ATOM 2920 C C . LEU A 1 358 ? 15.161 -7.364 -18.974 1.00 88.81 358 LEU A C 1
ATOM 2922 O O . LEU A 1 358 ? 13.928 -7.296 -18.936 1.00 88.81 358 LEU A O 1
ATOM 2926 N N . ASP A 1 359 ? 15.840 -8.459 -18.636 1.00 92.81 359 ASP A N 1
ATOM 2927 C CA . ASP A 1 359 ? 15.206 -9.686 -18.156 1.00 92.81 359 ASP A CA 1
ATOM 2928 C C . ASP A 1 359 ? 14.516 -9.465 -16.808 1.00 92.81 359 ASP A C 1
ATOM 2930 O O . ASP A 1 359 ? 13.406 -9.952 -16.597 1.00 92.81 359 ASP A O 1
ATOM 2934 N N . LYS A 1 360 ? 15.102 -8.654 -15.917 1.00 92.31 360 LYS A N 1
ATOM 2935 C CA . LYS A 1 360 ? 14.449 -8.265 -14.656 1.00 92.31 360 LYS A CA 1
ATOM 2936 C C . LYS A 1 360 ? 13.181 -7.453 -14.899 1.00 92.31 360 LYS A C 1
ATOM 2938 O O . LYS A 1 360 ? 12.163 -7.737 -14.276 1.00 92.31 360 LYS A O 1
ATOM 2943 N N . ILE A 1 361 ? 13.207 -6.463 -15.798 1.00 95.44 361 ILE A N 1
ATOM 2944 C CA . ILE A 1 361 ? 11.999 -5.683 -16.124 1.00 95.44 361 ILE A CA 1
ATOM 2945 C C . ILE A 1 361 ? 10.931 -6.589 -16.748 1.00 95.44 361 ILE A C 1
ATOM 2947 O O . ILE A 1 361 ? 9.753 -6.474 -16.412 1.00 95.44 361 ILE A O 1
ATOM 2951 N N . GLN A 1 362 ? 11.327 -7.517 -17.623 1.00 96.94 362 GLN A N 1
ATOM 2952 C CA . GLN A 1 362 ? 10.402 -8.496 -18.188 1.00 96.94 362 GLN A CA 1
ATOM 2953 C C . GLN A 1 362 ? 9.806 -9.406 -17.107 1.00 96.94 362 GLN A C 1
ATOM 2955 O O . GLN A 1 362 ? 8.594 -9.595 -17.080 1.00 96.94 362 GLN A O 1
ATOM 2960 N N . TRP A 1 363 ? 10.621 -9.886 -16.170 1.00 95.88 363 TRP A N 1
ATOM 2961 C CA . TRP A 1 363 ? 10.151 -10.667 -15.031 1.00 95.88 363 TRP A CA 1
ATOM 2962 C C . TRP A 1 363 ? 9.136 -9.893 -14.178 1.00 95.88 363 TRP A C 1
ATOM 2964 O O . TRP A 1 363 ? 8.116 -10.458 -13.787 1.00 95.88 363 TRP A O 1
ATOM 2974 N N . ILE A 1 364 ? 9.351 -8.591 -13.944 1.00 96.19 364 ILE A N 1
ATOM 2975 C CA . ILE A 1 364 ? 8.378 -7.728 -13.249 1.00 96.19 364 ILE A CA 1
ATOM 2976 C C . ILE A 1 364 ? 7.055 -7.678 -14.016 1.00 96.19 364 ILE A C 1
ATOM 2978 O O . ILE A 1 364 ? 5.995 -7.836 -13.414 1.00 96.19 364 ILE A O 1
ATOM 2982 N N . ILE A 1 365 ? 7.107 -7.463 -15.333 1.00 98.12 365 ILE A N 1
ATOM 2983 C CA . ILE A 1 365 ? 5.918 -7.428 -16.196 1.00 98.12 365 ILE A CA 1
ATOM 2984 C C . ILE A 1 365 ? 5.145 -8.745 -16.084 1.00 98.12 365 ILE A C 1
ATOM 2986 O O . ILE A 1 365 ? 3.939 -8.729 -15.845 1.00 98.12 365 ILE A O 1
ATOM 2990 N N . ASP A 1 366 ? 5.832 -9.880 -16.204 1.00 97.75 366 ASP A N 1
ATOM 2991 C CA . ASP A 1 366 ? 5.209 -11.202 -16.123 1.00 97.75 366 ASP A CA 1
ATOM 2992 C C . ASP A 1 366 ? 4.620 -11.460 -14.734 1.00 97.75 366 ASP A C 1
ATOM 2994 O O . ASP A 1 366 ? 3.512 -11.988 -14.616 1.00 97.75 366 ASP A O 1
ATOM 2998 N N . LYS A 1 367 ? 5.302 -11.002 -13.679 1.00 96.56 367 LYS A N 1
ATOM 2999 C CA . LYS A 1 367 ? 4.810 -11.115 -12.307 1.00 96.56 367 LYS A CA 1
ATOM 3000 C C . LYS A 1 367 ? 3.558 -10.279 -12.068 1.00 96.56 367 LYS A C 1
ATOM 3002 O O . LYS A 1 367 ? 2.610 -10.768 -11.457 1.00 96.56 367 LYS A O 1
ATOM 3007 N N . ILE A 1 368 ? 3.522 -9.041 -12.560 1.00 97.25 368 ILE A N 1
ATOM 3008 C CA . ILE A 1 368 ? 2.331 -8.190 -12.455 1.00 97.25 368 ILE A CA 1
ATOM 3009 C C . ILE A 1 368 ? 1.189 -8.778 -13.290 1.00 97.25 368 ILE A C 1
ATOM 3011 O O . ILE A 1 368 ? 0.061 -8.816 -12.811 1.00 97.25 368 ILE A O 1
ATOM 3015 N N . ASN A 1 369 ? 1.468 -9.302 -14.487 1.00 97.69 369 ASN A N 1
ATOM 3016 C CA . ASN A 1 369 ? 0.467 -9.990 -15.302 1.00 97.69 369 ASN A CA 1
ATOM 3017 C C . ASN A 1 369 ? -0.135 -11.193 -14.566 1.00 97.69 369 ASN A C 1
ATOM 3019 O O . ASN A 1 369 ? -1.355 -11.325 -14.548 1.00 97.69 369 ASN A O 1
ATOM 3023 N N . GLU A 1 370 ? 0.686 -12.026 -13.916 1.00 96.56 370 GLU A N 1
ATOM 3024 C CA . GLU A 1 370 ? 0.217 -13.132 -13.069 1.00 96.56 370 GLU A CA 1
ATOM 3025 C C . GLU A 1 370 ? -0.685 -12.620 -11.935 1.00 96.56 370 GLU A C 1
ATOM 3027 O O . GLU A 1 370 ? -1.757 -13.176 -11.689 1.00 96.56 370 GLU A O 1
ATOM 3032 N N . MET A 1 371 ? -0.288 -11.530 -11.270 1.00 95.38 371 MET A N 1
ATOM 3033 C CA . MET A 1 371 ? -1.087 -10.913 -10.210 1.00 95.38 371 MET A CA 1
ATOM 3034 C C . MET A 1 371 ? -2.428 -10.394 -10.737 1.00 95.38 371 MET A C 1
ATOM 3036 O O . MET A 1 371 ? -3.454 -10.663 -10.119 1.00 95.38 371 MET A O 1
ATOM 3040 N N . CYS A 1 372 ? -2.454 -9.726 -11.892 1.00 95.75 372 CYS A N 1
ATOM 3041 C CA . CYS A 1 372 ? -3.665 -9.194 -12.524 1.00 95.75 372 CYS A CA 1
ATOM 3042 C C . CYS A 1 372 ? -4.721 -10.262 -12.860 1.00 95.75 372 CYS A C 1
ATOM 3044 O O . CYS A 1 372 ? -5.870 -9.905 -13.114 1.00 95.75 372 CYS A O 1
ATOM 3046 N N . LEU A 1 373 ? -4.371 -11.555 -12.843 1.00 94.81 373 LEU A N 1
ATOM 3047 C CA . LEU A 1 373 ? -5.323 -12.658 -13.019 1.00 94.81 373 LEU A CA 1
ATOM 3048 C C . LEU A 1 373 ? -6.155 -12.952 -11.761 1.00 94.81 373 LEU A C 1
ATOM 3050 O O . LEU A 1 373 ? -7.116 -13.719 -11.830 1.00 94.81 373 LEU A O 1
ATOM 3054 N N . VAL A 1 374 ? -5.789 -12.388 -10.607 1.00 93.12 374 VAL A N 1
ATOM 3055 C CA . VAL A 1 374 ? -6.394 -12.706 -9.309 1.00 93.12 374 VAL A CA 1
ATOM 3056 C C . VAL A 1 374 ? -6.942 -11.429 -8.653 1.00 93.12 374 VAL A C 1
ATOM 3058 O O . VAL A 1 374 ? -6.257 -10.405 -8.628 1.00 93.12 374 VAL A O 1
ATOM 3061 N N . PRO A 1 375 ? -8.159 -11.442 -8.075 1.00 89.00 375 PRO A N 1
ATOM 3062 C CA . PRO A 1 375 ? -8.638 -10.322 -7.264 1.00 89.00 375 PRO A CA 1
ATOM 3063 C C . PRO A 1 375 ? -7.776 -10.155 -5.995 1.00 89.00 375 PRO A C 1
ATOM 3065 O O . PRO A 1 375 ? -7.361 -11.161 -5.408 1.00 89.00 375 PRO A O 1
ATOM 3068 N N . PRO A 1 376 ? -7.509 -8.922 -5.521 1.00 92.62 376 PRO A N 1
ATOM 3069 C CA . PRO A 1 376 ? -8.063 -7.632 -5.966 1.00 92.62 376 PRO A CA 1
ATOM 3070 C C . PRO A 1 376 ? -7.381 -6.998 -7.186 1.00 92.62 376 PRO A C 1
ATOM 3072 O O . PRO A 1 376 ? -7.888 -6.021 -7.724 1.00 92.62 376 PRO A O 1
ATOM 3075 N N . PHE A 1 377 ? -6.239 -7.522 -7.627 1.00 95.06 377 PHE A N 1
ATOM 3076 C CA . PHE A 1 377 ? -5.364 -6.849 -8.594 1.00 95.06 377 PHE A CA 1
ATOM 3077 C C . PHE A 1 377 ? -6.010 -6.667 -9.971 1.00 95.06 377 PHE A C 1
ATOM 3079 O O . PHE A 1 377 ? -5.718 -5.705 -10.680 1.00 95.06 377 PHE A O 1
ATOM 3086 N N . MET A 1 378 ? -6.912 -7.580 -10.341 1.00 95.00 378 MET A N 1
ATOM 3087 C CA . MET A 1 378 ? -7.669 -7.495 -11.588 1.00 95.00 378 MET A CA 1
ATOM 3088 C C . MET A 1 378 ? -8.441 -6.176 -11.711 1.00 95.00 378 MET A C 1
ATOM 3090 O O . MET A 1 378 ? -8.455 -5.605 -12.799 1.00 95.00 378 MET A O 1
ATOM 3094 N N . ASP A 1 379 ? -9.025 -5.673 -10.625 1.00 94.44 379 ASP A N 1
ATOM 3095 C CA . ASP A 1 379 ? -9.913 -4.503 -10.641 1.00 94.44 379 ASP A CA 1
ATOM 3096 C C . ASP A 1 379 ? -9.197 -3.204 -10.233 1.00 94.44 379 ASP A C 1
ATOM 3098 O O . ASP A 1 379 ? -9.810 -2.142 -10.168 1.00 94.44 379 ASP A O 1
ATOM 3102 N N . ASP A 1 380 ? -7.896 -3.272 -9.951 1.00 96.19 380 ASP A N 1
ATOM 3103 C CA . ASP A 1 380 ? -7.150 -2.185 -9.326 1.00 96.19 380 ASP A CA 1
ATOM 3104 C C . ASP A 1 380 ? -6.358 -1.343 -10.332 1.00 96.19 380 ASP A C 1
ATOM 3106 O O . ASP A 1 380 ? -5.280 -1.729 -10.793 1.00 96.19 380 ASP A O 1
ATOM 3110 N N . SER A 1 381 ? -6.857 -0.145 -10.619 1.00 96.94 381 SER A N 1
ATOM 3111 C CA . SER A 1 381 ? -6.250 0.788 -11.571 1.00 96.94 381 SER A CA 1
ATOM 3112 C C . SER A 1 381 ? -4.805 1.175 -11.254 1.00 96.94 381 SER A C 1
ATOM 3114 O O . SER A 1 381 ? -4.025 1.380 -12.183 1.00 96.94 381 SER A O 1
ATOM 3116 N N . MET A 1 382 ? -4.389 1.202 -9.982 1.00 97.44 382 MET A N 1
ATOM 3117 C CA . MET A 1 382 ? -2.993 1.491 -9.635 1.00 97.44 382 MET A CA 1
ATOM 3118 C C . MET A 1 382 ? -2.058 0.375 -10.121 1.00 97.44 382 MET A C 1
ATOM 3120 O O . MET A 1 382 ? -0.965 0.656 -10.608 1.00 97.44 382 MET A O 1
ATOM 3124 N N . ILE A 1 383 ? -2.481 -0.891 -10.045 1.00 97.75 383 ILE A N 1
ATOM 3125 C CA . ILE A 1 383 ? -1.681 -2.027 -10.530 1.00 97.75 383 ILE A CA 1
ATOM 3126 C C . ILE A 1 383 ? -1.538 -1.983 -12.052 1.00 97.75 383 ILE A C 1
ATOM 3128 O O . ILE A 1 383 ? -0.430 -2.138 -12.569 1.00 97.75 383 ILE A O 1
ATOM 3132 N N . TRP A 1 384 ? -2.627 -1.698 -12.768 1.00 98.06 384 TRP A N 1
ATOM 3133 C CA . TRP A 1 384 ? -2.600 -1.535 -14.225 1.00 98.06 384 TRP A CA 1
ATOM 3134 C C . TRP A 1 384 ? -1.738 -0.350 -14.659 1.00 98.06 384 TRP A C 1
ATOM 3136 O O . TRP A 1 384 ? -1.018 -0.436 -15.654 1.00 98.06 384 TRP A O 1
ATOM 3146 N N . TYR A 1 385 ? -1.729 0.727 -13.875 1.00 98.38 385 TYR A N 1
ATOM 3147 C CA . TYR A 1 385 ? -0.859 1.869 -14.118 1.00 98.38 385 TYR A CA 1
ATOM 3148 C C . TYR A 1 385 ? 0.627 1.536 -13.904 1.00 98.38 385 TYR A C 1
ATOM 3150 O O . TYR A 1 385 ? 1.476 1.930 -14.711 1.00 98.38 385 TYR A O 1
ATOM 3158 N N . ILE A 1 386 ? 0.964 0.756 -12.870 1.00 98.31 386 ILE A N 1
ATOM 3159 C CA . ILE A 1 386 ? 2.333 0.254 -12.668 1.00 98.31 386 ILE A CA 1
ATOM 3160 C C . ILE A 1 386 ? 2.744 -0.659 -13.833 1.00 98.31 386 ILE A C 1
ATOM 3162 O O . ILE A 1 386 ? 3.849 -0.508 -14.354 1.00 98.31 386 ILE A O 1
ATOM 3166 N N . LEU A 1 387 ? 1.857 -1.549 -14.297 1.00 98.38 387 LEU A N 1
ATOM 3167 C CA . LEU A 1 387 ? 2.098 -2.407 -15.465 1.00 98.38 387 LEU A CA 1
ATOM 3168 C C . LEU A 1 387 ? 2.365 -1.584 -16.734 1.00 98.38 387 LEU A C 1
ATOM 3170 O O . LEU A 1 387 ? 3.327 -1.843 -17.459 1.00 98.38 387 LEU A O 1
ATOM 3174 N N . ALA A 1 388 ? 1.546 -0.559 -16.984 1.00 98.50 388 ALA A N 1
ATOM 3175 C CA . ALA A 1 388 ? 1.740 0.361 -18.099 1.00 98.50 388 ALA A CA 1
ATOM 3176 C C . ALA A 1 388 ? 3.098 1.071 -18.016 1.00 98.50 388 ALA A C 1
ATOM 3178 O O . ALA A 1 388 ? 3.810 1.169 -19.017 1.00 98.50 388 ALA A O 1
ATOM 3179 N N . THR A 1 389 ? 3.480 1.519 -16.818 1.00 98.31 389 THR A N 1
ATOM 3180 C CA . THR A 1 389 ? 4.764 2.187 -16.571 1.00 98.31 389 THR A CA 1
ATOM 3181 C C . THR A 1 389 ? 5.939 1.226 -16.775 1.00 98.31 389 THR A C 1
ATOM 3183 O O . THR A 1 389 ? 6.934 1.605 -17.384 1.00 98.31 389 THR A O 1
ATOM 3186 N N . ALA A 1 390 ? 5.823 -0.037 -16.356 1.00 98.25 390 ALA A N 1
ATOM 3187 C CA . ALA A 1 390 ? 6.849 -1.053 -16.592 1.00 98.25 390 ALA A CA 1
ATOM 3188 C C . ALA A 1 390 ? 7.065 -1.316 -18.092 1.00 98.25 390 ALA A C 1
ATOM 3190 O O . ALA A 1 390 ? 8.204 -1.361 -18.562 1.00 98.25 390 ALA A O 1
ATOM 3191 N N . HIS A 1 391 ? 5.981 -1.406 -18.871 1.00 98.44 391 HIS A N 1
ATOM 3192 C CA . HIS A 1 391 ? 6.067 -1.488 -20.330 1.00 98.44 391 HIS A CA 1
ATOM 3193 C C . HIS A 1 391 ? 6.699 -0.246 -20.961 1.00 98.44 391 HIS A C 1
ATOM 3195 O O . HIS A 1 391 ? 7.502 -0.389 -21.884 1.00 98.44 391 HIS A O 1
ATOM 3201 N N . LEU A 1 392 ? 6.373 0.951 -20.463 1.00 98.06 392 LEU A N 1
ATOM 3202 C CA . LEU A 1 392 ? 6.971 2.202 -20.928 1.00 98.06 392 LEU A CA 1
ATOM 3203 C C . LEU A 1 392 ? 8.483 2.229 -20.674 1.00 98.06 392 LEU A C 1
ATOM 3205 O O . LEU A 1 392 ? 9.239 2.493 -21.602 1.00 98.06 392 LEU A O 1
ATOM 3209 N N . VAL A 1 393 ? 8.928 1.891 -19.459 1.00 97.31 393 VAL A N 1
ATOM 3210 C CA . VAL A 1 393 ? 10.359 1.823 -19.108 1.00 97.31 393 VAL A CA 1
ATOM 3211 C C . VAL A 1 393 ? 11.087 0.812 -19.996 1.00 97.31 393 VAL A C 1
ATOM 3213 O O . VAL A 1 393 ? 12.174 1.096 -20.498 1.00 97.31 393 VAL A O 1
ATOM 3216 N N . LYS A 1 394 ? 10.480 -0.355 -20.253 1.00 96.81 394 LYS A N 1
ATOM 3217 C CA . LYS A 1 394 ? 11.074 -1.361 -21.141 1.00 96.81 394 LYS A CA 1
ATOM 3218 C C . LYS A 1 394 ? 11.182 -0.872 -22.588 1.00 96.81 394 LYS A C 1
ATOM 3220 O O . LYS A 1 394 ? 12.215 -1.076 -23.224 1.00 96.81 394 LYS A O 1
ATOM 3225 N N . ALA A 1 395 ? 10.135 -0.228 -23.105 1.00 97.38 395 ALA A N 1
ATOM 3226 C CA . ALA A 1 395 ? 10.133 0.352 -24.446 1.00 97.38 395 ALA A CA 1
ATOM 3227 C C . ALA A 1 395 ? 11.192 1.458 -24.583 1.00 97.38 395 ALA A C 1
ATOM 3229 O O . ALA A 1 395 ? 11.923 1.480 -25.573 1.00 97.38 395 ALA A O 1
ATOM 3230 N N . ASP A 1 396 ? 11.312 2.323 -23.575 1.00 96.62 396 ASP A N 1
ATOM 3231 C CA . ASP A 1 396 ? 12.303 3.398 -23.525 1.00 96.62 396 ASP A CA 1
ATOM 3232 C C . ASP A 1 396 ? 13.730 2.835 -23.566 1.00 96.62 396 ASP A C 1
ATOM 3234 O O . ASP A 1 396 ? 14.512 3.204 -24.446 1.00 96.62 396 ASP A O 1
ATOM 3238 N N . HIS A 1 397 ? 14.036 1.847 -22.718 1.00 94.94 397 HIS A N 1
ATOM 3239 C CA . HIS A 1 397 ? 15.349 1.200 -22.685 1.00 94.94 397 HIS A CA 1
ATOM 3240 C C . HIS A 1 397 ? 15.709 0.524 -24.016 1.00 94.94 397 HIS A C 1
ATOM 3242 O O . HIS A 1 397 ? 16.799 0.738 -24.548 1.00 94.94 397 HIS A O 1
ATOM 3248 N N . LEU A 1 398 ? 14.787 -0.251 -24.598 1.00 94.56 398 LEU A N 1
ATOM 3249 C CA . LEU A 1 398 ? 14.993 -0.882 -25.906 1.00 94.56 398 LEU A CA 1
ATOM 3250 C C . LEU A 1 398 ? 15.195 0.167 -27.014 1.00 94.56 398 LEU A C 1
ATOM 3252 O O . LEU A 1 398 ? 16.065 -0.003 -27.868 1.00 94.56 398 LEU A O 1
ATOM 3256 N N . SER A 1 399 ? 14.450 1.280 -26.984 1.00 95.12 399 SER A N 1
ATOM 3257 C CA . SER A 1 399 ? 14.610 2.370 -27.958 1.00 95.12 399 SER A CA 1
ATOM 3258 C C . SER A 1 399 ? 15.995 3.021 -27.880 1.00 95.12 399 SER A C 1
ATOM 3260 O O . SER A 1 399 ? 16.607 3.320 -28.908 1.00 95.12 399 SER A O 1
ATOM 3262 N N . LEU A 1 400 ? 16.525 3.196 -26.666 1.00 92.94 400 LEU A N 1
ATOM 3263 C CA . LEU A 1 400 ? 17.860 3.743 -26.447 1.00 92.94 400 LEU A CA 1
ATOM 3264 C C . LEU A 1 400 ? 18.953 2.745 -26.836 1.00 92.94 400 LEU A C 1
ATOM 3266 O O . LEU A 1 400 ? 19.961 3.138 -27.422 1.00 92.94 400 LEU A O 1
ATOM 3270 N N . GLN A 1 401 ? 18.748 1.454 -26.570 1.00 91.25 401 GLN A N 1
ATOM 3271 C CA . GLN A 1 401 ? 19.668 0.408 -27.006 1.00 91.25 401 GLN A CA 1
ATOM 3272 C C . GLN A 1 401 ? 19.805 0.401 -28.534 1.00 91.25 401 GLN A C 1
ATOM 3274 O O . GLN A 1 401 ? 20.925 0.366 -29.037 1.00 91.25 401 GLN A O 1
ATOM 3279 N N . ILE A 1 402 ? 18.696 0.526 -29.274 1.00 91.50 402 ILE A N 1
ATOM 3280 C CA . ILE A 1 402 ? 18.706 0.634 -30.745 1.00 91.50 402 ILE A CA 1
ATOM 3281 C C . ILE A 1 402 ? 19.505 1.861 -31.207 1.00 91.50 402 ILE A C 1
ATOM 3283 O O . ILE A 1 402 ? 20.269 1.772 -32.167 1.00 91.50 402 ILE A O 1
ATOM 3287 N N . LEU A 1 403 ? 19.368 2.995 -30.513 1.00 90.50 403 LEU A N 1
ATOM 3288 C CA . LEU A 1 403 ? 20.103 4.223 -30.828 1.00 90.50 403 LEU A CA 1
ATOM 3289 C C . LEU A 1 403 ? 21.622 4.067 -30.625 1.00 90.50 403 LEU A C 1
ATOM 3291 O O . LEU A 1 403 ? 22.413 4.596 -31.411 1.00 90.50 403 LEU A O 1
ATOM 3295 N N . ILE A 1 404 ? 22.032 3.350 -29.575 1.00 89.44 404 ILE A N 1
ATOM 3296 C CA . ILE A 1 404 ? 23.443 3.128 -29.230 1.00 89.44 404 ILE A CA 1
ATOM 3297 C C . ILE A 1 404 ? 24.074 2.065 -30.137 1.00 89.44 404 ILE A C 1
ATOM 3299 O O . ILE A 1 404 ? 25.204 2.240 -30.596 1.00 89.44 404 ILE A O 1
ATOM 3303 N N . SER A 1 405 ? 23.350 0.990 -30.450 1.00 86.31 405 SER A N 1
ATOM 3304 C CA . SER A 1 405 ? 23.814 -0.151 -31.248 1.00 86.31 405 SER A CA 1
ATOM 3305 C C . SER A 1 405 ? 23.896 0.141 -32.755 1.00 86.31 405 SER A C 1
ATOM 3307 O O . SER A 1 405 ? 23.485 -0.698 -33.544 1.00 86.31 405 SER A O 1
ATOM 3309 N N . ARG A 1 406 ? 24.463 1.293 -33.164 1.00 73.19 406 ARG A N 1
ATOM 3310 C CA . ARG A 1 406 ? 24.546 1.893 -34.528 1.00 73.19 406 ARG A CA 1
ATOM 3311 C C . ARG A 1 406 ? 24.835 0.963 -35.728 1.00 73.19 406 ARG A C 1
ATOM 3313 O O . ARG A 1 406 ? 24.782 1.409 -36.873 1.00 73.19 406 ARG A O 1
ATOM 3320 N N . THR A 1 407 ? 25.162 -0.304 -35.517 1.00 71.56 407 THR A N 1
ATOM 3321 C CA . THR A 1 407 ? 25.258 -1.329 -36.555 1.00 71.56 407 THR A CA 1
ATOM 3322 C C . THR A 1 407 ? 23.881 -1.629 -37.158 1.00 71.56 407 THR A C 1
ATOM 3324 O O . THR A 1 407 ? 23.013 -2.187 -36.487 1.00 71.56 407 THR A O 1
ATOM 3327 N N . LYS A 1 408 ? 23.700 -1.292 -38.444 1.00 66.00 408 LYS A N 1
ATOM 3328 C CA . LYS A 1 408 ? 22.533 -1.657 -39.268 1.00 66.00 408 LYS A CA 1
ATOM 3329 C C . LYS A 1 408 ? 22.488 -3.174 -39.484 1.00 66.00 408 LYS A C 1
ATOM 3331 O O . LYS A 1 408 ? 22.857 -3.677 -40.541 1.00 66.00 408 LYS A O 1
ATOM 3336 N N . ASN A 1 409 ? 22.088 -3.909 -38.458 1.00 71.00 409 ASN A N 1
ATOM 3337 C CA . ASN A 1 409 ? 21.927 -5.352 -38.526 1.00 71.00 409 ASN A CA 1
ATOM 3338 C C . ASN A 1 409 ? 20.459 -5.700 -38.752 1.00 71.00 409 ASN A C 1
ATOM 3340 O O . ASN A 1 409 ? 19.560 -5.008 -38.281 1.00 71.00 409 ASN A O 1
ATOM 3344 N N . ARG A 1 410 ? 20.223 -6.849 -39.392 1.00 77.88 410 ARG A N 1
ATOM 3345 C CA . ARG A 1 410 ? 18.908 -7.498 -39.552 1.00 77.88 410 ARG A CA 1
ATOM 3346 C C . ARG A 1 410 ? 18.105 -7.593 -38.240 1.00 77.88 410 ARG A C 1
ATOM 3348 O O . ARG A 1 410 ? 16.883 -7.667 -38.262 1.00 77.88 410 ARG A O 1
ATOM 3355 N N . ASN A 1 411 ? 18.785 -7.541 -37.097 1.00 86.00 411 ASN A N 1
ATOM 3356 C CA . ASN A 1 411 ? 18.178 -7.561 -35.767 1.00 86.00 411 ASN A CA 1
ATOM 3357 C C . ASN A 1 411 ? 17.456 -6.252 -35.403 1.00 86.00 411 ASN A C 1
ATOM 3359 O O . ASN A 1 411 ? 16.611 -6.265 -34.515 1.00 86.00 411 ASN A O 1
ATOM 3363 N N . GLN A 1 412 ? 17.735 -5.141 -36.092 1.00 88.75 412 GLN A N 1
ATOM 3364 C CA . GLN A 1 412 ? 17.116 -3.847 -35.803 1.00 88.75 412 GLN A CA 1
ATOM 3365 C C . GLN A 1 412 ? 15.600 -3.870 -36.031 1.00 88.75 412 GLN A C 1
ATOM 3367 O O . GLN A 1 412 ? 14.856 -3.319 -35.228 1.00 88.75 412 GLN A O 1
ATOM 3372 N N . GLU A 1 413 ? 15.123 -4.547 -37.077 1.00 90.12 413 GLU A N 1
ATOM 3373 C CA . GLU A 1 413 ? 13.684 -4.710 -37.325 1.00 90.12 413 GLU A CA 1
ATOM 3374 C C . GLU A 1 413 ? 13.005 -5.514 -36.210 1.00 90.12 413 GLU A C 1
ATOM 3376 O O . GLU A 1 413 ? 11.910 -5.171 -35.768 1.00 90.12 413 GLU A O 1
ATOM 3381 N N . VAL A 1 414 ? 13.677 -6.554 -35.706 1.00 92.38 414 VAL A N 1
ATOM 3382 C CA . VAL A 1 414 ? 13.179 -7.368 -34.589 1.00 92.38 414 VAL A CA 1
ATOM 3383 C C . VAL A 1 414 ? 13.085 -6.525 -33.318 1.00 92.38 414 VAL A C 1
ATOM 3385 O O . VAL A 1 414 ? 12.040 -6.519 -32.670 1.00 92.38 414 VAL A O 1
ATOM 3388 N N . SER A 1 415 ? 14.130 -5.761 -32.996 1.00 92.56 415 SER A N 1
ATOM 3389 C CA . SER A 1 415 ? 14.126 -4.847 -31.850 1.00 92.56 415 SER A CA 1
ATOM 3390 C C . SER A 1 415 ? 13.072 -3.746 -32.000 1.00 92.56 415 SER A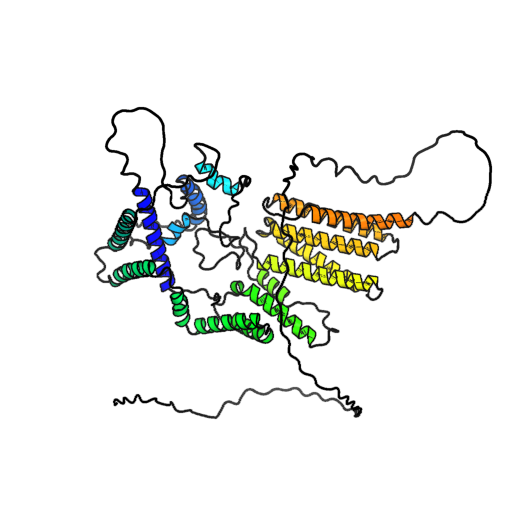 C 1
ATOM 3392 O O . SER A 1 415 ? 12.358 -3.454 -31.045 1.00 92.56 415 SER A O 1
ATOM 3394 N N . ASN A 1 416 ? 12.893 -3.189 -33.202 1.00 93.81 416 ASN A N 1
ATOM 3395 C CA . ASN A 1 416 ? 11.835 -2.217 -33.478 1.00 93.81 416 ASN A CA 1
ATOM 3396 C C . ASN A 1 416 ? 10.446 -2.815 -33.208 1.00 93.81 416 ASN A C 1
ATOM 3398 O O . ASN A 1 416 ? 9.626 -2.209 -32.519 1.00 93.81 416 ASN A O 1
ATOM 3402 N N . ASN A 1 417 ? 10.193 -4.033 -33.688 1.00 96.06 417 ASN A N 1
ATOM 3403 C CA . ASN A 1 417 ? 8.933 -4.726 -33.435 1.00 96.06 417 ASN A CA 1
ATOM 3404 C C . ASN A 1 417 ? 8.699 -4.963 -31.935 1.00 96.06 417 ASN A C 1
ATOM 3406 O O . ASN A 1 417 ? 7.576 -4.791 -31.465 1.00 96.06 417 ASN A O 1
ATOM 3410 N N . GLN A 1 418 ? 9.743 -5.289 -31.166 1.00 96.19 418 GLN A N 1
ATOM 3411 C CA . GLN A 1 418 ? 9.645 -5.430 -29.708 1.00 96.19 418 GLN A CA 1
ATOM 3412 C C . GLN A 1 418 ? 9.285 -4.109 -29.014 1.00 96.19 418 GLN A C 1
ATOM 3414 O O . GLN A 1 418 ? 8.422 -4.097 -28.133 1.00 96.19 418 GLN A O 1
ATOM 3419 N N . VAL A 1 419 ? 9.887 -2.985 -29.423 1.00 96.94 419 VAL A N 1
ATOM 3420 C CA . VAL A 1 419 ? 9.524 -1.663 -28.882 1.00 96.94 419 VAL A CA 1
ATOM 3421 C C . VAL A 1 419 ? 8.059 -1.348 -29.191 1.00 96.94 419 VAL A C 1
ATOM 3423 O O . VAL A 1 419 ? 7.311 -1.001 -28.280 1.00 96.94 419 VAL A O 1
ATOM 3426 N N . ILE A 1 420 ? 7.610 -1.547 -30.437 1.00 97.38 420 ILE A N 1
ATOM 3427 C CA . ILE A 1 420 ? 6.210 -1.316 -30.842 1.00 97.38 420 ILE A CA 1
ATOM 3428 C C . ILE A 1 420 ? 5.244 -2.168 -30.011 1.00 97.38 420 ILE A C 1
ATOM 3430 O O . ILE A 1 420 ? 4.218 -1.661 -29.555 1.00 97.38 420 ILE A O 1
ATOM 3434 N N . GLN A 1 421 ? 5.572 -3.440 -29.764 1.00 97.94 421 GLN A N 1
ATOM 3435 C CA . GLN A 1 421 ? 4.757 -4.323 -28.926 1.00 97.94 421 GLN A CA 1
ATOM 3436 C C . GLN A 1 421 ? 4.615 -3.792 -27.495 1.00 97.94 421 GLN A C 1
ATOM 3438 O O . GLN A 1 421 ? 3.506 -3.781 -26.952 1.00 97.94 421 GLN A O 1
ATOM 3443 N N . HIS A 1 422 ? 5.702 -3.319 -26.882 1.00 98.19 422 HIS A N 1
ATOM 3444 C CA . HIS A 1 422 ? 5.652 -2.751 -25.534 1.00 98.19 422 HIS A CA 1
ATOM 3445 C C . HIS A 1 422 ? 4.936 -1.394 -25.489 1.00 98.19 422 HIS A C 1
ATOM 3447 O O . HIS A 1 422 ? 4.146 -1.172 -24.573 1.00 98.19 422 HIS A O 1
ATOM 3453 N N . LEU A 1 423 ? 5.101 -0.534 -26.499 1.00 98.12 423 LEU A N 1
ATOM 3454 C CA . LEU A 1 423 ? 4.336 0.714 -26.623 1.00 98.12 423 LEU A CA 1
ATOM 3455 C C . LEU A 1 423 ? 2.832 0.445 -26.754 1.00 98.12 423 LEU A C 1
ATOM 3457 O O . LEU A 1 423 ? 2.024 1.084 -26.082 1.00 98.12 423 LEU A O 1
ATOM 3461 N N . HIS A 1 424 ? 2.446 -0.528 -27.582 1.00 98.25 424 HIS A N 1
ATOM 3462 C CA . HIS A 1 424 ? 1.052 -0.944 -27.722 1.00 98.25 424 HIS A CA 1
ATOM 3463 C C . HIS A 1 424 ? 0.503 -1.527 -26.411 1.00 98.25 424 HIS A C 1
ATOM 3465 O O . HIS A 1 424 ? -0.600 -1.181 -25.994 1.00 98.25 424 HIS A O 1
ATOM 3471 N N . SER A 1 425 ? 1.286 -2.366 -25.728 1.00 98.44 425 SER A N 1
ATOM 3472 C CA . SER A 1 425 ? 0.902 -2.949 -24.434 1.00 98.44 425 SER A CA 1
ATOM 3473 C C . SER A 1 425 ? 0.729 -1.880 -23.352 1.00 98.44 425 SER A C 1
ATOM 3475 O O . SER A 1 425 ? -0.231 -1.937 -22.592 1.00 98.44 425 SER A O 1
ATOM 3477 N N . CYS A 1 426 ? 1.592 -0.858 -23.332 1.00 98.50 426 CYS A N 1
ATOM 3478 C CA . CYS A 1 426 ? 1.454 0.309 -22.462 1.00 98.50 426 CYS A CA 1
ATOM 3479 C C . CYS A 1 426 ? 0.151 1.072 -22.749 1.00 98.50 426 CYS A C 1
ATOM 3481 O O . CYS A 1 426 ? -0.643 1.287 -21.836 1.00 98.50 426 CYS A O 1
ATOM 3483 N N . LYS A 1 427 ? -0.119 1.415 -24.019 1.00 98.12 427 LYS A N 1
ATOM 3484 C CA . LYS A 1 427 ? -1.360 2.100 -24.431 1.00 98.12 427 LYS A CA 1
ATOM 3485 C C . LYS A 1 427 ? -2.605 1.301 -24.030 1.00 98.12 427 LYS A C 1
ATOM 3487 O O . LYS A 1 427 ? -3.553 1.881 -23.508 1.00 98.12 427 LYS A O 1
ATOM 3492 N N . LYS A 1 428 ? -2.582 -0.024 -24.218 1.00 98.12 428 LYS A N 1
ATOM 3493 C CA . LYS A 1 428 ? -3.665 -0.924 -23.801 1.00 98.12 428 LYS A CA 1
ATOM 3494 C C . LYS A 1 428 ? -3.864 -0.906 -22.283 1.00 98.12 428 LYS A C 1
ATOM 3496 O O . LYS A 1 428 ? -4.978 -0.676 -21.833 1.00 98.12 428 LYS A O 1
ATOM 3501 N N . ALA A 1 429 ? -2.796 -1.076 -21.506 1.00 98.00 429 ALA A N 1
ATOM 3502 C CA . ALA A 1 429 ? -2.881 -1.054 -20.049 1.00 98.00 429 ALA A CA 1
ATOM 3503 C C . ALA A 1 429 ? -3.395 0.300 -19.519 1.00 98.00 429 ALA A C 1
ATOM 3505 O O . ALA A 1 429 ? -4.184 0.321 -18.584 1.00 98.00 429 ALA A O 1
ATOM 3506 N N . LEU A 1 430 ? -3.026 1.429 -20.139 1.00 97.88 430 LEU A N 1
ATOM 3507 C CA . LEU A 1 430 ? -3.569 2.755 -19.795 1.00 97.88 430 LEU A CA 1
ATOM 3508 C C . LEU A 1 430 ? -5.057 2.912 -20.141 1.00 97.88 430 LEU A C 1
ATOM 3510 O O . LEU A 1 430 ? -5.774 3.621 -19.434 1.00 97.88 430 LEU A O 1
ATOM 3514 N N . ALA A 1 431 ? -5.527 2.270 -21.213 1.00 97.12 431 ALA A N 1
ATOM 3515 C CA . ALA A 1 431 ? -6.955 2.206 -21.512 1.00 97.12 431 ALA A CA 1
ATOM 3516 C C . ALA A 1 431 ? -7.691 1.406 -20.425 1.00 97.12 431 ALA A C 1
ATOM 3518 O O . ALA A 1 431 ? -8.661 1.907 -19.862 1.00 97.12 431 ALA A O 1
ATOM 3519 N N . ASP A 1 432 ? -7.145 0.250 -20.028 1.00 96.69 432 ASP A N 1
ATOM 3520 C CA . ASP A 1 432 ? -7.698 -0.572 -18.944 1.00 96.69 432 ASP A CA 1
ATOM 3521 C C . ASP A 1 432 ? -7.743 0.189 -17.599 1.00 96.69 432 ASP A C 1
ATOM 3523 O O . ASP A 1 432 ? -8.689 0.021 -16.831 1.00 96.69 432 ASP A O 1
ATOM 3527 N N . VAL A 1 433 ? -6.763 1.062 -17.312 1.00 97.06 433 VAL A N 1
ATOM 3528 C CA . VAL A 1 433 ? -6.784 1.970 -16.143 1.00 97.06 433 VAL A CA 1
ATOM 3529 C C . VAL A 1 433 ? -8.006 2.892 -16.184 1.00 97.06 433 VAL A C 1
ATOM 3531 O O . VAL A 1 433 ? -8.721 3.008 -15.189 1.00 97.06 433 VAL A O 1
ATOM 3534 N N . CYS A 1 434 ? -8.260 3.530 -17.332 1.00 95.31 434 CYS A N 1
ATOM 3535 C CA . CYS A 1 434 ? -9.395 4.441 -17.506 1.00 95.31 434 CYS A CA 1
ATOM 3536 C C . CYS A 1 434 ? -10.747 3.718 -17.417 1.00 95.31 434 CYS A C 1
ATOM 3538 O O . CYS A 1 434 ? -11.724 4.301 -16.944 1.00 95.31 434 CYS A O 1
ATOM 3540 N N . ASP A 1 435 ? -10.804 2.467 -17.874 1.00 95.44 435 ASP A N 1
ATOM 3541 C CA . ASP A 1 435 ? -12.022 1.658 -17.853 1.00 95.44 435 ASP A CA 1
ATOM 3542 C C . ASP A 1 435 ? -12.382 1.192 -16.435 1.00 95.44 435 ASP A C 1
ATOM 3544 O O . ASP A 1 435 ? -13.564 1.135 -16.083 1.00 95.44 435 ASP A O 1
ATOM 3548 N N . LYS A 1 436 ? -11.373 0.879 -15.613 1.00 92.81 436 LYS A N 1
ATOM 3549 C CA . LYS A 1 436 ? -11.556 0.335 -14.256 1.00 92.81 436 LYS A CA 1
ATOM 3550 C C . LYS A 1 436 ? -11.858 1.395 -13.217 1.00 92.81 436 LYS A C 1
ATOM 3552 O O . LYS A 1 436 ? -12.751 1.197 -12.394 1.00 92.81 436 LYS A O 1
ATOM 3557 N N . ASP A 1 437 ? -11.148 2.517 -13.266 1.00 91.38 437 ASP A N 1
ATOM 3558 C CA . ASP A 1 437 ? -11.361 3.618 -12.337 1.00 91.38 437 ASP A CA 1
ATOM 3559 C C . ASP A 1 437 ? -11.330 4.951 -13.076 1.00 91.38 437 ASP A C 1
ATOM 3561 O O . ASP A 1 437 ? -10.279 5.468 -13.457 1.00 91.38 437 ASP A O 1
ATOM 3565 N N . LYS A 1 438 ? -12.519 5.528 -13.245 1.00 87.81 438 LYS A N 1
ATOM 3566 C CA . LYS A 1 438 ? -12.691 6.838 -13.877 1.00 87.81 438 LYS A CA 1
ATOM 3567 C C . LYS A 1 438 ? -12.124 7.970 -13.021 1.00 87.81 438 LYS A C 1
ATOM 3569 O O . LYS A 1 438 ? -11.869 9.045 -13.558 1.00 87.81 438 LYS A O 1
ATOM 3574 N N . GLU A 1 439 ? -11.956 7.747 -11.718 1.00 88.56 439 GLU A N 1
ATOM 3575 C CA . GLU A 1 439 ? -11.393 8.719 -10.779 1.00 88.56 439 GLU A CA 1
ATOM 3576 C C . GLU A 1 439 ? -9.866 8.658 -10.734 1.00 88.56 439 GLU A C 1
ATOM 3578 O O . GLU A 1 439 ? -9.230 9.569 -10.202 1.00 88.56 439 GLU A O 1
ATOM 3583 N N . PHE A 1 440 ? -9.252 7.625 -11.315 1.00 94.25 440 PHE A N 1
ATOM 3584 C CA . PHE A 1 440 ? -7.804 7.517 -11.353 1.00 94.25 440 PHE A CA 1
ATOM 3585 C C . PHE A 1 440 ? -7.214 8.574 -12.296 1.00 94.25 440 PHE A C 1
ATOM 3587 O O . PHE A 1 440 ? -7.284 8.481 -13.525 1.00 94.25 440 PHE A O 1
ATOM 3594 N N . VAL A 1 441 ? -6.606 9.604 -11.708 1.00 94.38 441 VAL A N 1
ATOM 3595 C CA . VAL A 1 441 ? -6.003 10.719 -12.443 1.00 94.38 441 VAL A CA 1
ATOM 3596 C C . VAL A 1 441 ? -4.511 10.482 -12.646 1.00 94.38 441 VAL A C 1
ATOM 3598 O O . VAL A 1 441 ? -3.752 10.300 -11.696 1.00 94.38 441 VAL A O 1
ATOM 3601 N N . TYR A 1 442 ? -4.075 10.584 -13.898 1.00 96.31 442 TYR A N 1
ATOM 3602 C CA . TYR A 1 442 ? -2.669 10.641 -14.284 1.00 96.31 442 TYR A CA 1
ATOM 3603 C C . TYR A 1 442 ? -2.471 11.652 -15.419 1.00 96.31 442 TYR A C 1
ATOM 3605 O O . TYR A 1 442 ? -3.418 12.015 -16.124 1.00 96.31 442 TYR A O 1
ATOM 3613 N N . ASP A 1 443 ? -1.237 12.122 -15.604 1.00 97.44 443 ASP A N 1
ATOM 3614 C CA . ASP A 1 443 ? -0.907 13.084 -16.658 1.00 97.44 443 ASP A CA 1
ATOM 3615 C C . ASP A 1 443 ? -0.837 12.388 -18.029 1.00 97.44 443 ASP A C 1
ATOM 3617 O O . ASP A 1 443 ? 0.213 11.916 -18.475 1.00 97.44 443 ASP A O 1
ATOM 3621 N N . LYS A 1 444 ? -1.996 12.304 -18.694 1.00 96.38 444 LYS A N 1
ATOM 3622 C CA . LYS A 1 444 ? -2.149 11.672 -20.014 1.00 96.38 444 LYS A CA 1
ATOM 3623 C C . LYS A 1 444 ? -1.229 12.294 -21.067 1.00 96.38 444 LYS A C 1
ATOM 3625 O O . LYS A 1 444 ? -0.666 11.567 -21.882 1.00 96.38 444 LYS A O 1
ATOM 3630 N N . LEU A 1 445 ? -1.059 13.619 -21.034 1.00 96.94 445 LEU A N 1
ATOM 3631 C CA . LEU A 1 445 ? -0.248 14.348 -22.011 1.00 96.94 445 LEU A CA 1
ATOM 3632 C C . LEU A 1 445 ? 1.234 14.033 -21.834 1.00 96.94 445 LEU A C 1
ATOM 3634 O O . LEU A 1 445 ? 1.932 13.798 -22.819 1.00 96.94 445 LEU A O 1
ATOM 3638 N N . LEU A 1 446 ? 1.709 13.993 -20.587 1.00 97.81 446 LEU A N 1
ATOM 3639 C CA . LEU A 1 446 ? 3.094 13.638 -20.295 1.00 97.81 446 LEU A CA 1
ATOM 3640 C C . LEU A 1 446 ? 3.433 12.238 -20.819 1.00 97.81 446 LEU A C 1
ATOM 3642 O O . LEU A 1 446 ? 4.415 12.083 -21.543 1.00 97.81 446 LEU A O 1
ATOM 3646 N N . ILE A 1 447 ? 2.596 11.242 -20.518 1.00 97.75 447 ILE A N 1
ATOM 3647 C CA . ILE A 1 447 ? 2.840 9.857 -20.945 1.00 97.75 447 ILE A CA 1
ATOM 3648 C C . ILE A 1 447 ? 2.755 9.726 -22.469 1.00 97.75 447 ILE A C 1
ATOM 3650 O O . ILE A 1 447 ? 3.596 9.074 -23.084 1.00 97.75 447 ILE A O 1
ATOM 3654 N N . GLN A 1 448 ? 1.784 10.380 -23.110 1.00 97.38 448 GLN A N 1
ATOM 3655 C CA . GLN A 1 448 ? 1.672 10.362 -24.568 1.00 97.38 448 GLN A CA 1
ATOM 3656 C C . GLN A 1 448 ? 2.902 10.981 -25.243 1.00 97.38 448 GLN A C 1
ATOM 3658 O O . GLN A 1 448 ? 3.407 10.427 -26.218 1.00 97.38 448 GLN A O 1
ATOM 3663 N N . ASN A 1 449 ? 3.423 12.084 -24.704 1.00 97.81 449 ASN A N 1
ATOM 3664 C CA . ASN A 1 449 ? 4.647 12.701 -25.209 1.00 97.81 449 ASN A CA 1
ATOM 3665 C C . ASN A 1 449 ? 5.861 11.774 -25.057 1.00 97.81 449 ASN A C 1
ATOM 3667 O O . ASN A 1 449 ? 6.657 11.675 -25.988 1.00 97.81 449 ASN A O 1
ATOM 3671 N N . GLN A 1 450 ? 5.972 11.053 -23.938 1.00 97.75 450 GLN A N 1
ATOM 3672 C CA . GLN A 1 450 ? 7.035 10.063 -23.721 1.00 97.75 450 GLN A CA 1
ATOM 3673 C C . GLN A 1 450 ? 6.937 8.883 -24.699 1.00 97.75 450 GLN A C 1
ATOM 3675 O O . GLN A 1 450 ? 7.943 8.469 -25.276 1.00 97.75 450 GLN A O 1
ATOM 3680 N N . LEU A 1 451 ? 5.726 8.377 -24.956 1.00 97.69 451 LEU A N 1
ATOM 3681 C CA . LEU A 1 451 ? 5.491 7.330 -25.956 1.00 97.69 451 LEU A CA 1
ATOM 3682 C C . LEU A 1 451 ? 5.892 7.800 -27.365 1.00 97.69 451 LEU A C 1
ATOM 3684 O O . LEU A 1 451 ? 6.581 7.076 -28.082 1.00 97.69 451 LEU A O 1
ATOM 3688 N N . LEU A 1 452 ? 5.519 9.028 -27.744 1.00 97.50 452 LEU A N 1
ATOM 3689 C CA . LEU A 1 452 ? 5.907 9.630 -29.025 1.00 97.50 452 LEU A CA 1
ATOM 3690 C C . LEU A 1 452 ? 7.421 9.838 -29.135 1.00 97.50 452 LEU A C 1
ATOM 3692 O O . LEU A 1 452 ? 7.984 9.720 -30.222 1.00 97.50 452 LEU A O 1
ATOM 3696 N N . GLU A 1 453 ? 8.096 10.165 -28.035 1.00 97.25 453 GLU A N 1
ATOM 3697 C CA . GLU A 1 453 ? 9.550 10.296 -28.019 1.00 97.25 453 GLU A CA 1
ATOM 3698 C C . GLU A 1 453 ? 10.240 8.950 -28.282 1.00 97.25 453 GLU A C 1
ATOM 3700 O O . GLU A 1 453 ? 11.156 8.889 -29.106 1.00 97.25 453 GLU A O 1
ATOM 3705 N N . CYS A 1 454 ? 9.747 7.865 -27.676 1.00 96.69 454 CYS A N 1
ATOM 3706 C CA . CYS A 1 454 ? 10.223 6.507 -27.954 1.00 96.69 454 CYS A CA 1
ATOM 3707 C C . CYS A 1 454 ? 10.049 6.146 -29.440 1.00 96.69 454 CYS A C 1
ATOM 3709 O O . CYS A 1 454 ? 10.996 5.683 -30.078 1.00 96.69 454 CYS A O 1
ATOM 3711 N N . GLU A 1 455 ? 8.874 6.425 -30.021 1.00 96.12 455 GLU A N 1
ATOM 3712 C CA . GLU A 1 455 ? 8.594 6.196 -31.449 1.00 96.12 455 GLU A CA 1
ATOM 3713 C C . GLU A 1 455 ? 9.551 7.006 -32.346 1.00 96.12 455 GLU A C 1
ATOM 3715 O O . GLU A 1 455 ? 10.147 6.470 -33.283 1.00 96.12 455 GLU A O 1
ATOM 3720 N N . LYS A 1 456 ? 9.780 8.290 -32.037 1.00 95.75 456 LYS A N 1
ATOM 3721 C CA . LYS A 1 456 ? 10.709 9.147 -32.796 1.00 95.75 456 LYS A CA 1
ATOM 3722 C C . LYS A 1 456 ? 12.139 8.608 -32.792 1.00 95.75 456 LYS A C 1
ATOM 3724 O O . LYS A 1 456 ? 12.797 8.646 -33.837 1.00 95.75 456 LYS A O 1
ATOM 3729 N N . ARG A 1 457 ? 12.636 8.106 -31.655 1.00 94.25 457 ARG A N 1
ATOM 3730 C CA . ARG A 1 457 ? 13.997 7.543 -31.557 1.00 94.25 457 ARG A CA 1
ATOM 3731 C C . ARG A 1 457 ? 14.173 6.329 -32.463 1.00 94.25 457 ARG A C 1
ATOM 3733 O O . ARG A 1 457 ? 15.204 6.224 -33.124 1.00 94.25 457 ARG A O 1
ATOM 3740 N N . MET A 1 458 ? 13.150 5.481 -32.570 1.00 92.44 458 MET A N 1
ATOM 3741 C CA . MET A 1 458 ? 13.181 4.327 -33.470 1.00 92.44 458 MET A CA 1
ATOM 3742 C C . MET A 1 458 ? 13.377 4.743 -34.935 1.00 92.44 458 MET A C 1
ATOM 3744 O O . MET A 1 458 ? 14.305 4.267 -35.590 1.00 92.44 458 MET A O 1
ATOM 3748 N N . TYR A 1 459 ? 12.563 5.675 -35.443 1.00 90.69 459 TYR A N 1
ATOM 3749 C CA . TYR A 1 459 ? 12.591 6.074 -36.861 1.00 90.69 459 TYR A CA 1
ATOM 3750 C C . TYR A 1 459 ? 13.745 7.014 -37.230 1.00 90.69 459 TYR A C 1
ATOM 3752 O O . TYR A 1 459 ? 14.171 7.054 -38.386 1.00 90.69 459 TYR A O 1
ATOM 3760 N N . SER A 1 460 ? 14.302 7.749 -36.262 1.00 87.81 460 SER A N 1
ATOM 3761 C CA . SER A 1 460 ? 15.434 8.657 -36.509 1.00 87.81 460 SER A CA 1
ATOM 3762 C C . SER A 1 460 ? 16.679 7.915 -37.014 1.00 87.81 460 SER A C 1
ATOM 3764 O O . SER A 1 460 ? 17.445 8.453 -37.816 1.00 87.81 460 SER A O 1
ATOM 3766 N N . SER A 1 461 ? 16.851 6.656 -36.604 1.00 74.25 461 SER A N 1
ATOM 3767 C CA . SER A 1 461 ? 17.945 5.793 -37.061 1.00 74.25 461 SER A CA 1
ATOM 3768 C C . SER A 1 461 ? 17.874 5.466 -38.564 1.00 74.25 461 SER A C 1
ATOM 3770 O O . SER A 1 461 ? 18.906 5.343 -39.226 1.00 74.25 461 SER A O 1
ATOM 3772 N N . THR A 1 462 ? 16.668 5.393 -39.135 1.00 75.75 462 THR A N 1
ATOM 3773 C CA . THR A 1 462 ? 16.442 5.074 -40.553 1.00 75.75 462 THR A CA 1
ATOM 3774 C C . THR A 1 462 ? 16.767 6.253 -41.472 1.00 75.75 462 THR A C 1
ATOM 3776 O O . THR A 1 462 ? 17.207 6.050 -42.599 1.00 75.75 462 THR A O 1
ATOM 3779 N N . LEU A 1 463 ? 16.604 7.497 -41.013 1.00 75.88 463 LEU A N 1
ATOM 3780 C CA . LEU A 1 463 ? 16.821 8.680 -41.857 1.00 75.88 463 LEU A CA 1
ATOM 3781 C C . LEU A 1 463 ? 18.309 8.996 -42.073 1.00 75.88 463 LEU A C 1
ATOM 3783 O O . LEU A 1 463 ? 18.709 9.356 -43.179 1.00 75.88 463 LEU A O 1
ATOM 3787 N N . GLN A 1 464 ? 19.158 8.787 -41.062 1.00 71.06 464 GLN A N 1
ATOM 3788 C CA . GLN A 1 464 ? 20.609 9.023 -41.176 1.00 71.06 464 GLN A CA 1
ATOM 3789 C C . GLN A 1 464 ? 21.301 8.044 -42.141 1.00 71.06 464 GLN A C 1
ATOM 3791 O O . GLN A 1 464 ? 22.375 8.317 -42.666 1.00 71.06 464 GLN A O 1
ATOM 3796 N N . SER A 1 465 ? 20.662 6.905 -42.407 1.00 63.94 465 SER A N 1
ATOM 3797 C CA . SER A 1 465 ? 21.143 5.855 -43.299 1.00 63.94 465 SER A CA 1
ATOM 3798 C C . SER A 1 465 ? 21.208 6.267 -44.772 1.00 63.94 465 SER A C 1
ATOM 3800 O O . SER A 1 465 ? 22.115 5.819 -45.473 1.00 63.94 465 SER A O 1
ATOM 3802 N N . ASN A 1 466 ? 20.255 7.083 -45.230 1.00 66.50 466 ASN A N 1
ATOM 3803 C CA . ASN A 1 466 ? 20.022 7.315 -46.659 1.00 66.50 466 ASN A CA 1
ATOM 3804 C C . ASN A 1 466 ? 20.611 8.645 -47.162 1.00 66.50 466 ASN A C 1
ATOM 3806 O O . ASN A 1 466 ? 20.692 8.854 -48.366 1.00 66.50 466 ASN A O 1
ATOM 3810 N N . GLY A 1 467 ? 21.056 9.529 -46.261 1.00 64.88 467 GLY A N 1
ATOM 3811 C CA . GLY A 1 467 ? 21.564 10.862 -46.610 1.00 64.88 467 GLY A CA 1
ATOM 3812 C C . GLY A 1 467 ? 23.037 10.939 -47.034 1.00 64.88 467 GLY A C 1
ATOM 3813 O O . GLY A 1 467 ? 23.470 12.008 -47.440 1.00 64.88 467 GLY A O 1
ATOM 3814 N N . ASN A 1 468 ? 23.808 9.846 -46.955 1.00 56.31 468 ASN A N 1
ATOM 3815 C CA . ASN A 1 468 ? 25.260 9.859 -47.213 1.00 56.31 468 ASN A CA 1
ATOM 3816 C C . ASN A 1 468 ? 25.678 9.214 -48.552 1.00 56.31 468 ASN A C 1
ATOM 3818 O O . ASN A 1 468 ? 26.848 8.900 -48.745 1.00 56.31 468 ASN A O 1
ATOM 3822 N N . ILE A 1 469 ? 24.731 9.023 -49.479 1.00 56.38 469 ILE A N 1
ATOM 3823 C CA . ILE A 1 469 ? 24.986 8.581 -50.863 1.00 56.38 469 ILE A CA 1
ATOM 3824 C C . ILE A 1 469 ? 24.592 9.711 -51.829 1.00 56.38 469 ILE A C 1
ATOM 3826 O O . ILE A 1 469 ? 23.804 9.527 -52.750 1.00 56.38 469 ILE A O 1
ATOM 3830 N N . ILE A 1 470 ? 25.097 10.921 -51.592 1.00 53.06 470 ILE A N 1
ATOM 3831 C CA . ILE A 1 470 ? 25.199 11.933 -52.646 1.00 53.06 470 ILE A CA 1
ATOM 3832 C C . ILE A 1 470 ? 26.683 12.225 -52.777 1.00 53.06 470 ILE A C 1
ATOM 3834 O O . ILE A 1 470 ? 27.284 12.885 -51.931 1.00 53.06 470 ILE A O 1
ATOM 3838 N N . GLY A 1 471 ? 27.264 11.612 -53.807 1.00 49.78 471 GLY A N 1
ATOM 3839 C CA . GLY A 1 471 ? 28.653 11.771 -54.187 1.00 49.78 471 GLY A CA 1
ATOM 3840 C C . GLY A 1 471 ? 28.975 13.238 -54.418 1.00 49.78 471 GLY A C 1
ATOM 3841 O O . GLY A 1 471 ? 28.397 13.895 -55.281 1.00 49.78 471 GLY A O 1
ATOM 3842 N N . VAL A 1 472 ? 29.927 13.729 -53.635 1.00 56.81 472 VAL A N 1
ATOM 3843 C CA . VAL A 1 472 ? 30.825 14.787 -54.072 1.00 56.81 472 VAL A CA 1
ATOM 3844 C C . VAL A 1 472 ? 31.887 14.077 -54.897 1.00 56.81 472 VAL A C 1
ATOM 3846 O O . VAL A 1 472 ? 32.860 13.601 -54.336 1.00 56.81 472 VAL A O 1
ATOM 3849 N N . ASP A 1 473 ? 31.623 13.925 -56.190 1.00 52.28 473 ASP A N 1
ATOM 3850 C CA . ASP A 1 473 ? 32.625 13.704 -57.232 1.00 52.28 473 ASP A CA 1
ATOM 3851 C C . ASP A 1 473 ? 31.979 14.021 -58.588 1.00 52.28 473 ASP A C 1
ATOM 3853 O O . ASP A 1 473 ? 30.954 13.441 -58.942 1.00 52.28 473 ASP A O 1
ATOM 3857 N N . GLY A 1 474 ? 32.602 14.923 -59.350 1.00 52.41 474 GLY A N 1
ATOM 3858 C CA . GLY A 1 474 ? 32.468 14.927 -60.809 1.00 52.41 474 GLY A CA 1
ATOM 3859 C C . GLY A 1 474 ? 31.634 16.036 -61.448 1.00 52.41 474 GLY A C 1
ATOM 3860 O O . GLY A 1 474 ? 30.495 15.816 -61.829 1.00 52.41 474 GLY A O 1
ATOM 3861 N N . GLU A 1 475 ? 32.289 17.181 -61.625 1.00 49.69 475 GLU A N 1
ATOM 3862 C CA . GLU A 1 475 ? 32.473 17.865 -62.916 1.00 49.69 475 GLU A CA 1
ATOM 3863 C C . GLU A 1 475 ? 31.285 18.431 -63.720 1.00 49.69 475 GLU A C 1
ATOM 3865 O O . GLU A 1 475 ? 30.255 17.825 -64.000 1.00 49.69 475 GLU A O 1
ATOM 3870 N N . GLU A 1 476 ? 31.531 19.667 -64.153 1.00 52.84 476 GLU A N 1
ATOM 3871 C CA . GLU A 1 476 ? 30.788 20.443 -65.127 1.00 52.84 476 GLU A CA 1
ATOM 3872 C C . GLU A 1 476 ? 30.586 19.683 -66.447 1.00 52.84 476 GLU A C 1
ATOM 3874 O O . GLU A 1 476 ? 31.510 19.562 -67.245 1.00 52.84 476 GLU A O 1
ATOM 3879 N N . GLU A 1 477 ? 29.346 19.331 -66.781 1.00 45.56 477 GLU A N 1
ATOM 3880 C CA . GLU A 1 477 ? 28.954 19.239 -68.187 1.00 45.56 477 GLU A CA 1
ATOM 3881 C C . GLU A 1 477 ? 27.602 19.912 -68.437 1.00 45.56 477 GLU A C 1
ATOM 3883 O O . GLU A 1 477 ? 26.518 19.438 -68.100 1.00 45.56 477 GLU A O 1
ATOM 3888 N N . LYS A 1 478 ? 27.689 21.076 -69.087 1.00 56.44 478 LYS A N 1
ATOM 3889 C CA . LYS A 1 478 ? 26.609 21.650 -69.887 1.00 56.44 478 LYS A CA 1
ATOM 3890 C C . LYS A 1 478 ? 26.161 20.605 -70.912 1.00 56.44 478 LYS A C 1
ATOM 3892 O O . LYS A 1 478 ? 26.994 20.223 -71.729 1.00 56.44 478 LYS A O 1
ATOM 3897 N N . LYS A 1 479 ? 24.856 20.311 -71.002 1.00 45.69 479 LYS A N 1
ATOM 3898 C CA . LYS A 1 479 ? 24.070 20.397 -72.256 1.00 45.69 479 LYS A CA 1
ATOM 3899 C C . LYS A 1 479 ? 22.626 19.883 -72.130 1.00 45.69 479 LYS A C 1
ATOM 3901 O O . LYS A 1 479 ? 22.364 18.792 -71.658 1.00 45.69 479 LYS A O 1
ATOM 3906 N N . HIS A 1 480 ? 21.758 20.700 -72.723 1.00 43.91 480 HIS A N 1
ATOM 3907 C CA . HIS A 1 480 ? 20.570 20.388 -73.521 1.00 43.91 480 HIS A CA 1
ATOM 3908 C C . HIS A 1 480 ? 19.318 19.715 -72.928 1.00 43.91 480 HIS A C 1
ATOM 3910 O O . HIS A 1 480 ? 19.236 18.526 -72.659 1.00 43.91 480 HIS A O 1
ATOM 3916 N N . ILE A 1 481 ? 18.289 20.565 -72.929 1.00 48.03 481 ILE A N 1
ATOM 3917 C CA . ILE A 1 481 ? 16.844 20.351 -73.014 1.00 48.03 481 ILE A CA 1
ATOM 3918 C C . ILE A 1 481 ? 16.446 19.411 -74.169 1.00 48.03 481 ILE A C 1
ATOM 3920 O O . ILE A 1 481 ? 16.774 19.708 -75.318 1.00 48.03 481 ILE A O 1
ATOM 3924 N N . SER A 1 482 ? 15.642 18.390 -73.849 1.00 48.09 482 SER A N 1
ATOM 3925 C CA . SER A 1 482 ? 14.478 17.874 -74.610 1.00 48.09 482 SER A CA 1
ATOM 3926 C C . SER A 1 482 ? 13.833 16.749 -73.777 1.00 48.09 482 SER A C 1
ATOM 3928 O O . SER A 1 482 ? 14.470 15.733 -73.535 1.00 48.09 482 SER A O 1
ATOM 3930 N N . SER A 1 483 ? 12.716 16.957 -73.077 1.00 47.91 483 SER A N 1
ATOM 3931 C CA . SER A 1 483 ? 11.348 16.678 -73.548 1.00 47.91 483 SER A CA 1
ATOM 3932 C C . SER A 1 483 ? 11.213 15.434 -74.439 1.00 47.91 483 SER A C 1
ATOM 3934 O O . SER A 1 483 ? 11.354 15.561 -75.648 1.00 47.91 483 SER A O 1
ATOM 3936 N N . GLU A 1 484 ? 10.870 14.283 -73.857 1.00 43.19 484 GLU A N 1
ATOM 3937 C CA . GLU A 1 484 ? 9.744 13.457 -74.322 1.00 43.19 484 GLU A CA 1
ATOM 3938 C C . GLU A 1 484 ? 9.421 12.322 -73.341 1.00 43.19 484 GLU A C 1
ATOM 3940 O O . GLU A 1 484 ? 10.268 11.812 -72.611 1.00 43.19 484 GLU A O 1
ATOM 3945 N N . SER A 1 485 ? 8.130 12.027 -73.302 1.00 49.53 485 SER A N 1
ATOM 3946 C CA . SER A 1 485 ? 7.405 10.998 -72.571 1.00 49.53 485 SER A CA 1
ATOM 3947 C C . SER A 1 485 ? 7.805 9.576 -72.969 1.00 49.53 485 SER A C 1
ATOM 3949 O O . SER A 1 485 ? 8.023 9.319 -74.145 1.00 49.53 485 SER A O 1
ATOM 3951 N N . ASP A 1 486 ? 7.798 8.632 -72.023 1.00 34.31 486 ASP A N 1
ATOM 3952 C CA . ASP A 1 486 ? 6.809 7.545 -72.034 1.00 34.31 486 ASP A CA 1
ATOM 3953 C C . ASP A 1 486 ? 6.949 6.574 -70.850 1.00 34.31 486 ASP A C 1
ATOM 3955 O O . ASP A 1 486 ? 8.001 6.370 -70.250 1.00 34.31 486 ASP A O 1
ATOM 3959 N N . SER A 1 487 ? 5.785 6.019 -70.525 1.00 47.84 487 SER A N 1
ATOM 3960 C CA . SER A 1 487 ? 5.426 4.971 -69.569 1.00 47.84 487 SER A CA 1
ATOM 3961 C C . SER A 1 487 ? 6.348 3.746 -69.503 1.00 47.84 487 SER A C 1
ATOM 3963 O O . SER A 1 487 ? 6.850 3.336 -70.543 1.00 47.84 487 SER A O 1
ATOM 3965 N N . ILE A 1 488 ? 6.393 3.061 -68.340 1.00 36.69 488 ILE A N 1
ATOM 3966 C CA . ILE A 1 488 ? 6.016 1.630 -68.169 1.00 36.69 488 ILE A CA 1
ATOM 3967 C C . ILE A 1 488 ? 6.294 1.099 -66.731 1.00 36.69 488 ILE A C 1
ATOM 3969 O O . ILE A 1 488 ? 7.395 1.183 -66.203 1.00 36.69 488 ILE A O 1
ATOM 3973 N N . THR A 1 489 ? 5.222 0.540 -66.149 1.00 37.44 489 THR A N 1
ATOM 3974 C CA . THR A 1 489 ? 5.066 -0.538 -65.136 1.00 37.44 489 THR A CA 1
ATOM 3975 C C . THR A 1 489 ? 5.699 -0.490 -63.735 1.00 37.44 489 THR A C 1
ATOM 3977 O O . THR A 1 489 ? 6.866 -0.804 -63.526 1.00 37.44 489 THR A O 1
ATOM 3980 N N . ASN A 1 490 ? 4.791 -0.329 -62.764 1.00 38.44 490 ASN A N 1
ATOM 3981 C CA . ASN A 1 490 ? 4.608 -1.143 -61.550 1.00 38.44 490 ASN A CA 1
ATOM 3982 C C . ASN A 1 490 ? 5.331 -2.506 -61.512 1.00 38.44 490 ASN A C 1
ATOM 3984 O O . ASN A 1 490 ? 5.039 -3.371 -62.338 1.00 38.44 490 ASN A O 1
ATOM 3988 N N . ASN A 1 491 ? 6.111 -2.743 -60.450 1.00 37.59 491 ASN A N 1
ATOM 3989 C CA . ASN A 1 491 ? 5.914 -3.855 -59.502 1.00 37.59 491 ASN A CA 1
ATOM 3990 C C . ASN A 1 491 ? 7.002 -3.856 -58.414 1.00 37.59 491 ASN A C 1
ATOM 3992 O O . ASN A 1 491 ? 8.186 -3.845 -58.738 1.00 37.59 491 ASN A O 1
ATOM 3996 N N . GLY A 1 492 ? 6.612 -3.972 -57.138 1.00 31.61 492 GLY A N 1
ATOM 3997 C CA . GLY A 1 492 ? 7.559 -4.341 -56.078 1.00 31.61 492 GLY A CA 1
ATOM 3998 C C . GLY A 1 492 ? 7.202 -3.900 -54.659 1.00 31.61 492 GLY A C 1
ATOM 3999 O O . GLY A 1 492 ? 7.902 -3.067 -54.101 1.00 31.61 492 GLY A O 1
ATOM 4000 N N . ASN A 1 493 ? 6.129 -4.471 -54.100 1.00 43.22 493 ASN A N 1
ATOM 4001 C CA . ASN A 1 493 ? 5.826 -4.664 -52.672 1.00 43.22 493 ASN A CA 1
ATOM 4002 C C . ASN A 1 493 ? 6.673 -3.884 -51.646 1.00 43.22 493 ASN A C 1
ATOM 4004 O O . ASN A 1 493 ? 7.699 -4.370 -51.169 1.00 43.22 493 ASN A O 1
ATOM 4008 N N . SER A 1 494 ? 6.144 -2.745 -51.201 1.00 34.66 494 SER A N 1
ATOM 4009 C CA . SER A 1 494 ? 6.426 -2.200 -49.872 1.00 34.66 494 SER A CA 1
ATOM 4010 C C . SER A 1 494 ? 5.228 -2.531 -48.972 1.00 34.66 494 SER A C 1
ATOM 4012 O O . SER A 1 494 ? 4.095 -2.375 -49.433 1.00 34.66 494 SER A O 1
ATOM 4014 N N . PRO A 1 495 ? 5.411 -3.036 -47.738 1.00 39.56 495 PRO A N 1
ATOM 4015 C CA . PRO A 1 495 ? 4.288 -3.265 -46.842 1.00 39.56 495 PRO A CA 1
ATOM 4016 C C . PRO A 1 495 ? 3.744 -1.907 -46.384 1.00 39.56 495 PRO A C 1
ATOM 4018 O O . PRO A 1 495 ? 4.336 -1.234 -45.541 1.00 39.56 495 PRO A O 1
ATOM 4021 N N . GLU A 1 496 ? 2.611 -1.502 -46.957 1.00 33.59 496 GLU A N 1
ATOM 4022 C CA . GLU A 1 496 ? 1.776 -0.428 -46.424 1.00 33.59 496 GLU A CA 1
ATOM 4023 C C . GLU A 1 496 ? 1.338 -0.814 -45.005 1.00 33.59 496 GLU A C 1
ATOM 4025 O O . GLU A 1 496 ? 0.432 -1.624 -44.802 1.00 33.59 496 GLU A O 1
ATOM 4030 N N . TYR A 1 497 ? 2.000 -0.250 -43.996 1.00 43.81 497 TYR A N 1
ATOM 4031 C CA . TYR A 1 497 ? 1.454 -0.232 -42.646 1.00 43.81 497 TYR A CA 1
ATOM 4032 C C . TYR A 1 497 ? 0.243 0.711 -42.632 1.00 43.81 497 TYR A C 1
ATOM 4034 O O . TYR A 1 497 ? 0.332 1.824 -43.161 1.00 43.81 497 TYR A O 1
ATOM 4042 N N . PRO A 1 498 ? -0.889 0.321 -42.021 1.00 36.75 498 PRO A N 1
ATOM 4043 C CA . PRO A 1 498 ? -2.074 1.160 -41.990 1.00 36.75 498 PRO A CA 1
ATOM 4044 C C . PRO A 1 498 ? -1.817 2.383 -41.102 1.00 36.75 498 PRO A C 1
ATOM 4046 O O . PRO A 1 498 ? -1.949 2.341 -39.882 1.00 36.75 498 PRO A O 1
ATOM 4049 N N . SER A 1 499 ? -1.504 3.510 -41.743 1.00 40.88 4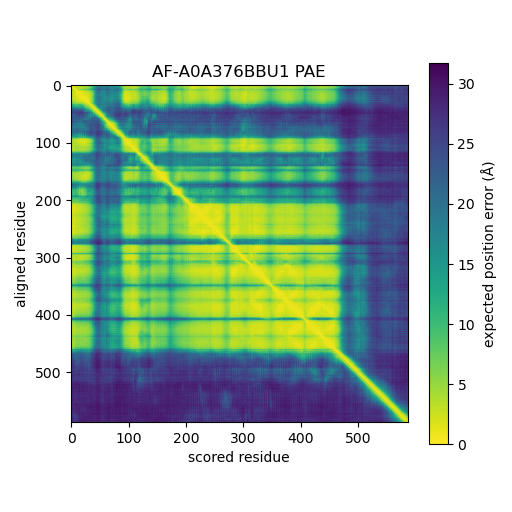99 SER A N 1
ATOM 4050 C CA . SER A 1 499 ? -1.434 4.850 -41.144 1.00 40.88 499 SER A CA 1
ATOM 4051 C C . SER A 1 499 ? -2.815 5.390 -40.711 1.00 40.88 499 SER A C 1
ATOM 4053 O O . SER A 1 499 ? -2.946 6.568 -40.383 1.00 40.88 499 SER A O 1
ATOM 4055 N N . SER A 1 500 ? -3.866 4.563 -40.713 1.00 36.34 500 SER A N 1
ATOM 4056 C CA . SER A 1 500 ? -5.256 4.979 -40.487 1.00 36.34 500 SER A CA 1
ATOM 4057 C C . SER A 1 500 ? -5.805 4.696 -39.084 1.00 36.34 500 SER A C 1
ATOM 4059 O O . SER A 1 500 ? -6.956 5.030 -38.821 1.00 36.34 500 SER A O 1
ATOM 4061 N N . PHE A 1 501 ? -5.017 4.163 -38.142 1.00 40.62 501 PHE A N 1
ATOM 4062 C CA . PHE A 1 501 ? -5.535 3.893 -36.787 1.00 40.62 501 PHE A CA 1
ATOM 4063 C C . PHE A 1 501 ? -5.688 5.143 -35.893 1.00 40.62 501 PHE A C 1
ATOM 4065 O O . PHE A 1 501 ? -6.236 5.048 -34.800 1.00 40.62 501 PHE A O 1
ATOM 4072 N N . TYR A 1 502 ? -5.249 6.322 -36.350 1.00 46.91 502 TYR A N 1
ATOM 4073 C CA . TYR A 1 502 ? -5.366 7.586 -35.604 1.00 46.91 502 TYR A CA 1
ATOM 4074 C C . TYR A 1 502 ? -6.552 8.476 -36.022 1.00 46.91 502 TYR A C 1
ATOM 4076 O O . TYR A 1 502 ? -6.689 9.570 -35.487 1.00 46.91 502 TYR A O 1
ATOM 4084 N N . ALA A 1 503 ? -7.429 8.038 -36.934 1.00 38.66 503 ALA A N 1
ATOM 4085 C CA . ALA A 1 503 ? -8.494 8.893 -37.482 1.00 38.66 503 ALA A CA 1
ATOM 4086 C C . ALA A 1 503 ? -9.919 8.608 -36.959 1.00 38.66 503 ALA A C 1
ATOM 4088 O O . ALA A 1 503 ? -10.883 9.137 -37.506 1.00 38.66 503 ALA A O 1
ATOM 4089 N N . SER A 1 504 ? -10.098 7.793 -35.916 1.00 35.91 504 SER A N 1
ATOM 4090 C CA . SER A 1 504 ? -11.447 7.478 -35.411 1.00 35.91 504 SER A CA 1
ATOM 4091 C C . SER A 1 504 ? -11.512 7.253 -33.899 1.00 35.91 504 SER A C 1
ATOM 4093 O O . SER A 1 504 ? -12.136 6.308 -33.423 1.00 35.91 504 SER A O 1
ATOM 4095 N N . ALA A 1 505 ? -10.891 8.156 -33.141 1.00 37.06 505 ALA A N 1
ATOM 4096 C CA . ALA A 1 505 ? -11.358 8.514 -31.806 1.00 37.06 505 ALA A CA 1
ATOM 4097 C C . ALA A 1 505 ? -11.787 9.984 -31.888 1.00 37.06 505 ALA A C 1
ATOM 4099 O O . ALA A 1 505 ? -10.967 10.862 -32.130 1.00 37.06 505 ALA A O 1
ATOM 4100 N N . SER A 1 506 ? -13.095 10.200 -31.814 1.00 36.38 506 SER A N 1
ATOM 4101 C CA . SER A 1 506 ? -13.799 11.474 -31.950 1.00 36.38 506 SER A CA 1
ATOM 4102 C C . SER A 1 506 ? -13.137 12.630 -31.190 1.00 36.38 506 SER A C 1
ATOM 4104 O O . SER A 1 506 ? -12.937 12.540 -29.982 1.00 36.38 506 SER A O 1
ATOM 4106 N N . GLU A 1 507 ? -12.897 13.731 -31.903 1.00 40.28 507 GLU A N 1
ATOM 4107 C CA . GLU A 1 507 ? -12.496 15.057 -31.400 1.00 40.28 507 GLU A CA 1
ATOM 4108 C C . GLU A 1 507 ? -13.614 15.807 -30.639 1.00 40.28 507 GLU A C 1
ATOM 4110 O O . GLU A 1 507 ? -13.468 16.991 -30.340 1.00 40.28 507 GLU A O 1
ATOM 4115 N N . ASP A 1 508 ? -14.716 15.150 -30.279 1.00 40.19 508 ASP A N 1
ATOM 4116 C CA . ASP A 1 508 ? -15.805 15.793 -29.544 1.00 40.19 508 ASP A CA 1
ATOM 4117 C C . ASP A 1 508 ? -15.620 15.629 -28.024 1.00 40.19 508 ASP A C 1
ATOM 4119 O O . ASP A 1 508 ? -15.528 14.517 -27.510 1.00 40.19 508 ASP A O 1
ATOM 4123 N N . GLU A 1 509 ? -15.601 16.773 -27.329 1.00 42.12 509 GLU A N 1
ATOM 4124 C CA . GLU A 1 509 ? -15.480 16.995 -25.873 1.00 42.12 509 GLU A CA 1
ATOM 4125 C C . GLU A 1 509 ? -14.064 17.051 -25.259 1.00 42.12 509 GLU A C 1
ATOM 4127 O O . GLU A 1 509 ? -13.753 16.394 -24.268 1.00 42.12 509 GLU A O 1
ATOM 4132 N N . PHE A 1 510 ? -13.233 17.987 -25.731 1.00 36.66 510 PHE A N 1
ATOM 4133 C CA . PHE A 1 510 ? -12.255 18.654 -24.857 1.00 36.66 510 PHE A CA 1
ATOM 4134 C C . PHE A 1 510 ? -12.623 20.130 -24.668 1.00 36.66 510 PHE A C 1
ATOM 4136 O O . PHE A 1 510 ? -12.039 21.033 -25.267 1.00 36.66 510 PHE A O 1
ATOM 4143 N N . GLU A 1 511 ? -13.593 20.391 -23.787 1.00 35.22 511 GLU A N 1
ATOM 4144 C CA . GLU A 1 511 ? -13.780 21.724 -23.212 1.00 35.22 511 GLU A CA 1
ATOM 4145 C C . GLU A 1 511 ? -12.589 22.035 -22.295 1.00 35.22 511 GLU A C 1
ATOM 4147 O O . GLU A 1 511 ? -12.489 21.596 -21.147 1.00 35.22 511 GLU A O 1
ATOM 4152 N N . THR A 1 512 ? -11.641 22.804 -22.826 1.00 35.75 512 THR A N 1
ATOM 4153 C CA . THR A 1 512 ? -10.528 23.373 -22.069 1.00 35.75 512 THR A CA 1
ATOM 4154 C C . THR A 1 512 ? -11.056 24.248 -20.933 1.00 35.75 512 THR A C 1
ATOM 4156 O O . THR A 1 512 ? -11.445 25.400 -21.140 1.00 35.75 512 THR A O 1
ATOM 4159 N N . THR A 1 513 ? -11.008 23.745 -19.703 1.00 35.25 513 THR A N 1
ATOM 4160 C CA . THR A 1 513 ? -11.134 24.577 -18.507 1.00 35.25 513 THR A CA 1
ATOM 4161 C C . THR A 1 513 ? -9.869 25.429 -18.393 1.00 35.25 513 THR A C 1
ATOM 4163 O O . THR A 1 513 ? -8.813 24.984 -17.946 1.00 35.25 513 THR A O 1
ATOM 4166 N N . ARG A 1 514 ? -9.958 26.690 -18.834 1.00 35.66 514 ARG A N 1
ATOM 4167 C CA . ARG A 1 514 ? -8.951 27.728 -18.569 1.00 35.66 514 ARG A CA 1
ATOM 4168 C C . ARG A 1 514 ? -8.841 27.950 -17.057 1.00 35.66 514 ARG A C 1
ATOM 4170 O O . ARG A 1 514 ? -9.569 28.761 -16.488 1.00 35.66 514 ARG A O 1
ATOM 4177 N N . VAL A 1 515 ? -7.898 27.274 -16.405 1.00 36.31 515 VAL A N 1
ATOM 4178 C CA . VAL A 1 515 ? -7.464 27.636 -15.052 1.00 36.31 515 VAL A CA 1
ATOM 4179 C C . VAL A 1 515 ? -6.533 28.841 -15.152 1.00 36.31 515 VAL A C 1
ATOM 4181 O O . VAL A 1 515 ? -5.429 28.791 -15.695 1.00 36.31 515 VAL A O 1
ATOM 4184 N N . ASN A 1 516 ? -7.031 29.958 -14.637 1.00 30.09 516 ASN A N 1
ATOM 4185 C CA . ASN A 1 516 ? -6.391 31.261 -14.595 1.00 30.09 516 ASN A CA 1
ATOM 4186 C C . ASN A 1 516 ? -5.202 31.224 -13.608 1.00 30.09 516 ASN A C 1
ATOM 4188 O O . ASN A 1 516 ? -5.374 31.421 -12.407 1.00 30.09 516 ASN A O 1
ATOM 4192 N N . LYS A 1 517 ? -3.982 30.953 -14.092 1.00 37.25 517 LYS A N 1
ATOM 4193 C CA . LYS A 1 517 ? -2.749 31.127 -13.304 1.00 37.25 517 LYS A CA 1
ATOM 4194 C C . LYS A 1 517 ? -2.422 32.619 -13.205 1.00 37.25 517 LYS A C 1
ATOM 4196 O O . LYS A 1 517 ? -1.779 33.182 -14.089 1.00 37.25 517 LYS A O 1
ATOM 4201 N N . ARG A 1 518 ? -2.834 33.266 -12.111 1.00 31.61 518 ARG A N 1
ATOM 4202 C CA . ARG A 1 518 ? -2.330 34.589 -11.719 1.00 31.61 518 ARG A CA 1
ATOM 4203 C C . ARG A 1 518 ? -1.852 34.579 -10.270 1.00 31.61 518 ARG A C 1
ATOM 4205 O O . ARG A 1 518 ? -2.619 34.277 -9.369 1.00 31.61 518 ARG A O 1
ATOM 4212 N N . SER A 1 519 ? -0.612 35.048 -10.118 1.00 33.41 519 SER A N 1
ATOM 4213 C CA . SER A 1 519 ? 0.023 35.555 -8.898 1.00 33.41 519 SER A CA 1
ATOM 4214 C C . SER A 1 519 ? 0.502 34.513 -7.888 1.00 33.41 519 SER A C 1
ATOM 4216 O O . SER A 1 519 ? -0.300 33.994 -7.137 1.00 33.41 519 SER A O 1
ATOM 4218 N N . TYR A 1 520 ? 1.818 34.268 -7.846 1.00 29.02 520 TYR A N 1
ATOM 4219 C CA . TYR A 1 520 ? 2.673 34.599 -6.694 1.00 29.02 520 TYR A CA 1
ATOM 4220 C C . TYR A 1 520 ? 4.138 34.644 -7.161 1.00 29.02 520 TYR A C 1
ATOM 4222 O O . TYR A 1 520 ? 4.815 33.633 -7.300 1.00 29.02 520 TYR A O 1
ATOM 4230 N N . MET A 1 521 ? 4.609 35.858 -7.428 1.00 31.39 521 MET A N 1
ATOM 4231 C CA . MET A 1 521 ? 6.018 36.239 -7.392 1.00 31.39 521 MET A CA 1
ATOM 4232 C C . MET A 1 521 ? 6.108 37.430 -6.435 1.00 31.39 521 MET A C 1
ATOM 4234 O O . MET A 1 521 ? 5.205 38.269 -6.438 1.00 31.39 521 MET A O 1
ATOM 4238 N N . ARG A 1 522 ? 7.235 37.509 -5.711 1.00 29.92 522 ARG A N 1
ATOM 4239 C CA . ARG A 1 522 ? 7.731 38.608 -4.853 1.00 29.92 522 ARG A CA 1
ATOM 4240 C C . ARG A 1 522 ? 7.294 38.612 -3.374 1.00 29.92 522 ARG A C 1
ATOM 4242 O O . ARG A 1 522 ? 6.184 39.003 -3.041 1.00 29.92 522 ARG A O 1
ATOM 4249 N N . ASN A 1 523 ? 8.231 38.280 -2.477 1.00 28.84 523 ASN A N 1
ATOM 4250 C CA . ASN A 1 523 ? 9.049 39.286 -1.777 1.00 28.84 523 ASN A CA 1
ATOM 4251 C C . ASN A 1 523 ? 10.210 38.638 -0.992 1.00 28.84 523 ASN A C 1
ATOM 4253 O O . ASN A 1 523 ? 9.989 37.881 -0.056 1.00 28.84 523 ASN A O 1
ATOM 4257 N N . ASN A 1 524 ? 11.439 38.997 -1.378 1.00 31.17 524 ASN A N 1
ATOM 4258 C CA . ASN A 1 524 ? 12.665 38.918 -0.579 1.00 31.17 524 ASN A CA 1
ATOM 4259 C C . ASN A 1 524 ? 13.138 40.360 -0.354 1.00 31.17 524 ASN A C 1
ATOM 4261 O O . ASN A 1 524 ? 13.227 41.096 -1.338 1.00 31.17 524 ASN A O 1
ATOM 4265 N N . SER A 1 525 ? 13.412 40.728 0.902 1.00 31.73 525 SER A N 1
ATOM 4266 C CA . SER A 1 525 ? 14.181 41.876 1.451 1.00 31.73 525 SER A CA 1
ATOM 4267 C C . SER A 1 525 ? 13.674 42.069 2.891 1.00 31.73 525 SER A C 1
ATOM 4269 O O . SER A 1 525 ? 12.467 41.996 3.082 1.00 31.73 525 SER A O 1
ATOM 4271 N N . ALA A 1 526 ? 14.419 42.354 3.954 1.00 32.25 526 ALA A N 1
ATOM 4272 C CA . ALA A 1 526 ? 15.833 42.545 4.261 1.00 32.25 526 ALA A CA 1
ATOM 4273 C C . ALA A 1 526 ? 15.909 42.672 5.807 1.00 32.25 526 ALA A C 1
ATOM 4275 O O . ALA A 1 526 ? 14.925 43.118 6.385 1.00 32.25 526 ALA A O 1
ATOM 4276 N N . GLU A 1 527 ? 17.029 42.298 6.443 1.00 31.67 527 GLU A N 1
ATOM 4277 C CA . GLU A 1 527 ? 17.598 42.834 7.713 1.00 31.67 527 GLU A CA 1
ATOM 4278 C C . GLU A 1 527 ? 18.664 41.833 8.224 1.00 31.67 527 GLU A C 1
ATOM 4280 O O . GLU A 1 527 ? 18.359 40.681 8.500 1.00 31.67 527 GLU A O 1
ATOM 4285 N N . ASN A 1 528 ? 19.965 42.091 8.052 1.00 31.11 528 ASN A N 1
ATOM 4286 C CA . ASN A 1 528 ? 20.886 42.956 8.813 1.00 31.11 528 ASN A CA 1
ATOM 4287 C C . ASN A 1 528 ? 21.557 42.297 10.044 1.00 31.11 528 ASN A C 1
ATOM 4289 O O . ASN A 1 528 ? 20.944 42.106 11.085 1.00 31.11 528 ASN A O 1
ATOM 4293 N N . ASN A 1 529 ? 22.887 42.156 9.912 1.00 31.61 529 ASN A N 1
ATOM 4294 C CA . ASN A 1 529 ? 23.948 42.404 10.905 1.00 31.61 529 ASN A CA 1
ATOM 4295 C C . ASN A 1 529 ? 24.147 41.451 12.105 1.00 31.61 529 ASN A C 1
ATOM 4297 O O . ASN A 1 529 ? 23.462 41.573 13.115 1.00 31.61 529 ASN A O 1
ATOM 4301 N N . LYS A 1 530 ? 25.256 40.685 12.091 1.00 31.23 530 LYS A N 1
ATOM 4302 C CA . LYS A 1 530 ? 26.492 40.958 12.879 1.00 31.23 530 LYS A CA 1
ATOM 4303 C C . LYS A 1 530 ? 27.466 39.762 12.869 1.00 31.23 530 LYS A C 1
ATOM 4305 O O . LYS A 1 530 ? 27.140 38.699 13.383 1.00 31.23 530 LYS A O 1
ATOM 4310 N N . SER A 1 531 ? 28.683 39.995 12.368 1.00 37.59 531 SER A N 1
ATOM 4311 C CA . SER A 1 531 ? 29.901 39.244 12.734 1.00 37.59 531 SER A CA 1
ATOM 4312 C C . SER A 1 531 ? 30.441 39.720 14.092 1.00 37.59 531 SER A C 1
ATOM 4314 O O . SER A 1 531 ? 30.147 40.846 14.507 1.00 37.59 531 SER A O 1
ATOM 4316 N N . PRO A 1 532 ? 31.233 38.883 14.779 1.00 47.56 532 PRO A N 1
ATOM 4317 C CA . PRO A 1 532 ? 32.699 39.028 14.771 1.00 47.56 532 PRO A CA 1
ATOM 4318 C C . PRO A 1 532 ? 33.371 37.659 14.515 1.00 47.56 532 PRO A C 1
ATOM 4320 O O . PRO A 1 532 ? 32.829 36.626 14.879 1.00 47.56 532 PRO A O 1
ATOM 4323 N N . GLY A 1 533 ? 34.477 37.530 13.785 1.00 32.56 533 GLY A N 1
ATOM 4324 C CA . GLY A 1 533 ? 35.751 38.202 14.011 1.00 32.56 533 GLY A CA 1
ATOM 4325 C C . GLY A 1 533 ? 36.610 37.343 14.946 1.00 32.56 533 GLY A C 1
ATOM 4326 O O . GLY A 1 533 ? 36.515 37.517 16.154 1.00 32.56 533 GLY A O 1
ATOM 4327 N N . HIS A 1 534 ? 37.419 36.426 14.399 1.00 37.12 534 HIS A N 1
ATOM 4328 C CA . HIS A 1 534 ? 38.677 36.026 15.034 1.00 37.12 534 HIS A CA 1
ATOM 4329 C C . HIS A 1 534 ? 39.662 35.418 14.026 1.00 37.12 534 HIS A C 1
ATOM 4331 O O . HIS A 1 534 ? 39.356 34.462 13.316 1.00 37.12 534 HIS A O 1
ATOM 4337 N N . GLU A 1 535 ? 40.827 36.055 13.973 1.00 34.88 535 GLU A N 1
ATOM 4338 C CA . GLU A 1 535 ? 42.055 35.696 13.268 1.00 34.88 535 GLU A CA 1
ATOM 4339 C C . GLU A 1 535 ? 42.700 34.427 13.845 1.00 34.88 535 GLU A C 1
ATOM 4341 O O . GLU A 1 535 ? 42.531 34.146 15.034 1.00 34.88 535 GLU A O 1
ATOM 4346 N N . GLY A 1 536 ? 43.539 33.746 13.053 1.00 31.34 536 GLY A N 1
ATOM 4347 C CA . GLY A 1 536 ? 44.633 32.961 13.630 1.00 31.34 536 GLY A CA 1
ATOM 4348 C C . GLY A 1 536 ? 45.228 31.842 12.775 1.00 31.34 536 GLY A C 1
ATOM 4349 O O . GLY A 1 536 ? 44.797 30.707 12.893 1.00 31.34 536 GLY A O 1
ATOM 4350 N N . TYR A 1 537 ? 46.262 32.202 12.009 1.00 34.31 537 TYR A N 1
ATOM 4351 C CA . TYR A 1 537 ? 47.491 31.452 11.696 1.00 34.31 537 TYR A CA 1
ATOM 4352 C C . TYR A 1 537 ? 47.472 30.081 10.982 1.00 34.31 537 TYR A C 1
ATOM 4354 O O . TYR A 1 537 ? 46.985 29.068 11.468 1.00 34.31 537 TYR A O 1
ATOM 4362 N N . PHE A 1 538 ? 48.150 30.108 9.827 1.00 40.44 538 PHE A N 1
ATOM 4363 C CA . PHE A 1 538 ? 48.896 29.022 9.191 1.00 40.44 538 PHE A CA 1
ATOM 4364 C C . PHE A 1 538 ? 49.900 28.382 10.156 1.00 40.44 538 PHE A C 1
ATOM 4366 O O . PHE A 1 538 ? 50.639 29.116 10.805 1.00 40.44 538 PHE A O 1
ATOM 4373 N N . GLU A 1 539 ? 50.021 27.057 10.107 1.00 36.72 539 GLU A N 1
ATOM 4374 C CA . GLU A 1 539 ? 51.310 26.366 10.195 1.00 36.72 539 GLU A CA 1
ATOM 4375 C C . GLU A 1 539 ? 51.209 25.026 9.446 1.00 36.72 539 GLU A C 1
ATOM 4377 O O . GLU A 1 539 ? 50.331 24.201 9.708 1.00 36.72 539 GLU A O 1
ATOM 4382 N N . ASP A 1 540 ? 52.073 24.895 8.439 1.00 40.62 540 ASP A N 1
ATOM 4383 C CA . ASP A 1 540 ? 52.441 23.651 7.776 1.00 40.62 540 ASP A CA 1
ATOM 4384 C C . ASP A 1 540 ? 53.079 22.703 8.795 1.00 40.62 540 ASP A C 1
ATOM 4386 O O . ASP A 1 540 ? 53.891 23.146 9.599 1.00 40.62 540 ASP A O 1
ATOM 4390 N N . ASP A 1 541 ? 52.806 21.401 8.696 1.00 36.28 541 ASP A N 1
ATOM 4391 C CA . ASP A 1 541 ? 53.839 20.408 8.990 1.00 36.28 541 ASP A CA 1
ATOM 4392 C C . ASP A 1 541 ? 53.556 19.081 8.280 1.00 36.28 541 ASP A C 1
ATOM 4394 O O . ASP A 1 541 ? 52.646 18.307 8.586 1.00 36.28 541 ASP A O 1
ATOM 4398 N N . SER A 1 542 ? 54.401 18.839 7.286 1.00 37.16 542 SER A N 1
ATOM 4399 C CA . SER A 1 542 ? 54.670 17.562 6.652 1.00 37.16 542 SER A CA 1
ATOM 4400 C C . SER A 1 542 ? 55.331 16.594 7.633 1.00 37.16 542 SER A C 1
ATOM 4402 O O . SER A 1 542 ? 56.379 16.929 8.177 1.00 37.16 542 SER A O 1
ATOM 4404 N N . TYR A 1 543 ? 54.842 15.356 7.745 1.00 40.06 543 TYR A N 1
ATOM 4405 C CA . TYR A 1 543 ? 55.700 14.230 8.125 1.00 40.06 543 TYR A CA 1
ATOM 4406 C C . TYR A 1 543 ? 55.361 12.955 7.349 1.00 40.06 543 TYR A C 1
ATOM 4408 O O . TYR A 1 543 ? 54.302 12.350 7.503 1.00 40.06 543 TYR A O 1
ATOM 4416 N N . ASN A 1 544 ? 56.344 12.561 6.539 1.00 37.78 544 ASN A N 1
ATOM 4417 C CA . ASN A 1 544 ? 56.573 11.226 5.999 1.00 37.78 544 ASN A CA 1
ATOM 4418 C C . ASN A 1 544 ? 56.503 10.148 7.088 1.00 37.78 544 ASN A C 1
ATOM 4420 O O . ASN A 1 544 ? 57.113 10.297 8.151 1.00 37.78 544 ASN A O 1
ATOM 4424 N N . ARG A 1 545 ? 55.918 8.996 6.749 1.00 33.66 545 ARG A N 1
ATOM 4425 C CA . ARG A 1 545 ? 56.349 7.709 7.306 1.00 33.66 545 ARG A CA 1
ATOM 4426 C C . ARG A 1 545 ? 56.100 6.573 6.317 1.00 33.66 545 ARG A C 1
ATOM 4428 O O . ARG A 1 545 ? 55.025 5.985 6.285 1.00 33.66 545 ARG A O 1
ATOM 4435 N N . ASP A 1 546 ? 57.145 6.268 5.558 1.00 36.59 546 ASP A N 1
ATOM 4436 C CA . ASP A 1 546 ? 57.389 4.938 5.011 1.00 36.59 546 ASP A CA 1
ATOM 4437 C C . ASP A 1 546 ? 57.938 4.024 6.118 1.00 36.59 546 ASP A C 1
ATOM 4439 O O . ASP A 1 546 ? 58.711 4.474 6.966 1.00 36.59 546 ASP A O 1
ATOM 4443 N N . ASN A 1 547 ? 57.507 2.761 6.104 1.00 35.66 547 ASN A N 1
ATOM 4444 C CA . ASN A 1 547 ? 58.181 1.542 6.588 1.00 35.66 547 ASN A CA 1
ATOM 4445 C C . ASN A 1 547 ? 57.155 0.410 6.386 1.00 35.66 547 ASN A C 1
ATOM 4447 O O . ASN A 1 547 ? 56.177 0.333 7.121 1.00 35.66 547 ASN A O 1
ATOM 4451 N N . VAL A 1 548 ? 57.172 -0.344 5.283 1.00 41.69 548 VAL A N 1
ATOM 4452 C CA . VAL A 1 548 ? 58.082 -1.471 4.985 1.00 41.69 548 VAL A CA 1
ATOM 4453 C C . VAL A 1 548 ? 58.267 -2.381 6.200 1.00 41.69 548 VAL A C 1
ATOM 4455 O O . VAL A 1 548 ? 59.121 -2.116 7.040 1.00 41.69 548 VAL A O 1
ATOM 4458 N N . TYR A 1 549 ? 57.493 -3.468 6.258 1.00 42.78 549 TYR A N 1
ATOM 4459 C CA . TYR A 1 549 ? 57.917 -4.715 6.891 1.00 42.78 549 TYR A CA 1
ATOM 4460 C C . TYR A 1 549 ? 57.340 -5.924 6.142 1.00 42.78 549 TYR A C 1
ATOM 4462 O O . TYR A 1 549 ? 56.131 -6.064 5.994 1.00 42.78 549 TYR A O 1
ATOM 4470 N N . ASN A 1 550 ? 58.296 -6.713 5.663 1.00 34.53 550 ASN A N 1
ATOM 4471 C CA . ASN A 1 550 ? 58.324 -8.062 5.104 1.00 34.53 550 ASN A CA 1
ATOM 4472 C C . ASN A 1 550 ? 57.112 -8.982 5.334 1.00 34.53 550 ASN A C 1
ATOM 4474 O O . ASN A 1 550 ? 56.737 -9.259 6.473 1.00 34.53 550 ASN A O 1
ATOM 4478 N N . ASP A 1 551 ? 56.643 -9.550 4.222 1.00 37.50 551 ASP A N 1
ATOM 4479 C CA . ASP A 1 551 ? 56.014 -10.867 4.151 1.00 37.50 551 ASP A CA 1
ATOM 4480 C C . ASP A 1 551 ? 57.095 -11.949 4.295 1.0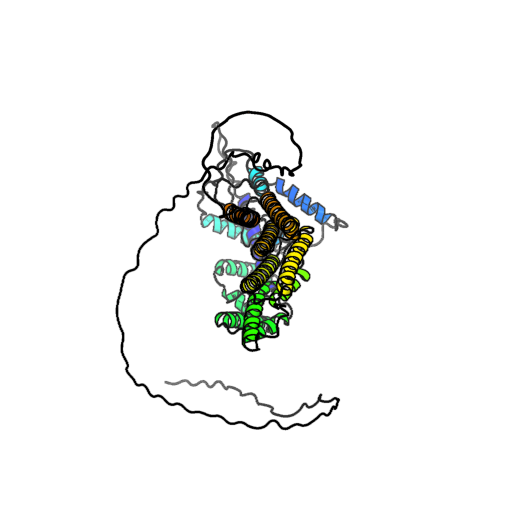0 37.50 551 ASP A C 1
ATOM 4482 O O . ASP A 1 551 ? 58.093 -11.922 3.576 1.00 37.50 551 ASP A O 1
ATOM 4486 N N . ASP A 1 552 ? 56.870 -12.903 5.196 1.00 44.00 552 ASP A N 1
ATOM 4487 C CA . ASP A 1 552 ? 57.498 -14.223 5.171 1.00 44.00 552 ASP A CA 1
ATOM 4488 C C . ASP A 1 552 ? 56.425 -15.281 5.470 1.00 44.00 552 ASP A C 1
ATOM 4490 O O . ASP A 1 552 ? 55.575 -15.129 6.353 1.00 44.00 552 ASP A O 1
ATOM 4494 N N . ASP A 1 553 ? 56.492 -16.344 4.676 1.00 44.53 553 ASP A N 1
ATOM 4495 C CA . ASP A 1 553 ? 55.645 -17.530 4.631 1.00 44.53 553 ASP A CA 1
ATOM 4496 C C . ASP A 1 553 ? 55.474 -18.264 5.978 1.00 44.53 553 ASP A C 1
ATOM 4498 O O . ASP A 1 553 ? 56.402 -18.322 6.782 1.00 44.53 553 ASP A O 1
ATOM 4502 N N . LEU A 1 554 ? 54.332 -18.958 6.161 1.00 38.84 554 LEU A N 1
ATOM 4503 C CA . LEU A 1 554 ? 54.271 -20.421 6.393 1.00 38.84 554 LEU A CA 1
ATOM 4504 C C . LEU A 1 554 ? 52.854 -20.943 6.740 1.00 38.84 554 LEU A C 1
ATOM 4506 O O . LEU A 1 554 ? 52.271 -20.631 7.771 1.00 38.84 554 LEU A O 1
ATOM 4510 N N . ASN A 1 555 ? 52.380 -21.840 5.871 1.00 32.59 555 ASN A N 1
ATOM 4511 C CA . ASN A 1 555 ? 51.779 -23.160 6.132 1.00 32.59 555 ASN A CA 1
ATOM 4512 C C . ASN A 1 555 ? 50.722 -23.390 7.244 1.00 32.59 555 ASN A C 1
ATOM 4514 O O . ASN A 1 555 ? 51.021 -23.477 8.428 1.00 32.59 555 ASN A O 1
ATOM 4518 N N . THR A 1 556 ? 49.518 -23.737 6.774 1.00 36.62 556 THR A N 1
ATOM 4519 C CA . THR A 1 556 ? 48.837 -25.042 6.945 1.00 36.62 556 THR A CA 1
ATOM 4520 C C . THR A 1 556 ? 48.889 -25.747 8.311 1.00 36.62 556 THR A C 1
ATOM 4522 O O . THR A 1 556 ? 49.886 -26.390 8.625 1.00 36.62 556 THR A O 1
ATOM 4525 N N . GLN A 1 557 ? 47.741 -25.839 9.000 1.00 32.06 557 GLN A N 1
ATOM 4526 C CA . GLN A 1 557 ? 47.206 -27.122 9.498 1.00 32.06 557 GLN A CA 1
ATOM 4527 C C . GLN A 1 557 ? 45.745 -27.024 9.967 1.00 32.06 557 GLN A C 1
ATOM 4529 O O . GLN A 1 557 ? 45.340 -26.097 10.661 1.00 32.06 557 GLN A O 1
ATOM 4534 N N . GLN A 1 558 ? 44.972 -28.025 9.545 1.00 39.06 558 GLN A N 1
ATOM 4535 C CA . GLN A 1 558 ? 43.646 -28.391 10.030 1.00 39.06 558 GLN A CA 1
ATOM 4536 C C . GLN A 1 558 ? 43.700 -28.817 11.502 1.00 39.06 558 GLN A C 1
ATOM 4538 O O . GLN A 1 558 ? 44.590 -29.586 11.852 1.00 39.06 558 GLN A O 1
ATOM 4543 N N . THR A 1 559 ? 42.673 -28.476 12.280 1.00 33.88 559 THR A N 1
ATOM 4544 C CA . THR A 1 559 ? 42.034 -29.412 13.220 1.00 33.88 559 THR A CA 1
ATOM 4545 C C . THR A 1 559 ? 40.593 -28.985 13.495 1.00 33.88 559 THR A C 1
ATOM 4547 O O . THR A 1 559 ? 40.303 -27.850 13.869 1.00 33.88 559 THR A O 1
ATOM 4550 N N . GLU A 1 560 ? 39.689 -29.933 13.277 1.00 40.62 560 GLU A N 1
ATOM 4551 C CA . GLU A 1 560 ? 38.352 -29.987 13.857 1.00 40.62 560 GLU A CA 1
ATOM 4552 C C . GLU A 1 560 ? 38.472 -30.206 15.376 1.00 40.62 560 GLU A C 1
ATOM 4554 O O . GLU A 1 560 ? 39.378 -30.908 15.819 1.00 40.62 560 GLU A O 1
ATOM 4559 N N . ASP A 1 561 ? 37.598 -29.583 16.168 1.00 34.31 561 ASP A N 1
ATOM 4560 C CA . ASP A 1 561 ? 36.628 -30.259 17.047 1.00 34.31 561 ASP A CA 1
ATOM 4561 C C . ASP A 1 561 ? 36.164 -29.384 18.224 1.00 34.31 561 ASP A C 1
ATOM 4563 O O . ASP A 1 561 ? 36.942 -28.725 18.905 1.00 34.31 561 ASP A O 1
ATOM 4567 N N . ASN A 1 562 ? 34.846 -29.438 18.431 1.00 35.19 562 ASN A N 1
ATOM 4568 C CA . ASN A 1 562 ? 34.106 -29.479 19.696 1.00 35.19 562 ASN A CA 1
ATOM 4569 C C . ASN A 1 562 ? 34.701 -28.841 20.967 1.00 35.19 562 ASN A C 1
ATOM 4571 O O . ASN A 1 562 ? 35.726 -29.277 21.468 1.00 35.19 562 ASN A O 1
ATOM 4575 N N . LEU A 1 563 ? 33.898 -27.960 21.579 1.00 34.22 563 LEU A N 1
ATOM 4576 C CA . LEU A 1 563 ? 33.584 -27.810 23.018 1.00 34.22 563 LEU A CA 1
ATOM 4577 C C . LEU A 1 563 ? 33.425 -26.319 23.344 1.00 34.22 563 LEU A C 1
ATOM 4579 O O . LEU A 1 563 ? 34.347 -25.556 23.121 1.00 34.22 563 LEU A O 1
ATOM 4583 N N . PHE A 1 564 ? 32.265 -25.911 23.870 1.00 32.88 564 PHE A N 1
ATOM 4584 C CA . PHE A 1 564 ? 32.151 -25.117 25.108 1.00 32.88 564 PHE A CA 1
ATOM 4585 C C . PHE A 1 564 ? 30.672 -24.808 25.399 1.00 32.88 564 PHE A C 1
ATOM 4587 O O . PHE A 1 564 ? 30.088 -23.825 24.949 1.00 32.88 564 PHE A O 1
ATOM 4594 N N . LEU A 1 565 ? 30.069 -25.702 26.183 1.00 38.72 565 LEU A N 1
ATOM 4595 C CA . LEU A 1 565 ? 28.912 -25.443 27.031 1.00 38.72 565 LEU A CA 1
ATOM 4596 C C . LEU A 1 565 ? 29.363 -25.825 28.450 1.00 38.72 565 LEU A C 1
ATOM 4598 O O . LEU A 1 565 ? 29.942 -26.904 28.596 1.00 38.72 565 LEU A O 1
ATOM 4602 N N . LYS A 1 566 ? 29.030 -24.985 29.446 1.00 35.88 566 LYS A N 1
ATOM 4603 C CA . LYS A 1 566 ? 29.549 -24.909 30.840 1.00 35.88 566 LYS A CA 1
ATOM 4604 C C . LYS A 1 566 ? 30.767 -23.970 30.905 1.00 35.88 566 LYS A C 1
ATOM 4606 O O . LYS A 1 566 ? 31.706 -24.153 30.151 1.00 35.88 566 LYS A O 1
ATOM 4611 N N . ASP A 1 567 ? 30.719 -22.845 31.616 1.00 35.53 567 ASP A N 1
ATOM 4612 C CA . ASP A 1 567 ? 30.480 -22.780 33.058 1.00 35.53 567 ASP A CA 1
ATOM 4613 C C . ASP A 1 567 ? 29.554 -21.640 33.523 1.00 35.53 567 ASP A C 1
ATOM 4615 O O . ASP A 1 567 ? 29.660 -20.481 33.121 1.00 35.53 567 ASP A O 1
ATOM 4619 N N . LEU A 1 568 ? 28.653 -22.030 34.424 1.00 34.97 568 LEU A N 1
ATOM 4620 C CA . LEU A 1 568 ? 27.993 -21.221 35.442 1.00 34.97 568 LEU A CA 1
ATOM 4621 C C . LEU A 1 568 ? 28.829 -21.385 36.718 1.00 34.97 568 LEU A C 1
ATOM 4623 O O . LEU A 1 568 ? 29.020 -22.519 37.145 1.00 34.97 568 LEU A O 1
ATOM 4627 N N . ASP A 1 569 ? 29.330 -20.295 37.297 1.00 33.75 569 ASP A N 1
ATOM 4628 C CA . ASP A 1 569 ? 29.001 -19.866 38.666 1.00 33.75 569 ASP A CA 1
ATOM 4629 C C . ASP A 1 569 ? 29.961 -18.785 39.186 1.00 33.75 569 ASP A C 1
ATOM 4631 O O . ASP A 1 569 ? 31.123 -18.702 38.801 1.00 33.75 569 ASP A O 1
ATOM 4635 N N . MET A 1 570 ? 29.425 -18.014 40.139 1.00 35.44 570 MET A N 1
ATOM 4636 C CA . MET A 1 570 ? 30.076 -17.075 41.058 1.00 35.44 570 MET A CA 1
ATOM 4637 C C . MET A 1 570 ? 30.243 -15.610 40.613 1.00 35.44 570 MET A C 1
ATOM 4639 O O . MET A 1 570 ? 31.193 -15.238 39.936 1.00 35.44 570 MET A O 1
ATOM 4643 N N . ILE A 1 571 ? 29.379 -14.732 41.146 1.00 35.66 571 ILE A N 1
ATOM 4644 C CA . ILE A 1 571 ? 29.679 -13.806 42.267 1.00 35.66 571 ILE A CA 1
ATOM 4645 C C . ILE A 1 571 ? 28.465 -12.878 42.500 1.00 35.66 571 ILE A C 1
ATOM 4647 O O . ILE A 1 571 ? 27.950 -12.271 41.567 1.00 35.66 571 ILE A O 1
ATOM 4651 N N . GLY A 1 572 ? 28.086 -12.696 43.773 1.00 32.56 572 GLY A N 1
ATOM 4652 C CA . GLY A 1 572 ? 27.621 -11.390 44.265 1.00 32.56 572 GLY A CA 1
ATOM 4653 C C . GLY A 1 572 ? 26.137 -11.238 44.597 1.00 32.56 572 GLY A C 1
ATOM 4654 O O . GLY A 1 572 ? 25.397 -10.575 43.880 1.00 32.56 572 GLY A O 1
ATOM 4655 N N . SER A 1 573 ? 25.725 -11.764 45.750 1.00 35.25 573 SER A N 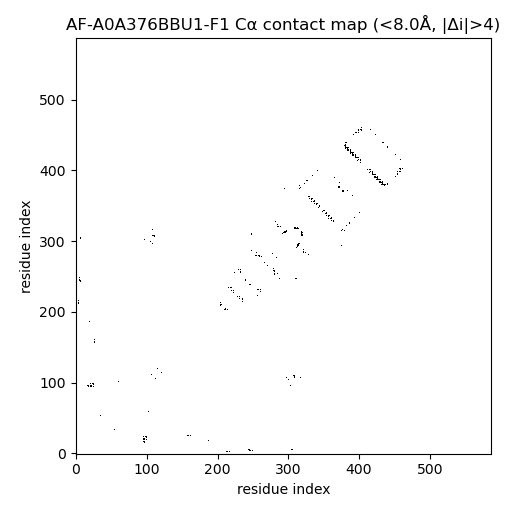1
ATOM 4656 C CA . SER A 1 573 ? 24.529 -11.334 46.480 1.00 35.25 573 SER A CA 1
ATOM 4657 C C . SER A 1 573 ? 24.686 -9.884 46.966 1.00 35.25 573 SER A C 1
ATOM 4659 O O . SER A 1 573 ? 25.526 -9.618 47.824 1.00 35.25 573 SER A O 1
ATOM 4661 N N . GLY A 1 574 ? 23.885 -8.961 46.429 1.00 35.31 574 GLY A N 1
ATOM 4662 C CA . GLY A 1 574 ? 23.739 -7.592 46.932 1.00 35.31 574 GLY A CA 1
ATOM 4663 C C . GLY A 1 574 ? 22.493 -7.456 47.809 1.00 35.31 574 GLY A C 1
ATOM 4664 O O . GLY A 1 574 ? 21.392 -7.800 47.379 1.00 35.31 574 GLY A O 1
ATOM 4665 N N . GLU A 1 575 ? 22.691 -6.984 49.038 1.00 39.69 575 GLU A N 1
ATOM 4666 C CA . GLU A 1 575 ? 21.669 -6.715 50.056 1.00 39.69 575 GLU A CA 1
ATOM 4667 C C . GLU A 1 575 ? 20.690 -5.587 49.661 1.00 39.69 575 GLU A C 1
ATOM 4669 O O . GLU A 1 575 ? 21.055 -4.674 48.914 1.00 39.69 575 GLU A O 1
ATOM 4674 N N . PRO A 1 576 ? 19.448 -5.600 50.185 1.00 39.62 576 PRO A N 1
ATOM 4675 C CA . PRO A 1 576 ? 18.479 -4.534 49.973 1.00 39.62 576 PRO A CA 1
ATOM 4676 C C . PRO A 1 576 ? 18.692 -3.368 50.954 1.00 39.62 576 PRO A C 1
ATOM 4678 O O . PRO A 1 576 ? 18.648 -3.537 52.171 1.00 39.62 576 PRO A O 1
ATOM 4681 N N . ILE A 1 577 ? 18.853 -2.159 50.413 1.00 37.91 577 ILE A N 1
ATOM 4682 C CA . ILE A 1 577 ? 18.858 -0.910 51.184 1.00 37.91 577 ILE A CA 1
ATOM 4683 C C . ILE A 1 577 ? 17.413 -0.559 51.562 1.00 37.91 577 ILE A C 1
ATOM 4685 O O . ILE A 1 577 ? 16.589 -0.255 50.697 1.00 37.91 577 ILE A O 1
ATOM 4689 N N . TYR A 1 578 ? 17.123 -0.589 52.862 1.00 37.69 578 TYR A N 1
ATOM 4690 C CA . TYR A 1 578 ? 15.937 0.014 53.467 1.00 37.69 578 TYR A CA 1
ATOM 4691 C C . TYR A 1 578 ? 16.135 1.533 53.567 1.00 37.69 578 TYR A C 1
ATOM 4693 O O . TYR A 1 578 ? 17.096 1.992 54.182 1.00 37.69 578 TYR A O 1
ATOM 4701 N N . PHE A 1 579 ? 15.219 2.313 52.991 1.00 39.94 579 PHE A N 1
ATOM 4702 C CA . PHE A 1 579 ? 15.073 3.731 53.319 1.00 39.94 579 PHE A CA 1
ATOM 4703 C C . PHE A 1 579 ? 14.120 3.851 54.511 1.00 39.94 579 PHE A C 1
ATOM 4705 O O . PHE A 1 579 ? 12.962 3.444 54.420 1.00 39.94 579 PHE A O 1
ATOM 4712 N N . ASN A 1 580 ? 14.639 4.373 55.622 1.00 37.44 580 ASN A N 1
ATOM 4713 C CA . ASN A 1 580 ? 13.853 4.823 56.763 1.00 37.44 580 ASN A CA 1
ATOM 4714 C C . ASN A 1 580 ? 13.313 6.227 56.479 1.00 37.44 580 ASN A C 1
ATOM 4716 O O . ASN A 1 580 ? 14.081 7.126 56.132 1.00 37.44 580 ASN A O 1
ATOM 4720 N N . ASP A 1 581 ? 12.006 6.384 56.669 1.00 42.81 581 ASP A N 1
ATOM 4721 C CA . ASP A 1 581 ? 11.356 7.666 56.897 1.00 42.81 581 ASP A CA 1
ATOM 4722 C C . ASP A 1 581 ? 11.784 8.195 58.273 1.00 42.81 581 ASP A C 1
ATOM 4724 O O . ASP A 1 581 ? 11.619 7.512 59.287 1.00 42.81 581 ASP A O 1
ATOM 4728 N N . SER A 1 582 ? 12.315 9.415 58.297 1.00 44.91 582 SER A N 1
ATOM 4729 C CA . SER A 1 582 ? 12.507 10.195 59.518 1.00 44.91 582 SER A CA 1
ATOM 4730 C C . SER A 1 582 ? 11.764 11.513 59.359 1.00 44.91 582 SER A C 1
ATOM 4732 O O . SER A 1 582 ? 12.155 12.368 58.563 1.00 44.91 582 SER A O 1
ATOM 4734 N N . ASP A 1 583 ? 10.683 11.639 60.124 1.00 47.78 583 ASP A N 1
ATOM 4735 C CA . ASP A 1 583 ? 10.078 12.903 60.521 1.00 47.78 583 ASP A CA 1
ATOM 4736 C C . ASP A 1 583 ? 11.122 13.801 61.197 1.00 47.78 583 ASP A C 1
ATOM 4738 O O . ASP A 1 583 ? 11.830 13.342 62.092 1.00 47.78 583 ASP A O 1
ATOM 4742 N N . GLU A 1 584 ? 11.144 15.092 60.864 1.00 49.34 584 GLU A N 1
ATOM 4743 C CA . GLU A 1 584 ? 11.604 16.121 61.798 1.00 49.34 584 GLU A CA 1
ATOM 4744 C C . GLU A 1 584 ? 10.885 17.456 61.537 1.00 49.34 584 GLU A C 1
ATOM 4746 O O . GLU A 1 584 ? 11.008 18.088 60.488 1.00 49.34 584 GLU A O 1
ATOM 4751 N N . ASN A 1 585 ? 10.079 17.840 62.530 1.00 49.31 585 ASN A N 1
ATOM 4752 C CA . ASN A 1 585 ? 9.605 19.197 62.783 1.00 49.31 585 ASN A CA 1
ATOM 4753 C C . ASN A 1 585 ? 10.741 20.021 63.408 1.00 49.31 585 ASN A C 1
ATOM 4755 O O . ASN A 1 585 ? 11.360 19.508 64.332 1.00 49.31 585 ASN A O 1
ATOM 4759 N N . SER A 1 586 ? 10.871 21.293 63.000 1.00 49.59 586 SER A N 1
ATOM 4760 C CA . SER A 1 586 ? 11.077 22.514 63.823 1.00 49.59 586 SER A CA 1
ATOM 4761 C C . SER A 1 586 ? 12.034 23.517 63.160 1.00 49.59 586 SER A C 1
ATOM 4763 O O . SER A 1 586 ? 13.243 23.298 63.155 1.00 49.59 586 SER A O 1
ATOM 4765 N N . ASP A 1 587 ? 11.496 24.590 62.572 1.00 47.91 587 ASP A N 1
ATOM 4766 C CA . ASP A 1 587 ? 11.531 25.972 63.104 1.00 47.91 587 ASP A CA 1
ATOM 4767 C C . ASP A 1 587 ? 10.745 26.933 62.193 1.00 47.91 587 ASP A C 1
ATOM 4769 O O . ASP A 1 587 ? 10.839 26.799 60.948 1.00 47.91 587 ASP A O 1
#

Radius of gyration: 37.47 Å; Cα contacts (8 Å, |Δi|>4): 316; chains: 1; bounding box: 118×73×138 Å

Sequence (587 aa):
MFEVPIVSHNGQIKRKAKIRCKYKFLLKKYNSNGDGESGSKNSSVFDNENQTQQSVITPLPSELDEEYINNNIRINSEGDLANEEDENSLESDVDYESKLLKGYIKPENTYEWWFDNGNNSKNDHEAKFQKKKKKKGGDNHVRPIDRQVVNSKRVKKLTKKVINSAEFAGGENTKHNTKNKELTILLNEILKRENSSADNITILNRNFLNKHVYNLITMWHMAIYG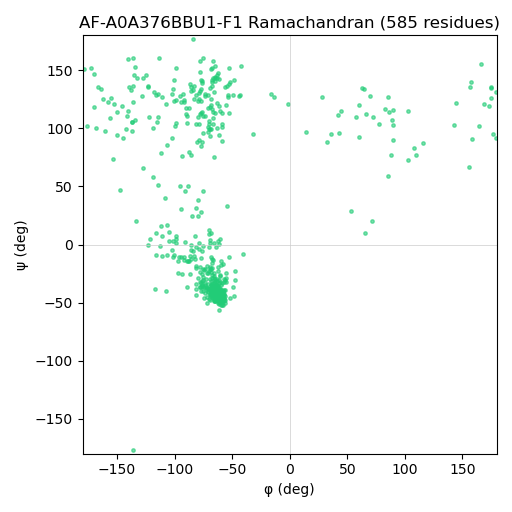QDWNRCYKIFSILIRLPKIDIRSIWSLGVVTLKNAQQRIDSDFSAENNNNNNKKYIDFLEWLSTVFSSKTIFRQSTNYFLDPVWRSGSTKHTPIYIYSWLWSLLIETAASSTSSLTRKSYGIADDDSTAIDLDKIQWIIDKINEMCLVPPFMDDSMIWYILATAHLVKADHLSLQILISRTKNRNQEVSNNQVIQHLHSCKKALADVCDKDKEFVYDKLLIQNQLLECEKRMYSSTLQSNGNIIGVDGEEEKKHISSESDSITNNGNSPEYPSSFYASASEDEFETTRVNKRSYMRNNSAENNKSPGHEGYFEDDSYNRDNVYNDDDLNTQQTEDNLFLKDLDMIGSGEPIYFNDSDENSD

Solvent-accessible surface area (backbone atoms only — not comparable to full-atom values): 37977 Å² total; per-residue (Å²): 141,73,89,66,51,52,80,79,84,48,65,65,58,54,49,52,50,45,51,52,28,40,51,53,42,47,51,52,58,53,58,67,60,63,71,71,72,82,76,83,86,88,83,83,87,81,86,86,81,94,79,89,86,80,90,76,86,68,83,69,73,57,88,72,46,52,56,58,53,44,49,64,41,45,77,68,46,76,84,72,82,79,86,90,85,68,98,81,65,71,90,66,87,75,61,36,47,50,61,48,43,70,55,51,84,73,62,60,81,40,95,62,87,82,76,80,92,56,98,75,80,80,49,70,78,58,41,56,71,52,51,73,72,55,83,74,77,79,96,67,88,69,77,75,82,78,80,76,74,85,47,68,69,57,51,54,53,51,52,50,52,44,50,52,51,65,60,59,77,59,52,99,83,52,94,74,55,65,64,57,57,49,48,55,50,48,49,54,44,51,75,71,41,82,81,58,75,66,63,61,55,59,60,39,62,73,39,69,67,50,40,49,52,46,50,49,51,50,51,32,54,53,24,56,74,67,67,36,34,71,60,25,45,54,46,50,60,53,51,76,69,43,84,73,53,45,60,51,72,44,46,70,63,47,38,54,31,40,52,54,38,48,56,54,54,54,71,75,46,79,82,83,76,69,82,78,76,75,53,66,36,54,56,49,32,50,50,47,50,67,75,58,56,28,76,48,74,80,57,75,75,58,87,72,93,61,75,46,37,70,51,41,29,16,42,82,34,75,27,50,56,51,57,52,33,56,52,51,52,50,52,52,47,51,54,52,41,54,51,46,50,54,36,41,76,71,72,72,48,66,75,66,61,56,53,54,38,53,50,51,54,49,49,50,49,53,50,49,55,60,44,40,76,38,65,20,42,56,68,33,35,68,56,33,43,50,49,17,48,51,27,44,54,52,21,44,52,51,28,50,48,57,63,67,54,73,69,94,46,86,60,53,62,57,52,49,52,51,29,52,52,26,48,51,48,18,55,49,28,50,48,51,18,52,72,60,28,80,81,69,82,72,67,61,66,61,55,51,52,53,53,50,49,37,55,50,50,55,56,55,63,62,58,69,68,68,71,80,80,71,79,90,72,82,82,93,74,92,81,83,94,76,93,80,89,82,89,86,79,91,85,80,90,72,87,83,71,79,85,64,83,81,78,79,74,78,90,78,84,77,82,78,78,82,77,84,88,74,88,91,81,90,90,89,87,86,86,85,88,84,85,84,89,83,88,82,81,90,78,90,82,91,77,90,82,88,78,90,81,85,90,79,88,83,82,90,82,90,79,91,79,90,88,86,84,83,87,87,85,89,86,82,92,79,83,84,86,79,84,78,87,76,90,80,90,88,135